Protein AF-A0A8B9RI01-F1 (afdb_monomer_lite)

Sequence (633 aa):
MCTVYSMKSFLCCCTQEKRVPEFNSMFSNLPHHPRFTLRLDAADPGPAFIDRRWRGQSEQRREALKTLSGPLIPFFQQVPPDVVLALPNADPLSVRNGDAAWPGSPFQRTVGVQTDYRDSEAQTEPYSPEYTLRPGTAPPELLTLASLKWGHGLPARLEEVEMIERARMKRAWEATLPPLNDLTQLEKRKKMMDEMERKEWAFREQEIEKLQEARLALLKQLLQQREAQQEQSTVKRLDLRFSQQKRQKESRLQKIHRDYVLSLRKLTAQRRNVEGKLERRDIINDHADYASQTYAPLSRRGVFPDRGTERNVVKSRFLNTYQGLLDLEASLPPSVLEPRIKAPKPKESKSFIKRSERREVELLRTYQALKDEKGRVKEKKPLRFLYKTEKPVPRPPTPEVDMPPEGSEERDLAVIYLQKLLRGRSIQKQMLEGREKRMELIQELRTTHSLQREEQELHRAEKLVILDLQRQREQHESRTSQIEGYVSGLLGAELVDMLDFLAKELVRLQDERRIHAFTLLAERDRRLQEAEESGRRQVEERRRREEDEIFRQVVKVHQATVDLYLEDIILGTIEQTADAQAREEIHQMAQELNDITYAMEEKYVSTRQFNQANDVGLMLQLVCRSRFSNSMC

Structure (mmCIF, N/CA/C/O backbone):
data_AF-A0A8B9RI01-F1
#
_entry.id   AF-A0A8B9RI01-F1
#
loop_
_atom_site.group_PDB
_atom_site.id
_atom_site.type_symbol
_atom_site.label_atom_id
_atom_site.label_alt_id
_atom_site.label_comp_id
_atom_site.label_asym_id
_atom_site.label_entity_id
_atom_site.label_seq_id
_atom_site.pdbx_PDB_ins_code
_atom_site.Cartn_x
_atom_site.Cartn_y
_atom_site.Cartn_z
_atom_site.occupancy
_atom_site.B_iso_or_equiv
_atom_site.auth_seq_id
_atom_site.auth_comp_id
_atom_site.auth_asym_id
_atom_site.auth_atom_id
_atom_site.pdbx_PDB_model_num
ATOM 1 N N . MET A 1 1 ? 22.279 -48.346 11.660 1.00 36.53 1 MET A N 1
ATOM 2 C CA . MET A 1 1 ? 22.505 -46.983 11.141 1.00 36.53 1 MET A CA 1
ATOM 3 C C . MET A 1 1 ? 22.034 -46.936 9.696 1.00 36.53 1 MET A C 1
ATOM 5 O O . MET A 1 1 ? 22.439 -47.788 8.922 1.00 36.53 1 MET A O 1
ATOM 9 N N . CYS A 1 2 ? 21.135 -45.988 9.425 1.00 31.22 2 CYS A N 1
ATOM 10 C CA . CYS A 1 2 ? 20.635 -45.484 8.139 1.00 31.22 2 CYS A CA 1
ATOM 11 C C . CYS A 1 2 ? 20.119 -46.491 7.096 1.00 31.22 2 CYS A C 1
ATOM 13 O O . CYS A 1 2 ? 20.832 -46.944 6.207 1.00 31.22 2 CYS A O 1
ATOM 15 N N . THR A 1 3 ? 18.813 -46.745 7.174 1.00 30.48 3 THR A N 1
ATOM 16 C CA . THR A 1 3 ? 17.990 -47.313 6.107 1.00 30.48 3 THR A CA 1
ATOM 17 C C . THR A 1 3 ? 17.914 -46.356 4.913 1.00 30.48 3 THR A C 1
ATOM 19 O O . THR A 1 3 ? 17.507 -45.201 5.030 1.00 30.48 3 THR A O 1
ATOM 22 N N . VAL A 1 4 ? 18.311 -46.865 3.750 1.00 33.25 4 VAL A N 1
ATOM 23 C CA . VAL A 1 4 ? 18.218 -46.209 2.444 1.00 33.25 4 VAL A CA 1
ATOM 24 C C . VAL A 1 4 ? 16.750 -46.187 2.013 1.00 33.25 4 VAL A C 1
ATOM 26 O O . VAL A 1 4 ? 16.178 -47.222 1.675 1.00 33.25 4 VAL A O 1
ATOM 29 N N . TYR A 1 5 ? 16.125 -45.010 2.035 1.00 33.12 5 TYR A N 1
ATOM 30 C CA . TYR A 1 5 ? 14.810 -44.800 1.430 1.00 33.12 5 TYR A CA 1
ATOM 31 C C . TYR A 1 5 ? 14.954 -44.708 -0.094 1.00 33.12 5 TYR A C 1
ATOM 33 O O . TYR A 1 5 ? 15.536 -43.771 -0.634 1.00 33.12 5 TYR A O 1
ATOM 41 N N . SER A 1 6 ? 14.406 -45.710 -0.779 1.00 30.05 6 SER A N 1
ATOM 42 C CA . SER A 1 6 ? 14.209 -45.738 -2.226 1.00 30.05 6 SER A CA 1
ATOM 43 C C . SER A 1 6 ? 13.116 -44.737 -2.620 1.00 30.05 6 SER A C 1
ATOM 45 O O . SER A 1 6 ? 11.945 -44.928 -2.296 1.00 30.05 6 SER A O 1
ATOM 47 N N . MET A 1 7 ? 13.488 -43.668 -3.329 1.00 30.98 7 MET A N 1
ATOM 48 C CA . MET A 1 7 ? 12.542 -42.804 -4.040 1.00 30.98 7 MET A CA 1
ATOM 49 C C . MET A 1 7 ? 12.074 -43.507 -5.321 1.00 30.98 7 MET A C 1
ATOM 51 O O . MET A 1 7 ? 12.716 -43.426 -6.365 1.00 30.98 7 MET A O 1
ATOM 55 N N . LYS A 1 8 ? 10.936 -44.199 -5.244 1.00 36.38 8 LYS A N 1
ATOM 56 C CA . LYS A 1 8 ? 10.138 -44.627 -6.400 1.00 36.38 8 LYS A CA 1
ATOM 57 C C . LYS A 1 8 ? 8.743 -44.019 -6.285 1.00 36.38 8 LYS A C 1
ATOM 59 O O . LYS A 1 8 ? 7.843 -44.655 -5.755 1.00 36.38 8 LYS A O 1
ATOM 64 N N . SER A 1 9 ? 8.573 -42.798 -6.785 1.00 33.75 9 SER A N 1
ATOM 65 C CA . SER A 1 9 ? 7.280 -42.243 -7.220 1.00 33.75 9 SER A CA 1
ATOM 66 C C . SER A 1 9 ? 7.476 -40.813 -7.724 1.00 33.75 9 SER A C 1
ATOM 68 O O . SER A 1 9 ? 8.273 -40.088 -7.142 1.00 33.75 9 SER A O 1
ATOM 70 N N . PHE A 1 10 ? 6.685 -40.420 -8.727 1.00 31.38 10 PHE A N 1
ATOM 71 C CA . PHE A 1 10 ? 6.579 -39.094 -9.366 1.00 31.38 10 PHE A CA 1
ATOM 72 C C . PHE A 1 10 ? 7.373 -38.870 -10.659 1.00 31.38 10 PHE A C 1
ATOM 74 O O . PHE A 1 10 ? 8.144 -37.930 -10.789 1.00 31.38 10 PHE A O 1
ATOM 81 N N . LEU A 1 11 ? 7.057 -39.671 -11.677 1.00 35.81 11 LEU A N 1
ATOM 82 C CA . LEU A 1 11 ? 7.034 -39.213 -13.070 1.00 35.81 11 LEU A CA 1
ATOM 83 C C . LEU A 1 11 ? 5.686 -39.630 -13.670 1.00 35.81 11 LEU A C 1
ATOM 85 O O . LEU A 1 11 ? 5.532 -40.712 -14.222 1.00 35.81 11 LEU A O 1
ATOM 89 N N . CYS A 1 12 ? 4.681 -38.776 -13.490 1.00 30.12 12 CYS A N 1
ATOM 90 C CA . CYS A 1 12 ? 3.434 -38.820 -14.245 1.00 30.12 12 CYS A CA 1
ATOM 91 C C . CYS A 1 12 ? 3.111 -37.375 -14.627 1.00 30.12 12 CYS A C 1
ATOM 93 O O . CYS A 1 12 ? 2.488 -36.632 -13.873 1.00 30.12 12 CYS A O 1
ATOM 95 N N . CYS A 1 13 ? 3.655 -36.941 -15.762 1.00 34.38 13 CYS A N 1
ATOM 96 C CA . CYS A 1 13 ? 3.307 -35.668 -16.372 1.00 34.38 13 CYS A CA 1
ATOM 97 C C . CYS A 1 13 ? 2.030 -35.909 -17.189 1.00 34.38 13 CYS A C 1
ATOM 99 O O . CYS A 1 13 ? 2.092 -36.278 -18.357 1.00 34.38 13 CYS A O 1
ATOM 101 N N . CYS A 1 14 ? 0.867 -35.807 -16.545 1.00 38.12 14 CYS A N 1
ATOM 102 C CA . CYS A 1 14 ? -0.413 -35.808 -17.248 1.00 38.12 14 CYS A CA 1
ATOM 103 C C . CYS A 1 14 ? -0.616 -34.433 -17.893 1.00 38.12 14 CYS A C 1
ATOM 105 O O . CYS A 1 14 ? -1.081 -33.502 -17.239 1.00 38.12 14 CYS A O 1
ATOM 107 N N . THR A 1 15 ? -0.273 -34.299 -19.170 1.00 44.81 15 THR A N 1
ATOM 108 C CA . THR A 1 15 ? -0.704 -33.174 -20.007 1.00 44.81 15 THR A CA 1
ATOM 109 C C . THR A 1 15 ? -2.215 -33.274 -20.220 1.00 44.81 15 THR A C 1
ATOM 111 O O . THR A 1 15 ? -2.688 -34.210 -20.863 1.00 44.81 15 THR A O 1
ATOM 114 N N . GLN A 1 16 ? -2.991 -32.350 -19.648 1.00 54.66 16 GLN A N 1
ATOM 115 C CA . GLN A 1 16 ? -4.438 -32.296 -19.867 1.00 54.66 16 GLN A CA 1
ATOM 116 C C . GLN A 1 16 ? -4.730 -31.586 -21.199 1.00 54.66 16 GLN A C 1
ATOM 118 O O . GLN A 1 16 ? -4.399 -30.417 -21.390 1.00 54.66 16 GLN A O 1
ATOM 123 N N . GLU A 1 17 ? -5.336 -32.300 -22.144 1.00 59.03 17 GLU A N 1
ATOM 124 C CA . GLU A 1 17 ? -5.849 -31.736 -23.395 1.00 59.03 17 GLU A CA 1
ATOM 125 C C . GLU A 1 17 ? -7.284 -31.236 -23.190 1.00 59.03 17 GLU A C 1
ATOM 127 O O . GLU A 1 17 ? -8.149 -31.977 -22.716 1.00 59.03 17 GLU A O 1
ATOM 132 N N . LYS A 1 18 ? -7.568 -29.986 -23.574 1.00 68.44 18 LYS A N 1
ATOM 133 C CA . LYS A 1 18 ? -8.900 -29.383 -23.469 1.00 68.44 18 LYS A CA 1
ATOM 134 C C . LYS A 1 18 ? -9.522 -29.192 -24.848 1.00 68.44 18 LYS A C 1
ATOM 136 O O . LYS A 1 18 ? -8.935 -28.585 -25.742 1.00 68.44 18 LYS A O 1
ATOM 141 N N . ARG A 1 19 ? -10.754 -29.681 -25.013 1.00 77.06 19 ARG A N 1
ATOM 142 C CA . ARG A 1 19 ? -11.580 -29.443 -26.208 1.00 77.06 19 ARG A CA 1
ATOM 143 C C . ARG A 1 19 ? -12.190 -28.047 -26.127 1.00 77.06 19 ARG A C 1
ATOM 145 O O . ARG A 1 19 ? -13.003 -27.788 -25.242 1.00 77.06 19 ARG A O 1
ATOM 152 N N . VAL A 1 20 ? -11.806 -27.159 -27.040 1.00 80.38 20 VAL A N 1
ATOM 153 C CA . VAL A 1 20 ? -12.365 -25.808 -27.159 1.00 80.38 20 VAL A CA 1
ATOM 154 C C . VAL A 1 20 ? -13.268 -25.771 -28.392 1.00 80.38 20 VAL A C 1
ATOM 156 O O . VAL A 1 20 ? -12.784 -26.050 -29.487 1.00 80.38 20 VAL A O 1
ATOM 159 N N . PRO A 1 21 ? -14.570 -25.474 -28.250 1.00 83.94 21 PRO A N 1
ATOM 160 C CA . PRO A 1 21 ? -15.476 -25.438 -29.390 1.00 83.94 21 PRO A CA 1
ATOM 161 C C . PRO A 1 21 ? -15.133 -24.273 -30.328 1.00 83.94 21 PRO A C 1
ATOM 163 O O . PRO A 1 21 ? -14.855 -23.160 -29.878 1.00 83.94 21 PRO A O 1
ATOM 166 N N . GLU A 1 22 ? -15.176 -24.525 -31.633 1.00 79.69 22 GLU A N 1
ATOM 167 C CA . GLU A 1 22 ? -15.053 -23.490 -32.656 1.00 79.69 22 GLU A CA 1
ATOM 168 C C . GLU A 1 22 ? -16.450 -22.956 -32.978 1.00 79.69 22 GLU A C 1
ATOM 170 O O . GLU A 1 22 ? -17.292 -23.652 -33.539 1.00 79.69 22 GLU A O 1
ATOM 175 N N . PHE A 1 23 ? -16.730 -21.714 -32.576 1.00 74.06 23 PHE A N 1
ATOM 176 C CA . PHE A 1 23 ? -18.088 -21.158 -32.629 1.00 74.06 23 PHE A CA 1
ATOM 177 C C . PHE A 1 23 ? -18.675 -21.098 -34.047 1.00 74.06 23 PHE A C 1
ATOM 179 O O . PHE A 1 23 ? -19.882 -21.262 -34.207 1.00 74.06 23 PHE A O 1
ATOM 186 N N . ASN A 1 24 ? -17.828 -20.944 -35.067 1.00 78.25 24 ASN A N 1
ATOM 187 C CA . ASN A 1 24 ? -18.249 -20.874 -36.469 1.00 78.25 24 ASN A CA 1
ATOM 188 C C . ASN A 1 24 ? -18.679 -22.242 -37.030 1.00 78.25 24 ASN A C 1
ATOM 190 O O . ASN A 1 24 ? -19.532 -22.307 -37.909 1.00 78.25 24 ASN A O 1
ATOM 194 N N . SER A 1 25 ? -18.124 -23.332 -36.497 1.00 82.94 25 SER A N 1
ATOM 195 C CA . SER A 1 25 ? -18.305 -24.706 -36.979 1.00 82.94 25 SER A CA 1
ATOM 196 C C . SER A 1 25 ? -19.045 -25.600 -35.977 1.00 82.94 25 SER A C 1
ATOM 198 O O . SER A 1 25 ? -19.184 -26.803 -36.216 1.00 82.94 25 SER A O 1
ATOM 200 N N . MET A 1 26 ? -19.533 -25.042 -34.862 1.00 77.50 26 MET A N 1
ATOM 201 C CA . MET A 1 26 ? -19.957 -25.787 -33.667 1.00 77.50 26 MET A CA 1
ATOM 202 C C . MET A 1 26 ? -21.001 -26.881 -33.950 1.00 77.50 26 MET A C 1
ATOM 204 O O . MET A 1 26 ? -21.000 -27.925 -33.297 1.00 77.50 26 MET A O 1
ATOM 208 N N . PHE A 1 27 ? -21.864 -26.673 -34.948 1.00 79.81 27 PHE A N 1
ATOM 209 C CA . PHE A 1 27 ? -22.921 -27.615 -35.333 1.00 79.81 27 PHE A CA 1
ATOM 210 C C . PHE A 1 27 ? -22.589 -28.459 -36.572 1.00 79.81 27 PHE A C 1
ATOM 212 O O . PHE A 1 27 ? -23.315 -29.404 -36.886 1.00 79.81 27 PHE A O 1
ATOM 219 N N . SER A 1 28 ? -21.480 -28.185 -37.259 1.00 79.62 28 SER A N 1
ATOM 220 C CA . SER A 1 28 ? -21.116 -28.873 -38.501 1.00 79.62 28 SER A CA 1
ATOM 221 C C . SER A 1 28 ? -20.692 -30.330 -38.251 1.00 79.62 28 SER A C 1
ATOM 223 O O . SER A 1 28 ? -20.040 -30.635 -37.259 1.00 79.62 28 SER A O 1
ATOM 225 N N . ASN A 1 29 ? -21.126 -31.260 -39.109 1.00 75.94 29 ASN A N 1
ATOM 226 C CA . ASN A 1 29 ? -20.758 -32.690 -39.063 1.00 75.94 29 ASN A CA 1
ATOM 227 C C . ASN A 1 29 ? -19.676 -33.048 -40.103 1.00 75.94 29 ASN A C 1
ATOM 229 O O . ASN A 1 29 ? -19.351 -34.220 -40.281 1.00 75.94 29 ASN A O 1
ATOM 233 N N . LEU A 1 30 ? -19.175 -32.056 -40.844 1.00 81.31 30 LEU A N 1
ATOM 234 C CA . LEU A 1 30 ? -18.280 -32.273 -41.975 1.00 81.31 30 LEU A CA 1
ATOM 235 C C . LEU A 1 30 ? -16.839 -32.503 -41.483 1.00 81.31 30 LEU A C 1
ATOM 237 O O . LEU A 1 30 ? -16.367 -31.731 -40.650 1.00 81.31 30 LEU A O 1
ATOM 241 N N . PRO A 1 31 ? -16.096 -33.488 -42.026 1.00 72.25 31 PRO A N 1
ATOM 242 C CA . PRO A 1 31 ? -14.719 -33.779 -41.605 1.00 72.25 31 PRO A CA 1
ATOM 243 C C . PRO A 1 31 ? -13.756 -32.596 -41.768 1.00 72.25 31 PRO A C 1
ATOM 245 O O . PRO A 1 31 ? -12.812 -32.451 -40.998 1.00 72.25 31 PRO A O 1
ATOM 248 N N . HIS A 1 32 ? -14.005 -31.736 -42.759 1.00 82.50 32 HIS A N 1
ATOM 249 C CA . HIS A 1 32 ? -13.179 -30.564 -43.059 1.00 82.50 32 HIS A CA 1
ATOM 250 C C . HIS A 1 32 ? -13.510 -29.336 -42.192 1.00 82.50 32 HIS A C 1
ATOM 252 O O . HIS A 1 32 ? -12.828 -28.320 -42.298 1.00 82.50 32 HIS A O 1
ATOM 258 N N . HIS A 1 33 ? -14.538 -29.411 -41.338 1.00 81.88 33 HIS A N 1
ATOM 259 C CA . HIS A 1 33 ? -14.935 -28.325 -40.444 1.00 81.88 33 HIS A CA 1
ATOM 260 C C . HIS A 1 33 ? -15.155 -28.877 -39.021 1.00 81.88 33 HIS A C 1
ATOM 262 O O . HIS A 1 33 ? -16.260 -29.282 -38.664 1.00 81.88 33 HIS A O 1
ATOM 268 N N . PRO A 1 34 ? -14.094 -28.994 -38.204 1.00 81.06 34 PRO A N 1
ATOM 269 C CA . PRO A 1 34 ? -14.190 -29.625 -36.892 1.00 81.06 34 PRO A CA 1
ATOM 270 C C . PRO A 1 34 ? -14.958 -28.739 -35.903 1.00 81.06 34 PRO A C 1
ATOM 272 O O . PRO A 1 34 ? -14.697 -27.548 -35.795 1.00 81.06 34 PRO A O 1
ATOM 275 N N . ARG A 1 35 ? -15.871 -29.330 -35.120 1.00 84.50 35 ARG A N 1
ATOM 276 C CA . ARG A 1 35 ? -16.680 -28.620 -34.100 1.00 84.50 35 ARG A CA 1
ATOM 277 C C . ARG A 1 35 ? -15.862 -28.026 -32.953 1.00 84.50 35 ARG A C 1
ATOM 279 O O . ARG A 1 35 ? -16.343 -27.166 -32.217 1.00 84.50 35 ARG A O 1
ATOM 286 N N . PHE A 1 36 ? -14.669 -28.560 -32.729 1.00 83.81 36 PHE A N 1
ATOM 287 C CA . PHE A 1 36 ? -13.777 -28.167 -31.653 1.00 83.81 36 PHE A CA 1
ATOM 288 C C . PHE A 1 36 ? -12.329 -28.357 -32.085 1.00 83.81 36 PHE A C 1
ATOM 290 O O . PHE A 1 36 ? -12.015 -29.271 -32.847 1.00 83.81 36 PHE A O 1
ATOM 297 N N . THR A 1 37 ? -11.441 -27.545 -31.526 1.00 85.38 37 THR A N 1
ATOM 298 C CA . THR A 1 37 ? -9.998 -27.763 -31.585 1.00 85.38 37 THR A CA 1
ATOM 299 C C . THR A 1 37 ? -9.479 -28.197 -30.225 1.00 85.38 37 THR A C 1
ATOM 301 O O . THR A 1 37 ? -9.946 -27.755 -29.171 1.00 85.38 37 THR A O 1
ATOM 304 N N . LEU A 1 38 ? -8.529 -29.129 -30.237 1.00 78.25 38 LEU A N 1
ATOM 305 C CA . LEU A 1 38 ? -7.817 -29.546 -29.037 1.00 78.25 38 LEU A CA 1
ATOM 306 C C . LEU A 1 38 ? -6.722 -28.520 -28.761 1.00 78.25 38 LEU A C 1
ATOM 308 O O . LEU A 1 38 ? -5.852 -28.290 -29.600 1.00 78.25 38 LEU A O 1
ATOM 312 N N . ARG A 1 39 ? -6.781 -27.881 -27.593 1.00 71.56 39 ARG A N 1
ATOM 313 C CA . ARG A 1 39 ? -5.704 -27.032 -27.085 1.00 71.56 39 ARG A CA 1
ATOM 314 C C . ARG A 1 39 ? -5.098 -27.703 -25.864 1.00 71.56 39 ARG A C 1
ATOM 316 O O . ARG A 1 39 ? -5.818 -28.226 -25.016 1.00 71.56 39 ARG A O 1
ATOM 323 N N . LEU A 1 40 ? -3.773 -27.685 -25.783 1.00 63.56 40 LEU A N 1
ATOM 324 C CA . LEU A 1 40 ? -3.062 -28.106 -24.582 1.00 63.56 40 LEU A CA 1
ATOM 325 C C . LEU A 1 40 ? -3.376 -27.099 -23.472 1.00 63.56 40 LEU A C 1
ATOM 327 O O . LEU A 1 40 ? -3.136 -25.901 -23.645 1.00 63.56 40 LEU A O 1
ATOM 331 N N . ASP A 1 41 ? -3.943 -27.568 -22.358 1.00 56.16 41 ASP A N 1
ATOM 332 C CA . ASP A 1 41 ? -4.125 -26.724 -21.181 1.00 56.16 41 ASP A CA 1
ATOM 333 C C . ASP A 1 41 ? -2.740 -26.551 -20.540 1.00 56.16 41 ASP A C 1
ATOM 335 O O . ASP A 1 41 ? -2.202 -27.460 -19.912 1.00 56.16 41 ASP A O 1
ATOM 339 N N . ALA A 1 42 ? -2.146 -25.366 -20.697 1.00 52.41 42 ALA A N 1
ATOM 340 C CA . ALA A 1 42 ? -0.900 -24.970 -20.031 1.00 52.41 42 ALA A CA 1
ATOM 341 C C . ALA A 1 42 ? -1.119 -24.654 -18.533 1.00 52.41 42 ALA A C 1
ATOM 343 O O . ALA A 1 42 ? -0.486 -23.765 -17.963 1.00 52.41 42 ALA A O 1
ATOM 344 N N . ALA A 1 43 ? -2.089 -25.318 -17.903 1.00 49.44 43 ALA A N 1
ATOM 345 C CA . ALA A 1 43 ? -2.395 -25.148 -16.497 1.00 49.44 43 ALA A CA 1
ATOM 346 C C . ALA A 1 43 ? -1.447 -26.031 -15.678 1.00 49.44 43 ALA A C 1
ATOM 348 O O . ALA A 1 43 ? -1.731 -27.193 -15.397 1.00 49.44 43 ALA A O 1
ATOM 349 N N . ASP A 1 44 ? -0.303 -25.461 -15.301 1.00 46.41 44 ASP A N 1
ATOM 350 C CA . ASP A 1 44 ? 0.617 -26.073 -14.345 1.00 46.41 44 ASP A CA 1
ATOM 351 C C . ASP A 1 44 ? -0.106 -26.358 -13.011 1.00 46.41 44 ASP A C 1
ATOM 353 O O . ASP A 1 44 ? -0.734 -25.448 -12.460 1.00 46.41 44 ASP A O 1
ATOM 357 N N . PRO A 1 45 ? 0.039 -27.552 -12.404 1.00 53.47 45 PRO A N 1
ATOM 358 C CA . PRO A 1 45 ? -0.567 -27.893 -11.109 1.00 53.47 45 PRO A CA 1
ATOM 359 C C . PRO A 1 45 ? 0.116 -27.205 -9.902 1.00 53.47 45 PRO A C 1
ATOM 361 O O . PRO A 1 45 ? 0.095 -27.714 -8.782 1.00 53.47 45 PRO A O 1
ATOM 364 N N . GLY A 1 46 ? 0.759 -26.052 -10.110 1.00 51.84 46 GLY A N 1
ATOM 365 C CA . GLY A 1 46 ? 1.569 -25.348 -9.117 1.00 51.84 46 GLY A CA 1
ATOM 366 C C . GLY A 1 46 ? 0.821 -24.202 -8.409 1.00 51.84 46 GLY A C 1
ATOM 367 O O . GLY A 1 46 ? 0.281 -23.330 -9.094 1.00 51.84 46 GLY A O 1
ATOM 368 N N . PRO A 1 47 ? 0.837 -24.124 -7.062 1.00 58.09 47 PRO A N 1
ATOM 369 C CA . PRO A 1 47 ? 0.221 -23.039 -6.290 1.00 58.09 47 PRO A CA 1
ATOM 370 C C . PRO A 1 47 ? 0.755 -21.637 -6.635 1.00 58.09 47 PRO A C 1
ATOM 372 O O . PRO A 1 47 ? 1.927 -21.451 -6.958 1.00 58.09 47 PRO A O 1
ATOM 375 N N . ALA A 1 48 ? -0.103 -20.623 -6.497 1.00 55.81 48 ALA A N 1
ATOM 376 C CA . ALA A 1 48 ? 0.132 -19.247 -6.950 1.00 55.81 48 ALA A CA 1
ATOM 377 C C . ALA A 1 48 ? 1.219 -18.443 -6.194 1.00 55.81 48 ALA A C 1
ATOM 379 O O . ALA A 1 48 ? 1.498 -17.316 -6.589 1.00 55.81 48 ALA A O 1
ATOM 380 N N . PHE A 1 49 ? 1.820 -18.976 -5.121 1.00 56.09 49 PHE A N 1
ATOM 381 C CA . PHE A 1 49 ? 2.763 -18.230 -4.266 1.00 56.09 49 PHE A CA 1
ATOM 382 C C . PHE A 1 49 ? 4.244 -18.368 -4.667 1.00 56.09 49 PHE A C 1
ATOM 384 O O . PHE A 1 49 ? 5.096 -17.721 -4.066 1.00 56.09 49 PHE A O 1
ATOM 391 N N . ILE A 1 50 ? 4.569 -19.209 -5.653 1.00 48.47 50 ILE A N 1
ATOM 392 C CA . ILE A 1 50 ? 5.946 -19.374 -6.142 1.00 48.47 50 ILE A CA 1
ATOM 393 C C . ILE A 1 50 ? 6.262 -18.234 -7.118 1.00 48.47 50 ILE A C 1
ATOM 395 O O . ILE A 1 50 ? 5.570 -18.082 -8.125 1.00 48.47 50 ILE A O 1
ATOM 399 N N . ASP A 1 51 ? 7.309 -17.451 -6.842 1.00 46.19 51 ASP A N 1
ATOM 400 C CA . ASP A 1 51 ? 7.761 -16.357 -7.708 1.00 46.19 51 ASP A CA 1
ATOM 401 C C . ASP A 1 51 ? 8.274 -16.881 -9.063 1.00 46.19 51 ASP A C 1
ATOM 403 O O . ASP A 1 51 ? 9.301 -17.551 -9.159 1.00 46.19 51 ASP A O 1
ATOM 407 N N . ARG A 1 52 ? 7.558 -16.539 -10.143 1.00 59.38 52 ARG A N 1
ATOM 408 C CA . ARG A 1 52 ? 7.810 -16.997 -11.526 1.00 59.38 52 ARG A CA 1
ATOM 409 C C . ARG A 1 52 ? 8.557 -15.962 -12.373 1.00 59.38 52 ARG A C 1
ATOM 411 O O . ARG A 1 52 ? 8.147 -15.653 -13.490 1.00 59.38 52 ARG A O 1
ATOM 418 N N . ARG A 1 53 ? 9.628 -15.364 -11.849 1.00 53.62 53 ARG A N 1
ATOM 419 C CA . ARG A 1 53 ? 10.384 -14.328 -12.588 1.00 53.62 53 ARG A CA 1
ATOM 420 C C . ARG A 1 53 ? 11.433 -14.877 -13.555 1.00 53.62 53 ARG A C 1
ATOM 422 O O . ARG A 1 53 ? 12.000 -14.107 -14.323 1.00 53.62 53 ARG A O 1
ATOM 429 N N . TRP A 1 54 ? 11.674 -16.186 -13.566 1.00 45.53 54 TRP A N 1
ATOM 430 C CA . TRP A 1 54 ? 12.619 -16.790 -14.499 1.00 45.53 54 TRP A CA 1
ATOM 431 C C . TRP A 1 54 ? 11.890 -17.328 -15.737 1.00 45.53 54 TRP A C 1
ATOM 433 O O . TRP A 1 54 ? 11.277 -18.391 -15.696 1.00 45.53 54 TRP A O 1
ATOM 443 N N . ARG A 1 55 ? 11.936 -16.569 -16.837 1.00 56.03 55 ARG A N 1
ATOM 444 C CA . ARG A 1 55 ? 11.577 -17.040 -18.186 1.00 56.03 55 ARG A CA 1
ATOM 445 C C . ARG A 1 55 ? 12.858 -17.472 -18.891 1.00 56.03 55 ARG A C 1
ATOM 447 O O . ARG A 1 55 ? 13.849 -16.750 -18.810 1.00 56.03 55 ARG A O 1
ATOM 454 N N . GLY A 1 56 ? 12.857 -18.643 -19.526 1.00 55.66 56 GLY A N 1
ATOM 455 C CA . GLY A 1 56 ? 14.056 -19.245 -20.116 1.00 55.66 56 GLY A CA 1
ATOM 456 C C . GLY A 1 56 ? 14.805 -18.326 -21.096 1.00 55.66 56 GLY A C 1
ATOM 457 O O . GLY A 1 56 ? 14.226 -17.425 -21.705 1.00 55.66 56 GLY A O 1
ATOM 458 N N . GLN A 1 57 ? 16.106 -18.586 -21.278 1.00 49.53 57 GLN A N 1
ATOM 459 C CA . GLN A 1 57 ? 17.027 -17.786 -22.110 1.00 49.53 57 GLN A CA 1
ATOM 460 C C . GLN A 1 57 ? 16.531 -17.514 -23.543 1.00 49.53 57 GLN A C 1
ATOM 462 O O . GLN A 1 57 ? 16.883 -16.494 -24.135 1.00 49.53 57 GLN A O 1
ATOM 467 N N . SER A 1 58 ? 15.721 -18.407 -24.115 1.00 44.75 58 SER A N 1
ATOM 468 C CA . SER A 1 58 ? 15.178 -18.278 -25.472 1.00 44.75 58 SER A CA 1
ATOM 469 C C . SER A 1 58 ? 14.124 -17.171 -25.598 1.00 44.75 58 SER A C 1
ATOM 471 O O . SER A 1 58 ? 14.103 -16.460 -26.604 1.00 44.75 58 SER A O 1
ATOM 473 N N . GLU A 1 59 ? 13.278 -16.986 -24.583 1.00 59.16 59 GLU A N 1
ATOM 474 C CA . GLU A 1 59 ? 12.247 -15.941 -24.564 1.00 59.16 59 GLU A CA 1
ATOM 475 C C . GLU A 1 59 ? 12.859 -14.570 -24.282 1.00 59.16 59 GLU A C 1
ATOM 477 O O . GLU A 1 59 ? 12.540 -13.607 -24.977 1.00 59.16 59 GLU A O 1
ATOM 482 N N . GLN A 1 60 ? 13.836 -14.507 -23.371 1.00 61.56 60 GLN A N 1
ATOM 483 C CA . GLN A 1 60 ? 14.609 -13.289 -23.108 1.00 61.56 60 GLN A CA 1
ATOM 484 C C . GLN A 1 60 ? 15.397 -12.835 -24.344 1.00 61.56 60 GLN A C 1
ATOM 486 O O . GLN A 1 60 ? 15.419 -11.646 -24.649 1.00 61.56 60 GLN A O 1
ATOM 491 N N . ARG A 1 61 ? 15.978 -13.766 -25.120 1.00 54.62 61 ARG A N 1
ATOM 492 C CA . ARG A 1 61 ? 16.602 -13.445 -26.418 1.00 54.62 61 ARG A CA 1
ATOM 493 C C . ARG A 1 61 ? 15.594 -12.911 -27.431 1.00 54.62 61 ARG A C 1
ATOM 495 O O . ARG A 1 61 ? 15.917 -11.983 -28.161 1.00 54.62 61 ARG A O 1
ATOM 502 N N . ARG A 1 62 ? 14.381 -13.467 -27.491 1.00 56.50 62 ARG A N 1
ATOM 503 C CA . ARG A 1 62 ? 13.325 -12.991 -28.402 1.00 56.50 62 ARG A CA 1
ATOM 504 C C . ARG A 1 62 ? 12.817 -11.602 -28.032 1.00 56.50 62 ARG A C 1
ATOM 506 O O . ARG A 1 62 ? 12.580 -10.803 -28.931 1.00 56.50 62 ARG A O 1
ATOM 513 N N . GLU A 1 63 ? 12.648 -11.313 -26.748 1.00 62.94 63 GLU A N 1
ATOM 514 C CA . GLU A 1 63 ? 12.256 -9.981 -26.280 1.00 62.94 63 GLU A CA 1
ATOM 515 C C . GLU A 1 63 ? 13.392 -8.972 -26.458 1.00 62.94 63 GLU A C 1
ATOM 517 O O . GLU A 1 63 ? 13.135 -7.894 -26.983 1.00 62.94 63 GLU A O 1
ATOM 522 N N . ALA A 1 64 ? 14.643 -9.356 -26.180 1.00 59.28 64 ALA A N 1
ATOM 523 C CA . ALA A 1 64 ? 15.820 -8.535 -26.465 1.00 59.28 64 ALA A CA 1
ATOM 524 C C . ALA A 1 64 ? 15.954 -8.213 -27.967 1.00 59.28 64 ALA A C 1
ATOM 526 O O . ALA A 1 64 ? 16.212 -7.071 -28.337 1.00 59.28 64 ALA A O 1
ATOM 527 N N . LEU A 1 65 ? 15.704 -9.185 -28.851 1.00 57.28 65 LEU A N 1
ATOM 528 C CA . LEU A 1 65 ? 15.694 -8.970 -30.304 1.00 57.28 65 LEU A CA 1
ATOM 529 C C . LEU A 1 65 ? 14.533 -8.070 -30.758 1.00 57.28 65 LEU A C 1
ATOM 531 O O . LEU A 1 65 ? 14.719 -7.261 -31.662 1.00 57.28 65 LEU A O 1
ATOM 535 N N . LYS A 1 66 ? 13.363 -8.153 -30.112 1.00 55.56 66 LYS A N 1
ATOM 536 C CA . LYS A 1 66 ? 12.218 -7.261 -30.377 1.00 55.56 66 LYS A CA 1
ATOM 537 C C . LYS A 1 66 ? 12.446 -5.837 -29.871 1.00 55.56 66 LYS A C 1
ATOM 539 O O . LYS A 1 66 ? 11.966 -4.898 -30.492 1.00 55.56 66 LYS A O 1
ATOM 544 N N . THR A 1 67 ? 13.180 -5.662 -28.772 1.00 56.44 67 THR A N 1
ATOM 545 C CA . THR A 1 67 ? 13.585 -4.333 -28.289 1.00 56.44 67 THR A CA 1
ATOM 546 C C . THR A 1 67 ? 14.704 -3.716 -29.128 1.00 56.44 67 THR A C 1
ATOM 548 O O . THR A 1 67 ? 14.836 -2.498 -29.145 1.00 56.44 67 THR A O 1
ATOM 551 N N . LEU A 1 68 ? 15.483 -4.535 -29.845 1.00 49.06 68 LEU A N 1
ATOM 552 C CA . LEU A 1 68 ? 16.529 -4.083 -30.771 1.00 49.06 68 LEU A CA 1
ATOM 553 C C . LEU A 1 68 ? 16.004 -3.806 -32.192 1.00 49.06 68 LEU A C 1
ATOM 555 O O . LEU A 1 68 ? 16.667 -3.106 -32.954 1.00 49.06 68 LEU A O 1
ATOM 559 N N . SER A 1 69 ? 14.816 -4.299 -32.559 1.00 42.59 69 SER A N 1
ATOM 560 C CA . SER A 1 69 ? 14.173 -3.982 -33.839 1.00 42.59 69 SER A CA 1
ATOM 561 C C . SER A 1 69 ? 13.352 -2.689 -33.746 1.00 42.59 69 SER A C 1
ATOM 563 O O . SER A 1 69 ? 12.128 -2.718 -33.611 1.00 42.59 69 SER A O 1
ATOM 565 N N . GLY A 1 70 ? 14.027 -1.540 -33.808 1.00 49.56 70 GLY A N 1
ATOM 566 C CA . GLY A 1 70 ? 13.393 -0.283 -34.220 1.00 49.56 70 GLY A CA 1
ATOM 567 C C . GLY A 1 70 ? 13.048 -0.299 -35.721 1.00 49.56 70 GLY A C 1
ATOM 568 O O . GLY A 1 70 ? 13.488 -1.204 -36.435 1.00 49.56 70 GLY A O 1
ATOM 569 N N . PRO A 1 71 ? 12.261 0.670 -36.233 1.00 43.03 71 PRO A N 1
ATOM 570 C CA . PRO A 1 71 ? 12.036 0.800 -37.671 1.00 43.03 71 PRO A CA 1
ATOM 571 C C . PRO A 1 71 ? 13.381 0.930 -38.398 1.00 43.03 71 PRO A C 1
ATOM 573 O O . PRO A 1 71 ? 14.213 1.757 -38.025 1.00 43.03 71 PRO A O 1
ATOM 576 N N . LEU A 1 72 ? 13.592 0.094 -39.420 1.00 40.44 72 LEU A N 1
ATOM 577 C CA . LEU A 1 72 ? 14.727 0.174 -40.339 1.00 40.44 72 LEU A CA 1
ATOM 578 C C . LEU A 1 72 ? 14.701 1.546 -41.020 1.00 40.44 72 LEU A C 1
ATOM 580 O O . LEU A 1 72 ? 13.954 1.764 -41.971 1.00 40.44 72 LEU A O 1
ATOM 584 N N . ILE A 1 73 ? 15.501 2.478 -40.508 1.00 39.41 73 ILE A N 1
ATOM 585 C CA . ILE A 1 73 ? 15.812 3.720 -41.208 1.00 39.41 73 ILE A CA 1
ATOM 586 C C . ILE A 1 73 ? 16.707 3.312 -42.386 1.00 39.41 73 ILE A C 1
ATOM 588 O O . ILE A 1 73 ? 17.771 2.732 -42.145 1.00 39.41 73 ILE A O 1
ATOM 592 N N . PRO A 1 74 ? 16.306 3.548 -43.648 1.00 37.72 74 PRO A N 1
ATOM 593 C CA . PRO A 1 74 ? 17.191 3.301 -44.773 1.00 37.72 74 PRO A CA 1
ATOM 594 C C . PRO A 1 74 ? 18.424 4.191 -44.607 1.00 37.72 74 PRO A C 1
ATOM 596 O O . PRO A 1 74 ? 18.311 5.410 -44.472 1.00 37.72 74 PRO A O 1
ATOM 599 N N . PHE A 1 75 ? 19.601 3.567 -44.571 1.00 32.22 75 PHE A N 1
ATOM 600 C CA . PHE A 1 75 ? 20.886 4.256 -44.587 1.00 32.22 75 PHE A CA 1
ATOM 601 C C . PHE A 1 75 ? 20.943 5.117 -45.856 1.00 32.22 75 PHE A C 1
ATOM 603 O O . PHE A 1 75 ? 21.160 4.608 -46.954 1.00 32.22 75 PHE A O 1
ATOM 610 N N . PHE A 1 76 ? 20.719 6.424 -45.720 1.00 40.88 76 PHE A N 1
ATOM 611 C CA . PHE A 1 76 ? 21.106 7.371 -46.754 1.00 40.88 76 PHE A CA 1
ATOM 612 C C . PHE A 1 76 ? 22.631 7.363 -46.831 1.00 40.88 76 PHE A C 1
ATOM 614 O O . PHE A 1 76 ? 23.319 7.480 -45.817 1.00 40.88 76 PHE A O 1
ATOM 621 N N . GLN A 1 77 ? 23.148 7.188 -48.042 1.00 41.25 77 GLN A N 1
ATOM 622 C CA . GLN A 1 77 ? 24.565 7.243 -48.361 1.00 41.25 77 GLN A CA 1
ATOM 623 C C . GLN A 1 77 ? 25.089 8.640 -47.985 1.00 41.25 77 GLN A C 1
ATOM 625 O O . GLN A 1 77 ? 24.877 9.611 -48.707 1.00 41.25 77 GLN A O 1
ATOM 630 N N . GLN A 1 78 ? 25.702 8.761 -46.805 1.00 41.12 78 GLN A N 1
ATOM 631 C CA . GLN A 1 78 ? 26.331 9.999 -46.361 1.00 41.12 78 GLN A CA 1
ATOM 632 C C . GLN A 1 78 ? 27.581 10.220 -47.213 1.00 41.12 78 GLN A C 1
ATOM 634 O O . GLN A 1 78 ? 28.576 9.511 -47.069 1.00 41.12 78 GLN A O 1
ATOM 639 N N . VAL A 1 79 ? 27.525 11.196 -48.118 1.00 41.81 79 VAL A N 1
ATOM 640 C CA . VAL A 1 79 ? 28.741 11.792 -48.674 1.00 41.81 79 VAL A CA 1
ATOM 641 C C . VAL A 1 79 ? 29.394 12.582 -47.531 1.00 41.81 79 VAL A C 1
ATOM 643 O O . VAL A 1 79 ? 28.706 13.393 -46.906 1.00 41.81 79 VAL A O 1
ATOM 646 N N . PRO A 1 80 ? 30.671 12.334 -47.196 1.00 40.38 80 PRO A N 1
ATOM 647 C CA . PRO A 1 80 ? 31.324 12.995 -46.073 1.00 40.38 80 PRO A CA 1
ATOM 648 C C . PRO A 1 80 ? 31.397 14.520 -46.288 1.00 40.38 80 PRO A C 1
ATOM 650 O O . PRO A 1 80 ? 31.804 14.963 -47.368 1.00 40.38 80 PRO A O 1
ATOM 653 N N . PRO A 1 81 ? 31.037 15.332 -45.277 1.00 46.78 81 PRO A N 1
ATOM 654 C CA . PRO A 1 81 ? 31.081 16.784 -45.356 1.00 46.78 81 PRO A CA 1
ATOM 655 C C . PRO A 1 81 ? 32.509 17.261 -45.078 1.00 46.78 81 PRO A C 1
ATOM 657 O O . PRO A 1 81 ? 32.787 17.701 -43.976 1.00 46.78 81 PRO A O 1
ATOM 660 N N . ASP A 1 82 ? 33.427 17.090 -46.034 1.00 40.88 82 ASP A N 1
ATOM 661 C CA . ASP A 1 82 ? 34.693 17.857 -46.062 1.00 40.88 82 ASP A CA 1
ATOM 662 C C . ASP A 1 82 ? 35.522 17.721 -47.354 1.00 40.88 82 ASP A C 1
ATOM 664 O O . ASP A 1 82 ? 36.636 18.237 -47.449 1.00 40.88 82 ASP A O 1
ATOM 668 N N . VAL A 1 83 ? 34.996 17.091 -48.410 1.00 37.16 83 VAL A N 1
ATOM 669 C CA . VAL A 1 83 ? 35.680 17.110 -49.710 1.00 37.16 83 VAL A CA 1
ATOM 670 C C . VAL A 1 83 ? 35.209 18.328 -50.500 1.00 37.16 83 VAL A C 1
ATOM 672 O O . VAL A 1 83 ? 34.193 18.288 -51.193 1.00 37.16 83 VAL A O 1
ATOM 675 N N . VAL A 1 84 ? 35.965 19.425 -50.415 1.00 45.03 84 VAL A N 1
ATOM 676 C CA . VAL A 1 84 ? 35.898 20.510 -51.403 1.00 45.03 84 VAL A CA 1
ATOM 677 C C . VAL A 1 84 ? 36.410 19.942 -52.727 1.00 45.03 84 VAL A C 1
ATOM 679 O O . VAL A 1 84 ? 37.601 19.986 -53.028 1.00 45.03 84 VAL A O 1
ATOM 682 N N . LEU A 1 85 ? 35.511 19.353 -53.515 1.00 43.91 85 LEU A N 1
ATOM 683 C CA . LEU A 1 85 ? 35.788 19.040 -54.910 1.00 43.91 85 LEU A CA 1
ATOM 684 C C . LEU A 1 85 ? 35.869 20.370 -55.661 1.00 43.91 85 LEU A C 1
ATOM 686 O O . LEU A 1 85 ? 34.850 20.965 -56.009 1.00 43.91 85 LEU A O 1
ATOM 690 N N . ALA A 1 86 ? 37.089 20.852 -55.892 1.00 37.16 86 ALA A N 1
ATOM 691 C CA . ALA A 1 86 ? 37.329 21.859 -56.912 1.00 37.16 86 ALA A CA 1
ATOM 692 C C . ALA A 1 86 ? 36.947 21.238 -58.263 1.00 37.16 86 ALA A C 1
ATOM 694 O O . ALA A 1 86 ? 37.631 20.346 -58.767 1.00 37.16 86 ALA A O 1
ATOM 695 N N . LEU A 1 87 ? 35.814 21.666 -58.819 1.00 43.06 87 LEU A N 1
ATOM 696 C CA . LEU A 1 87 ? 35.461 21.351 -60.197 1.00 43.06 87 LEU A CA 1
ATOM 697 C C . LEU A 1 87 ? 36.543 21.952 -61.112 1.00 43.06 87 LEU A C 1
ATOM 699 O O . LEU A 1 87 ? 36.951 23.094 -60.884 1.00 43.06 87 LEU A O 1
ATOM 703 N N . PRO A 1 88 ? 37.039 21.219 -62.124 1.00 35.44 88 PRO A N 1
ATOM 704 C CA . PRO A 1 88 ? 37.987 21.779 -63.074 1.00 35.44 88 PRO A CA 1
ATOM 705 C C . PRO A 1 88 ? 37.359 22.973 -63.805 1.00 35.44 88 PRO A C 1
ATOM 707 O O . PRO A 1 88 ? 36.183 22.937 -64.168 1.00 35.44 88 PRO A O 1
ATOM 710 N N . ASN A 1 89 ? 38.172 24.013 -64.012 1.00 41.56 89 ASN A N 1
ATOM 711 C CA . ASN A 1 89 ? 37.863 25.268 -64.706 1.00 41.56 89 ASN A CA 1
ATOM 712 C C . ASN A 1 89 ? 37.478 25.042 -66.181 1.00 41.56 89 ASN A C 1
ATOM 714 O O . ASN A 1 89 ? 38.240 25.368 -67.091 1.00 41.56 89 ASN A O 1
ATOM 718 N N . ALA A 1 90 ? 36.307 24.475 -66.428 1.00 37.78 90 ALA A N 1
ATOM 719 C CA . ALA A 1 90 ? 35.694 24.437 -67.741 1.00 37.78 90 ALA A CA 1
ATOM 720 C C . ALA A 1 90 ? 34.259 24.938 -67.606 1.00 37.78 90 ALA A C 1
ATOM 722 O O . ALA A 1 90 ? 33.390 24.234 -67.100 1.00 37.78 90 ALA A O 1
ATOM 723 N N . ASP A 1 91 ? 34.040 26.172 -68.057 1.00 39.75 91 ASP A N 1
ATOM 724 C CA . ASP A 1 91 ? 32.727 26.775 -68.234 1.00 39.75 91 ASP A CA 1
ATOM 725 C C . ASP A 1 91 ? 31.858 25.902 -69.158 1.00 39.75 91 ASP A C 1
ATOM 727 O O . ASP A 1 91 ? 32.149 25.812 -70.353 1.00 39.75 91 ASP A O 1
ATOM 731 N N . PRO A 1 92 ? 30.737 25.322 -68.694 1.00 46.56 92 PRO A N 1
ATOM 732 C CA . PRO A 1 92 ? 29.757 24.721 -69.595 1.00 46.56 92 PRO A CA 1
ATOM 733 C C . PRO A 1 92 ? 28.855 25.777 -70.269 1.00 46.56 92 PRO A C 1
ATOM 735 O O . PRO A 1 92 ? 27.913 25.417 -70.969 1.00 46.56 92 PRO A O 1
ATOM 738 N N . LEU A 1 93 ? 29.115 27.078 -70.062 1.00 42.19 93 LEU A N 1
ATOM 739 C CA . LEU A 1 93 ? 28.278 28.187 -70.546 1.00 42.19 93 LEU A CA 1
ATOM 740 C C . LEU A 1 93 ? 28.903 29.025 -71.677 1.00 42.19 93 LEU A C 1
ATOM 742 O O . LEU A 1 93 ? 28.315 30.022 -72.093 1.00 42.19 93 LEU A O 1
ATOM 746 N N . SER A 1 94 ? 30.036 28.608 -72.246 1.00 39.81 94 SER A N 1
ATOM 747 C CA . SER A 1 94 ? 30.524 29.177 -73.509 1.00 39.81 94 SER A CA 1
ATOM 748 C C . SER A 1 94 ? 29.815 28.507 -74.691 1.00 39.81 94 SER A C 1
ATOM 750 O O . SER A 1 94 ? 30.273 27.510 -75.252 1.00 39.81 94 SER A O 1
ATOM 752 N N . VAL A 1 95 ? 28.648 29.038 -75.057 1.00 36.62 95 VAL A N 1
ATOM 753 C CA . VAL A 1 95 ? 27.946 28.654 -76.287 1.00 36.62 95 VAL A CA 1
ATOM 754 C C . VAL A 1 95 ? 28.684 29.267 -77.476 1.00 36.62 95 VAL A C 1
ATOM 756 O O . VAL A 1 95 ? 28.596 30.463 -77.746 1.00 36.62 95 VAL A O 1
ATOM 759 N N . ARG A 1 96 ? 29.396 28.426 -78.228 1.00 38.31 96 ARG A N 1
ATOM 760 C CA . ARG A 1 96 ? 29.750 28.704 -79.621 1.00 38.31 96 ARG A CA 1
ATOM 761 C C . ARG A 1 96 ? 28.459 28.560 -80.429 1.00 38.31 96 ARG A C 1
ATOM 763 O O . ARG A 1 96 ? 27.902 27.468 -80.476 1.00 38.31 96 ARG A O 1
ATOM 770 N N . ASN A 1 97 ? 27.973 29.653 -81.021 1.00 47.28 97 ASN A N 1
ATOM 771 C CA . ASN A 1 97 ? 26.855 29.626 -81.967 1.00 47.28 97 ASN A CA 1
ATOM 772 C C . ASN A 1 97 ? 27.173 28.622 -83.082 1.00 47.28 97 ASN A C 1
ATOM 774 O O . ASN A 1 97 ? 28.027 28.868 -83.933 1.00 47.28 97 ASN A O 1
ATOM 778 N N . GLY A 1 98 ? 26.512 27.475 -83.025 1.00 37.25 98 GLY A N 1
ATOM 779 C CA . GLY A 1 98 ? 26.579 26.411 -84.006 1.00 37.25 98 GLY A CA 1
ATOM 780 C C . GLY A 1 98 ? 25.300 25.605 -83.877 1.00 37.25 98 GLY A C 1
ATOM 781 O O . GLY A 1 98 ? 25.012 25.071 -82.808 1.00 37.25 98 GLY A O 1
ATOM 782 N N . ASP A 1 99 ? 24.520 25.595 -84.951 1.00 44.91 99 ASP A N 1
ATOM 783 C CA . ASP A 1 99 ? 23.226 24.938 -85.073 1.00 44.91 99 ASP A CA 1
ATOM 784 C C . ASP A 1 99 ? 23.321 23.444 -84.724 1.00 44.91 99 ASP A C 1
ATOM 786 O O . ASP A 1 99 ? 23.632 22.598 -85.562 1.00 44.91 99 ASP A O 1
ATOM 790 N N . ALA A 1 100 ? 23.050 23.102 -83.466 1.00 40.03 100 ALA A N 1
ATOM 791 C CA . ALA A 1 100 ? 22.864 21.722 -83.049 1.00 40.03 100 ALA A CA 1
ATOM 792 C C . ALA A 1 100 ? 21.414 21.325 -83.347 1.00 40.03 100 ALA A C 1
ATOM 794 O O . ALA A 1 100 ? 20.485 21.635 -82.597 1.00 40.03 100 ALA A O 1
ATOM 795 N N . ALA A 1 101 ? 21.232 20.670 -84.492 1.00 43.59 101 ALA A N 1
ATOM 796 C CA . ALA A 1 101 ? 19.992 20.019 -84.877 1.00 43.59 101 ALA A CA 1
ATOM 797 C C . ALA A 1 101 ? 19.512 19.052 -83.779 1.00 43.59 101 ALA A C 1
ATOM 799 O O . ALA A 1 101 ? 20.291 18.314 -83.176 1.00 43.59 101 ALA A O 1
ATOM 800 N N . TRP A 1 102 ? 18.204 19.073 -83.540 1.00 43.34 102 TRP A N 1
ATOM 801 C CA . TRP A 1 102 ? 17.495 18.186 -82.625 1.00 43.34 102 TRP A CA 1
ATOM 802 C C . TRP A 1 102 ? 17.808 16.707 -82.908 1.00 43.34 102 TRP A C 1
ATOM 804 O O . TRP A 1 102 ? 17.813 16.311 -84.075 1.00 43.34 102 TRP A O 1
ATOM 814 N N . PRO A 1 103 ? 17.912 15.837 -81.890 1.00 40.62 103 PRO A N 1
ATOM 815 C CA . PRO A 1 103 ? 17.493 14.461 -82.088 1.00 40.62 103 PRO A CA 1
ATOM 816 C C . PRO A 1 103 ? 15.978 14.486 -82.327 1.00 40.62 103 PRO A C 1
ATOM 818 O O . PRO A 1 103 ? 15.219 15.014 -81.510 1.00 40.62 103 PRO A O 1
ATOM 821 N N . GLY A 1 104 ? 15.536 13.972 -83.477 1.00 48.03 104 GLY A N 1
ATOM 822 C CA . GLY A 1 104 ? 14.115 13.792 -83.763 1.00 48.03 104 GLY A CA 1
ATOM 823 C C . GLY A 1 104 ? 13.439 13.002 -82.642 1.00 48.03 104 GLY A C 1
ATOM 824 O O . GLY A 1 104 ? 14.047 12.106 -82.055 1.00 48.03 104 GLY A O 1
ATOM 825 N N . SER A 1 105 ? 12.186 13.346 -82.336 1.00 49.78 105 SER A N 1
ATOM 826 C CA . SER A 1 105 ? 11.335 12.564 -81.433 1.00 49.78 105 SER A CA 1
ATOM 827 C C . SER A 1 105 ? 11.465 11.066 -81.742 1.00 49.78 105 SER A C 1
ATOM 829 O O . SER A 1 105 ? 11.483 10.722 -82.930 1.00 49.78 105 SER A O 1
ATOM 831 N N . PRO A 1 106 ? 11.525 10.171 -80.739 1.00 46.09 106 PRO A N 1
ATOM 832 C CA . PRO A 1 106 ? 11.568 8.739 -81.004 1.00 46.09 106 PRO A CA 1
ATOM 833 C C . PRO A 1 106 ? 10.407 8.347 -81.929 1.00 46.09 106 PRO A C 1
ATOM 835 O O . PRO A 1 106 ? 9.272 8.782 -81.749 1.00 46.09 106 PRO A O 1
ATOM 838 N N . PHE A 1 107 ? 10.706 7.544 -82.952 1.00 48.81 107 PHE A N 1
ATOM 839 C CA . PHE A 1 107 ? 9.756 7.132 -83.995 1.00 48.81 107 PHE A CA 1
ATOM 840 C C . PHE A 1 107 ? 8.580 6.299 -83.443 1.00 48.81 107 PHE A C 1
ATOM 842 O O . PHE A 1 107 ? 7.554 6.1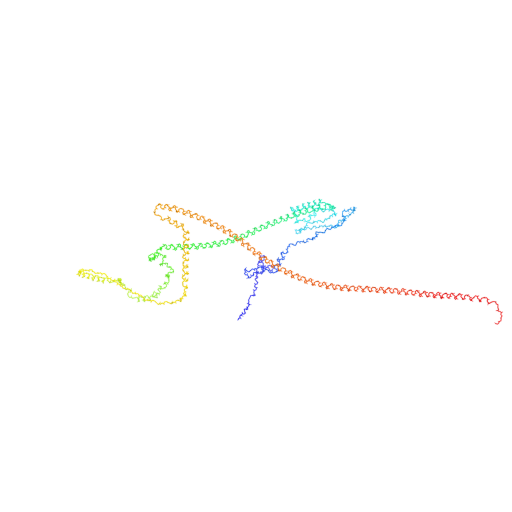44 -84.102 1.00 48.81 107 PHE A O 1
ATOM 849 N N . GLN A 1 108 ? 8.708 5.767 -82.224 1.00 58.69 108 GLN A N 1
ATOM 850 C CA . GLN A 1 108 ? 7.662 5.003 -81.554 1.00 58.69 108 GLN A CA 1
ATOM 851 C C . GLN A 1 108 ? 6.813 5.899 -80.651 1.00 58.69 108 GLN A C 1
ATOM 853 O O . GLN A 1 108 ? 7.277 6.436 -79.650 1.00 58.69 108 GLN A O 1
ATOM 858 N N . ARG A 1 109 ? 5.533 6.012 -81.014 1.00 55.41 109 ARG A N 1
ATOM 859 C CA . ARG A 1 109 ? 4.475 6.651 -80.230 1.00 55.41 109 ARG A CA 1
ATOM 860 C C . ARG A 1 109 ? 3.657 5.537 -79.578 1.00 55.41 109 ARG A C 1
ATOM 862 O O . ARG A 1 109 ? 3.057 4.732 -80.287 1.00 55.41 109 ARG A O 1
ATOM 869 N N . THR A 1 110 ? 3.649 5.448 -78.253 1.00 55.94 110 THR A N 1
ATOM 870 C CA . THR A 1 110 ? 2.787 4.507 -77.527 1.00 55.94 110 THR A CA 1
ATOM 871 C C . THR A 1 110 ? 1.323 4.913 -77.721 1.00 55.94 110 THR A C 1
ATOM 873 O O . THR A 1 110 ? 0.916 6.014 -77.357 1.00 55.94 110 THR A O 1
ATOM 876 N N . VAL A 1 111 ? 0.528 4.040 -78.347 1.00 57.00 111 VAL A N 1
ATOM 877 C CA . VAL A 1 111 ? -0.921 4.221 -78.539 1.00 57.00 111 VAL A CA 1
ATOM 878 C C . VAL A 1 111 ? -1.637 3.293 -77.564 1.00 57.00 111 VAL A C 1
ATOM 880 O O . VAL A 1 111 ? -1.492 2.076 -77.651 1.00 57.00 111 VAL A O 1
ATOM 883 N N . GLY A 1 112 ? -2.380 3.861 -76.614 1.00 59.06 112 GLY A N 1
ATOM 884 C CA . GLY A 1 112 ? -3.216 3.083 -75.700 1.00 59.06 112 GLY A CA 1
ATOM 885 C C . GLY A 1 112 ? -4.484 2.594 -76.400 1.00 59.06 112 GLY A C 1
ATOM 886 O O . GLY A 1 112 ? -5.157 3.378 -77.067 1.00 59.06 112 GLY A O 1
ATOM 887 N N . VAL A 1 113 ? -4.820 1.313 -76.239 1.00 59.38 113 VAL A N 1
ATOM 888 C CA . VAL A 1 113 ? -6.116 0.749 -76.643 1.00 59.38 113 VAL A CA 1
ATOM 889 C C . VAL A 1 113 ? -6.984 0.647 -75.394 1.00 59.38 113 VAL A C 1
ATOM 891 O O . VAL A 1 113 ? -6.596 0.004 -74.421 1.00 59.38 113 VAL A O 1
ATOM 894 N N . GLN A 1 114 ? -8.141 1.307 -75.410 1.00 52.34 114 GLN A N 1
ATOM 895 C CA . GLN A 1 114 ? -9.144 1.198 -74.356 1.00 52.34 114 GLN A CA 1
ATOM 896 C C . GLN A 1 114 ? -9.930 -0.099 -74.569 1.00 52.34 114 GLN A C 1
ATOM 898 O O . GLN A 1 114 ? -10.491 -0.310 -75.641 1.00 52.34 114 GLN A O 1
ATOM 903 N N . THR A 1 115 ? -9.944 -0.987 -73.578 1.00 60.75 115 THR A N 1
ATOM 904 C CA . THR A 1 115 ? -10.827 -2.156 -73.581 1.00 60.75 115 THR A CA 1
ATOM 905 C C . THR A 1 115 ? -12.258 -1.716 -73.250 1.00 60.75 115 THR A C 1
ATOM 907 O O . THR A 1 115 ? -12.469 -0.899 -72.356 1.00 60.75 115 THR A O 1
ATOM 910 N N . ASP A 1 116 ? -13.252 -2.272 -73.949 1.00 57.22 116 ASP A N 1
ATOM 911 C CA . ASP A 1 116 ? -14.682 -1.936 -73.783 1.00 57.22 116 ASP A CA 1
ATOM 912 C C . ASP A 1 116 ? -15.284 -2.390 -72.431 1.00 57.22 116 ASP A C 1
ATOM 914 O O . ASP A 1 116 ? -16.438 -2.087 -72.119 1.00 57.22 116 ASP A O 1
ATOM 918 N N . TYR A 1 117 ? -14.513 -3.108 -71.606 1.00 54.12 117 TYR A N 1
ATOM 919 C CA . TYR A 1 117 ? -14.935 -3.624 -70.304 1.00 54.12 117 TYR A CA 1
ATOM 920 C C . TYR A 1 117 ? -14.423 -2.748 -69.159 1.00 54.12 117 TYR A C 1
ATOM 922 O O . TYR A 1 117 ? -13.243 -2.409 -69.076 1.00 54.12 117 TYR A O 1
ATOM 930 N N . ARG A 1 118 ? -15.337 -2.381 -68.257 1.00 54.62 118 ARG A N 1
ATOM 931 C CA . ARG A 1 118 ? -15.073 -1.512 -67.109 1.00 54.62 118 ARG A CA 1
ATOM 932 C C . ARG A 1 118 ? -14.624 -2.356 -65.913 1.00 54.62 118 ARG A C 1
ATOM 934 O O . ARG A 1 118 ? -15.458 -2.764 -65.111 1.00 54.62 118 ARG A O 1
ATOM 941 N N . ASP A 1 119 ? -13.324 -2.594 -65.785 1.00 53.66 119 ASP A N 1
ATOM 942 C CA . ASP A 1 119 ? -12.752 -3.216 -64.586 1.00 53.66 119 ASP A CA 1
ATOM 943 C C . ASP A 1 119 ? -12.798 -2.217 -63.419 1.00 53.66 119 ASP A C 1
ATOM 945 O O . ASP A 1 119 ? -12.006 -1.281 -63.338 1.00 53.66 119 ASP A O 1
ATOM 949 N N . SER A 1 120 ? -13.754 -2.385 -62.501 1.00 58.53 120 SER A N 1
ATOM 950 C CA . SER A 1 120 ? -13.919 -1.524 -61.318 1.00 58.53 120 SER A CA 1
ATOM 951 C C . SER A 1 120 ? -12.829 -1.701 -60.252 1.00 58.53 120 SER A C 1
ATOM 953 O O . SER A 1 120 ? -12.781 -0.926 -59.302 1.00 58.53 120 SER A O 1
ATOM 955 N N . GLU A 1 121 ? -11.969 -2.711 -60.397 1.00 56.97 121 GLU A N 1
ATOM 956 C CA . GLU A 1 121 ? -10.982 -3.125 -59.390 1.00 56.97 121 GLU A CA 1
ATOM 957 C C . GLU A 1 121 ? -9.529 -2.798 -59.786 1.00 56.97 121 GLU A C 1
ATOM 959 O O . GLU A 1 121 ? -8.635 -2.835 -58.941 1.00 56.97 121 GLU A O 1
ATOM 964 N N . ALA A 1 122 ? -9.280 -2.402 -61.039 1.00 55.44 122 ALA A N 1
ATOM 965 C CA . ALA A 1 122 ? -7.963 -1.971 -61.506 1.00 55.44 122 ALA A CA 1
ATOM 966 C C . ALA A 1 122 ? -7.806 -0.449 -61.341 1.00 55.44 122 ALA A C 1
ATOM 968 O O . ALA A 1 122 ? -7.841 0.317 -62.302 1.00 55.44 122 ALA A O 1
ATOM 969 N N . GLN A 1 123 ? -7.658 0.017 -60.100 1.00 52.91 123 GLN A N 1
ATOM 970 C CA . GLN A 1 123 ? -7.399 1.429 -59.807 1.00 52.91 123 GLN A CA 1
ATOM 971 C C . GLN A 1 123 ? -5.908 1.745 -60.033 1.00 52.91 123 GLN A C 1
ATOM 973 O O . GLN A 1 123 ? -5.127 1.858 -59.093 1.00 52.91 123 GLN A O 1
ATOM 978 N N . THR A 1 124 ? -5.486 1.826 -61.295 1.00 57.44 124 THR A N 1
ATOM 979 C CA . THR A 1 124 ? -4.130 2.258 -61.666 1.00 57.44 124 THR A CA 1
ATOM 980 C C . THR A 1 124 ? -3.971 3.766 -61.473 1.00 57.44 124 THR A C 1
ATOM 982 O O . THR A 1 124 ? -4.909 4.524 -61.730 1.00 57.44 124 THR A O 1
ATOM 985 N N . GLU A 1 125 ? -2.785 4.219 -61.050 1.00 59.16 125 GLU A N 1
ATOM 986 C CA . GLU A 1 125 ? -2.451 5.650 -61.041 1.00 59.16 125 GLU A CA 1
ATOM 987 C C . GLU A 1 125 ? -2.717 6.258 -62.436 1.00 59.16 125 GLU A C 1
ATOM 989 O O . GLU A 1 125 ? -2.418 5.610 -63.446 1.00 59.16 125 GLU A O 1
ATOM 994 N N . PRO A 1 126 ? -3.295 7.472 -62.533 1.00 66.06 126 PRO A N 1
ATOM 995 C CA . PRO A 1 126 ? -3.515 8.116 -63.823 1.00 66.06 126 PRO A CA 1
ATOM 996 C C . PRO A 1 126 ? -2.182 8.268 -64.568 1.00 66.06 126 PRO A C 1
ATOM 998 O O . PRO A 1 126 ? -1.202 8.755 -64.009 1.00 66.06 126 PRO A O 1
ATOM 1001 N N . TYR A 1 127 ? -2.157 7.832 -65.829 1.00 68.25 127 TYR A N 1
ATOM 1002 C CA . TYR A 1 127 ? -0.957 7.818 -66.666 1.00 68.25 127 TYR A CA 1
ATOM 1003 C C . TYR A 1 127 ? -0.347 9.223 -66.809 1.00 68.25 127 TYR A C 1
ATOM 1005 O O . TYR A 1 127 ? -1.008 10.140 -67.301 1.00 68.25 127 TYR A O 1
ATOM 1013 N N . SER A 1 128 ? 0.920 9.383 -66.411 1.00 69.12 128 SER A N 1
ATOM 1014 C CA . SER A 1 128 ? 1.710 10.595 -66.643 1.00 69.12 128 SER A CA 1
ATOM 1015 C C . SER A 1 128 ? 2.635 10.406 -67.857 1.00 69.12 128 SER A C 1
ATOM 1017 O O . SER A 1 128 ? 3.423 9.460 -67.885 1.00 69.12 128 SER A O 1
ATOM 1019 N N . PRO A 1 129 ? 2.558 11.273 -68.884 1.00 73.94 129 PRO A N 1
ATOM 1020 C CA . PRO A 1 129 ? 3.408 11.155 -70.065 1.00 73.94 129 PRO A CA 1
ATOM 1021 C C . PRO A 1 129 ? 4.870 11.510 -69.759 1.00 73.94 129 PRO A C 1
ATOM 1023 O O . PRO A 1 129 ? 5.160 12.357 -68.910 1.00 73.94 129 PRO A O 1
ATOM 1026 N N . GLU A 1 130 ? 5.791 10.895 -70.500 1.00 72.00 130 GLU A N 1
ATOM 1027 C CA . GLU A 1 130 ? 7.217 11.228 -70.460 1.00 72.00 130 GLU A CA 1
ATOM 1028 C C . GLU A 1 130 ? 7.462 12.648 -71.005 1.00 72.00 130 GLU A C 1
ATOM 1030 O O . GLU A 1 130 ? 6.848 13.069 -71.989 1.00 72.00 130 GLU A O 1
ATOM 1035 N N . TYR A 1 131 ? 8.364 13.399 -70.367 1.00 74.06 131 TYR A N 1
ATOM 1036 C CA . TYR A 1 131 ? 8.708 14.773 -70.742 1.00 74.06 131 TYR A CA 1
ATOM 1037 C C . TYR A 1 131 ? 10.215 14.914 -70.993 1.00 74.06 131 TYR A C 1
ATOM 1039 O O . TYR A 1 131 ? 11.037 14.318 -70.301 1.00 74.06 131 TYR A O 1
ATOM 1047 N N . THR A 1 132 ? 10.596 15.752 -71.959 1.00 75.25 132 THR A N 1
ATOM 1048 C CA . THR A 1 132 ? 12.001 16.070 -72.270 1.00 75.25 132 THR A CA 1
ATOM 1049 C C . THR A 1 132 ? 12.291 17.537 -71.965 1.00 75.25 132 THR A C 1
ATOM 1051 O O . THR A 1 132 ? 11.643 18.422 -72.526 1.00 75.25 132 THR A O 1
ATOM 1054 N N . LEU A 1 133 ? 13.270 17.811 -71.098 1.00 75.81 133 LEU A N 1
ATOM 1055 C CA . LEU A 1 133 ? 13.725 19.172 -70.788 1.00 75.81 133 LEU A CA 1
ATOM 1056 C C . LEU A 1 133 ? 14.911 19.566 -71.678 1.00 75.81 133 LEU A C 1
ATOM 1058 O O . LEU A 1 133 ? 15.792 18.749 -71.940 1.00 75.81 133 LEU A O 1
ATOM 1062 N N . ARG A 1 134 ? 14.959 20.831 -72.122 1.00 75.50 134 ARG A N 1
ATOM 1063 C CA . ARG A 1 134 ? 16.132 21.364 -72.833 1.00 75.50 134 ARG A CA 1
ATOM 1064 C C . ARG A 1 134 ? 17.315 21.499 -71.862 1.00 75.50 134 ARG A C 1
ATOM 1066 O O . ARG A 1 134 ? 17.130 22.087 -70.791 1.00 75.50 134 ARG A O 1
ATOM 1073 N N . PRO A 1 135 ? 18.524 21.029 -72.224 1.00 62.31 135 PRO A N 1
ATOM 1074 C CA . PRO A 1 135 ? 19.703 21.208 -71.385 1.00 62.31 135 PRO A CA 1
ATOM 1075 C C . PRO A 1 135 ? 19.982 22.708 -71.205 1.00 62.31 135 PRO A C 1
ATOM 1077 O O . PRO A 1 135 ? 20.077 23.448 -72.181 1.00 62.31 135 PRO A O 1
ATOM 1080 N N . GLY A 1 136 ? 20.040 23.163 -69.950 1.00 67.81 136 GLY A N 1
ATOM 1081 C CA . GLY A 1 136 ? 20.265 24.568 -69.578 1.00 67.81 136 GLY A CA 1
ATOM 1082 C C . GLY A 1 136 ? 19.008 25.388 -69.255 1.00 67.81 136 GLY A C 1
ATOM 1083 O O . GLY A 1 136 ? 19.137 26.532 -68.831 1.00 67.81 136 GLY A O 1
ATOM 1084 N N . THR A 1 137 ? 17.795 24.836 -69.406 1.00 73.50 137 THR A N 1
ATOM 1085 C CA . THR A 1 137 ? 16.555 25.515 -68.971 1.00 73.50 137 THR A CA 1
ATOM 1086 C C . THR A 1 137 ? 16.149 25.054 -67.568 1.00 73.50 137 THR A C 1
ATOM 1088 O O . THR A 1 137 ? 16.185 23.858 -67.282 1.00 73.50 137 THR A O 1
ATOM 1091 N N . ALA A 1 138 ? 15.744 25.983 -66.694 1.00 71.81 138 ALA A N 1
ATOM 1092 C CA . ALA A 1 138 ? 15.245 25.643 -65.360 1.00 71.81 138 ALA A CA 1
ATOM 1093 C C . ALA A 1 138 ? 13.978 24.762 -65.453 1.00 71.81 138 ALA A C 1
ATOM 1095 O O . ALA A 1 138 ? 13.100 25.048 -66.275 1.00 71.81 138 ALA A O 1
ATOM 1096 N N . PRO A 1 139 ? 13.857 23.694 -64.641 1.00 76.06 139 PRO A N 1
ATOM 1097 C CA . PRO A 1 139 ? 12.699 22.810 -64.689 1.00 76.06 139 PRO A CA 1
ATOM 1098 C C . PRO A 1 139 ? 11.420 23.548 -64.245 1.00 76.06 139 PRO A C 1
ATOM 1100 O O . PRO A 1 139 ? 11.458 24.296 -63.265 1.00 76.06 139 PRO A O 1
ATOM 1103 N N . PRO A 1 140 ? 10.272 23.342 -64.922 1.00 79.75 140 PRO A N 1
ATOM 1104 C CA . PRO A 1 140 ? 9.001 23.945 -64.523 1.00 79.75 140 PRO A CA 1
ATOM 1105 C C . PRO A 1 140 ? 8.536 23.465 -63.139 1.00 79.75 140 PRO A C 1
ATOM 1107 O O . PRO A 1 140 ? 8.750 22.312 -62.761 1.00 79.75 140 PRO A O 1
ATOM 1110 N N . GLU A 1 141 ? 7.826 24.332 -62.403 1.00 74.62 141 GLU A N 1
ATOM 1111 C CA . GLU A 1 141 ? 7.373 24.064 -61.025 1.00 74.62 141 GLU A CA 1
ATOM 1112 C C . GLU A 1 141 ? 6.550 22.776 -60.901 1.00 74.62 141 GLU A C 1
ATOM 1114 O O . GLU A 1 141 ? 6.651 22.064 -59.906 1.00 74.62 141 GLU A O 1
ATOM 1119 N N . LEU A 1 142 ? 5.777 22.436 -61.930 1.00 78.88 142 LEU A N 1
ATOM 1120 C CA . LEU A 1 142 ? 4.938 21.238 -61.946 1.00 78.88 142 LEU A CA 1
ATOM 1121 C C . LEU A 1 142 ? 5.746 19.945 -61.762 1.00 78.88 142 LEU A C 1
ATOM 1123 O O . LEU A 1 142 ? 5.275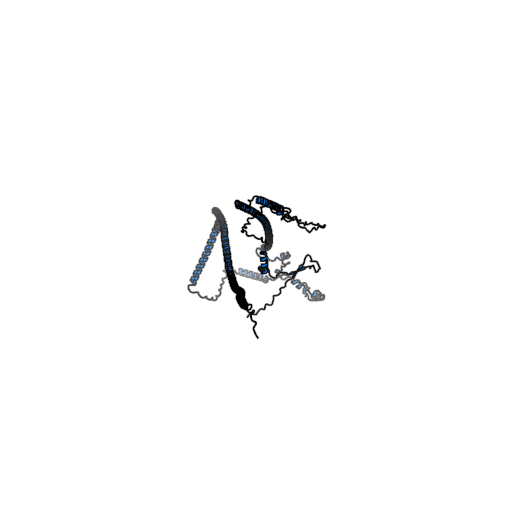 19.026 -61.103 1.00 78.88 142 LEU A O 1
ATOM 1127 N N . LEU A 1 143 ? 6.985 19.886 -62.262 1.00 76.88 143 LEU A N 1
ATOM 1128 C CA . LEU A 1 143 ? 7.835 18.699 -62.118 1.00 76.88 143 LEU A CA 1
ATOM 1129 C C . LEU A 1 143 ? 8.366 18.518 -60.699 1.00 76.88 143 LEU A C 1
ATOM 1131 O O . LEU A 1 143 ? 8.610 17.398 -60.265 1.00 76.88 143 LEU A O 1
ATOM 1135 N N . THR A 1 144 ? 8.498 19.608 -59.945 1.00 75.69 144 THR A N 1
ATOM 1136 C CA . THR A 1 144 ? 8.882 19.533 -58.528 1.00 75.69 144 THR A CA 1
ATOM 1137 C C . THR A 1 144 ? 7.755 19.026 -57.633 1.00 75.69 144 THR A C 1
ATOM 1139 O O . THR A 1 144 ? 8.018 18.575 -56.524 1.00 75.69 144 THR A O 1
ATOM 1142 N N . LEU A 1 145 ? 6.513 19.064 -58.126 1.00 79.12 145 LEU A N 1
ATOM 1143 C CA . LEU A 1 145 ? 5.320 18.566 -57.442 1.00 79.12 145 LEU A CA 1
ATOM 1144 C C . LEU A 1 145 ? 4.945 17.142 -57.871 1.00 79.12 145 LEU A C 1
ATOM 1146 O O . LEU A 1 145 ? 3.899 16.646 -57.469 1.00 79.12 145 LEU A O 1
ATOM 1150 N N . ALA A 1 146 ? 5.793 16.462 -58.650 1.00 76.31 146 ALA A N 1
ATOM 1151 C CA . ALA A 1 146 ? 5.538 15.104 -59.134 1.00 76.31 146 ALA A CA 1
ATOM 1152 C C . ALA A 1 146 ? 5.391 14.054 -58.010 1.00 76.31 146 ALA A C 1
ATOM 1154 O O . ALA A 1 146 ? 4.890 12.957 -58.251 1.00 76.31 146 ALA A O 1
ATOM 1155 N N . SER A 1 147 ? 5.815 14.378 -56.782 1.00 78.75 147 SER A N 1
ATOM 1156 C CA . SER A 1 147 ? 5.603 13.553 -55.588 1.00 78.75 147 SER A CA 1
ATOM 1157 C C . SER A 1 147 ? 4.162 13.587 -55.065 1.00 78.75 147 SER A C 1
ATOM 1159 O O . SER A 1 147 ? 3.768 12.659 -54.360 1.00 78.75 147 SER A O 1
ATOM 1161 N N . LEU A 1 148 ? 3.375 14.614 -55.410 1.00 82.12 148 LEU A N 1
ATOM 1162 C CA . LEU A 1 148 ? 1.970 14.730 -55.026 1.00 82.12 148 LEU A CA 1
ATOM 1163 C C . LEU A 1 148 ? 1.107 13.939 -56.013 1.00 82.12 148 LEU A C 1
ATOM 1165 O O . LEU A 1 148 ? 1.004 14.278 -57.192 1.00 82.12 148 LEU A O 1
ATOM 1169 N N . LYS A 1 149 ? 0.472 12.875 -55.524 1.00 79.69 149 LYS A N 1
ATOM 1170 C CA . LYS A 1 149 ? -0.403 11.991 -56.307 1.00 79.69 149 LYS A CA 1
ATOM 1171 C C . LYS A 1 149 ? -1.766 11.853 -55.633 1.00 79.69 149 LYS A C 1
ATOM 1173 O O . LYS A 1 149 ? -1.945 12.206 -54.470 1.00 79.69 149 LYS A O 1
ATOM 1178 N N . TRP A 1 150 ? -2.750 11.311 -56.347 1.00 75.38 150 TRP A N 1
ATOM 1179 C CA . TRP A 1 150 ? -4.060 11.016 -55.761 1.00 75.38 150 TRP A CA 1
ATOM 1180 C C . TRP A 1 150 ? -3.923 10.044 -54.577 1.00 75.38 150 TRP A C 1
ATOM 1182 O O . TRP A 1 150 ? -3.323 8.983 -54.721 1.00 75.38 150 TRP A O 1
ATOM 1192 N N . GLY A 1 151 ? -4.428 10.422 -53.398 1.00 74.12 151 GLY A N 1
ATOM 1193 C CA . GLY A 1 151 ? -4.230 9.663 -52.150 1.00 74.12 151 GLY A CA 1
ATOM 1194 C C . GLY A 1 151 ? -2.883 9.909 -51.449 1.00 74.12 151 GLY A C 1
ATOM 1195 O O . GLY A 1 151 ? -2.749 9.605 -50.266 1.00 74.12 151 GLY A O 1
ATOM 1196 N N . HIS A 1 152 ? -1.929 10.543 -52.134 1.00 72.25 152 HIS A N 1
ATOM 1197 C CA . HIS A 1 152 ? -0.639 11.000 -51.613 1.00 72.25 152 HIS A CA 1
ATOM 1198 C C . HIS A 1 152 ? -0.507 12.516 -51.808 1.00 72.25 152 HIS A C 1
ATOM 1200 O O . HIS A 1 152 ? 0.278 12.997 -52.621 1.00 72.25 152 HIS A O 1
ATOM 1206 N N . GLY A 1 153 ? -1.328 13.261 -51.071 1.00 73.38 153 GLY A N 1
ATOM 1207 C CA . GLY A 1 153 ? -1.307 14.722 -51.038 1.00 73.38 153 GLY A CA 1
ATOM 1208 C C . GLY A 1 153 ? -2.157 15.448 -52.082 1.00 73.38 153 GLY A C 1
ATOM 1209 O O . GLY A 1 153 ? -1.982 16.636 -52.328 1.00 73.38 153 GLY A O 1
ATOM 1210 N N . LEU A 1 154 ? -3.088 14.736 -52.720 1.00 80.06 154 LEU A N 1
ATOM 1211 C CA . LEU A 1 154 ? -4.210 15.325 -53.450 1.00 80.06 154 LEU A CA 1
ATOM 1212 C C . LEU A 1 154 ? -5.510 14.607 -53.040 1.00 80.06 154 LEU A C 1
ATOM 1214 O O . LEU A 1 154 ? -5.501 13.371 -52.961 1.00 80.06 154 LEU A O 1
ATOM 1218 N N . PRO A 1 155 ? -6.630 15.324 -52.802 1.00 81.00 155 PRO A N 1
ATOM 1219 C CA . PRO A 1 155 ? -6.832 16.770 -52.968 1.00 81.00 155 PRO A CA 1
ATOM 1220 C C . PRO A 1 155 ? -6.062 17.612 -51.944 1.00 81.00 155 PRO A C 1
ATOM 1222 O O . PRO A 1 155 ? -5.994 17.244 -50.773 1.00 81.00 155 PRO A O 1
ATOM 1225 N N . ALA A 1 156 ? -5.515 18.737 -52.416 1.00 81.44 156 ALA A N 1
ATOM 1226 C CA . ALA A 1 156 ? -4.580 19.555 -51.656 1.00 81.44 156 ALA A CA 1
ATOM 1227 C C . ALA A 1 156 ? -5.187 20.043 -50.328 1.00 81.44 156 ALA A C 1
ATOM 1229 O O . ALA A 1 156 ? -6.199 20.752 -50.321 1.00 81.44 156 ALA A O 1
ATOM 1230 N N . ARG A 1 157 ? -4.568 19.672 -49.206 1.00 84.56 157 ARG A N 1
ATOM 1231 C CA . ARG A 1 157 ? -4.858 20.198 -47.864 1.00 84.56 157 ARG A CA 1
ATOM 1232 C C . ARG A 1 157 ? -4.006 21.437 -47.582 1.00 84.56 157 ARG A C 1
ATOM 1234 O O . ARG A 1 157 ? -3.045 21.712 -48.293 1.00 84.56 157 ARG A O 1
ATOM 1241 N N . LEU A 1 158 ? -4.343 22.177 -46.523 1.00 86.81 158 LEU A N 1
ATOM 1242 C CA . LEU A 1 158 ? -3.618 23.397 -46.130 1.00 86.81 158 LEU A CA 1
ATOM 1243 C C . LEU A 1 158 ? -2.105 23.159 -45.994 1.00 86.81 158 LEU A C 1
ATOM 1245 O O . LEU A 1 158 ? -1.322 23.968 -46.471 1.00 86.81 158 LEU A O 1
ATOM 1249 N N . GLU A 1 159 ? -1.701 22.012 -45.445 1.00 83.69 159 GLU A N 1
ATOM 1250 C CA . GLU A 1 159 ? -0.291 21.627 -45.290 1.00 83.69 159 GLU A CA 1
ATOM 1251 C C . GLU A 1 159 ? 0.438 21.514 -46.640 1.00 83.69 159 GLU A C 1
ATOM 1253 O O . GLU A 1 159 ? 1.541 22.027 -46.802 1.00 83.69 159 GLU A O 1
ATOM 1258 N N . GLU A 1 160 ? -0.186 20.901 -47.647 1.00 85.50 160 GLU A N 1
ATOM 1259 C CA . GLU A 1 160 ? 0.404 20.755 -48.985 1.00 85.50 160 GLU A CA 1
ATOM 1260 C C . GLU A 1 160 ? 0.480 22.097 -49.717 1.00 85.50 160 GLU A C 1
ATOM 1262 O O . GLU A 1 160 ? 1.464 22.373 -50.403 1.00 85.50 160 GLU A O 1
ATOM 1267 N N . VAL A 1 161 ? -0.523 22.961 -49.535 1.00 88.38 161 VAL A N 1
ATOM 1268 C CA . VAL A 1 161 ? -0.509 24.328 -50.073 1.00 88.38 161 VAL A CA 1
ATOM 1269 C C . VAL A 1 161 ? 0.624 25.141 -49.442 1.00 88.38 161 VAL A C 1
ATOM 1271 O O . VAL A 1 161 ? 1.416 25.742 -50.167 1.00 88.38 161 VAL A O 1
ATOM 1274 N N . GLU A 1 162 ? 0.776 25.090 -48.117 1.00 86.81 162 GLU A N 1
ATOM 1275 C CA . GLU A 1 162 ? 1.872 25.754 -47.403 1.00 86.81 162 GLU A CA 1
ATOM 1276 C C . GLU A 1 162 ? 3.249 25.239 -47.850 1.00 86.81 162 GLU A C 1
ATOM 1278 O O . GLU A 1 162 ? 4.185 26.021 -48.026 1.00 86.81 162 GLU A O 1
ATOM 1283 N N . MET A 1 163 ? 3.386 23.933 -48.089 1.00 84.75 163 MET A N 1
ATOM 1284 C CA . MET A 1 163 ? 4.618 23.334 -48.613 1.00 84.75 163 MET A CA 1
ATOM 1285 C C . MET A 1 163 ? 4.971 23.870 -50.009 1.00 84.75 163 MET A C 1
ATOM 1287 O O . MET A 1 163 ? 6.133 24.193 -50.273 1.00 84.75 163 MET A O 1
ATOM 1291 N N . ILE A 1 164 ? 3.980 24.013 -50.896 1.00 86.50 164 ILE A N 1
ATOM 1292 C CA . ILE A 1 164 ? 4.160 24.579 -52.243 1.00 86.50 164 ILE A CA 1
ATOM 1293 C C . ILE A 1 164 ? 4.564 26.056 -52.163 1.00 86.50 164 ILE A C 1
ATOM 1295 O O . ILE A 1 164 ? 5.490 26.489 -52.854 1.00 86.50 164 ILE A O 1
ATOM 1299 N N . GLU A 1 165 ? 3.902 26.834 -51.310 1.00 88.31 165 GLU A N 1
ATOM 1300 C CA . GLU A 1 165 ? 4.223 28.247 -51.096 1.00 88.31 165 GLU A CA 1
ATOM 1301 C C . GLU A 1 165 ? 5.636 28.429 -50.532 1.00 88.31 165 GLU A C 1
ATOM 1303 O O . GLU A 1 165 ? 6.383 29.287 -51.006 1.00 88.31 165 GLU A O 1
ATOM 1308 N N . ARG A 1 166 ? 6.067 27.568 -49.602 1.00 87.19 166 ARG A N 1
ATOM 1309 C CA . ARG A 1 166 ? 7.450 27.549 -49.097 1.00 87.19 166 ARG A CA 1
ATOM 1310 C C . ARG A 1 166 ? 8.463 27.204 -50.179 1.00 87.19 166 ARG A C 1
ATOM 1312 O O . ARG A 1 166 ? 9.485 27.878 -50.275 1.00 87.19 166 ARG A O 1
ATOM 1319 N N . ALA A 1 167 ? 8.181 26.218 -51.029 1.00 85.81 167 ALA A N 1
ATOM 1320 C CA . ALA A 1 167 ? 9.057 25.884 -52.150 1.00 85.81 167 ALA A CA 1
ATOM 1321 C C . ALA A 1 167 ? 9.215 27.068 -53.124 1.00 85.81 167 ALA A C 1
ATOM 1323 O O . ALA A 1 167 ? 10.316 27.323 -53.616 1.00 85.81 167 ALA A O 1
ATOM 1324 N N . ARG A 1 168 ? 8.143 27.837 -53.360 1.00 87.94 168 ARG A N 1
ATOM 1325 C CA . ARG A 1 168 ? 8.192 29.076 -54.156 1.00 87.94 168 ARG A CA 1
ATOM 1326 C C . ARG A 1 168 ? 8.995 30.176 -53.474 1.00 87.94 168 ARG A C 1
ATOM 1328 O O . ARG A 1 168 ? 9.844 30.782 -54.121 1.00 87.94 168 ARG A O 1
ATOM 1335 N N . MET A 1 169 ? 8.772 30.404 -52.179 1.00 87.12 169 MET A N 1
ATOM 1336 C CA . MET A 1 169 ? 9.545 31.369 -51.391 1.00 87.12 169 MET A CA 1
ATOM 1337 C C . MET A 1 169 ? 11.040 31.029 -51.396 1.00 87.12 169 MET A C 1
ATOM 1339 O O . MET A 1 169 ? 11.866 31.920 -51.582 1.00 87.12 169 MET A O 1
ATOM 1343 N N . LYS A 1 170 ? 11.388 29.742 -51.284 1.00 88.12 170 LYS A N 1
ATOM 1344 C CA . LYS A 1 170 ? 12.770 29.260 -51.368 1.00 88.12 170 LYS A CA 1
ATOM 1345 C C . LYS A 1 170 ? 13.398 29.549 -52.730 1.00 88.12 170 LYS A C 1
ATOM 1347 O O . LYS A 1 170 ? 14.480 30.118 -52.772 1.00 88.12 170 LYS A O 1
ATOM 1352 N N . ARG A 1 171 ? 12.707 29.257 -53.838 1.00 86.19 171 ARG A N 1
ATOM 1353 C CA . ARG A 1 171 ? 13.197 29.583 -55.195 1.00 86.19 171 ARG A CA 1
ATOM 1354 C C . ARG A 1 171 ? 13.360 31.081 -55.420 1.00 86.19 171 ARG A C 1
ATOM 1356 O O . ARG A 1 171 ? 14.359 31.511 -55.990 1.00 86.19 171 ARG A O 1
ATOM 1363 N N . ALA A 1 172 ? 12.384 31.876 -54.979 1.00 89.31 172 ALA A N 1
ATOM 1364 C CA . ALA A 1 172 ? 12.455 33.331 -55.071 1.00 89.31 172 ALA A CA 1
ATOM 1365 C C . ALA A 1 172 ? 13.665 33.867 -54.294 1.00 89.31 172 ALA A C 1
ATOM 1367 O O . ALA A 1 172 ? 14.364 34.749 -54.781 1.00 89.31 172 ALA A O 1
ATOM 1368 N N . TRP A 1 173 ? 13.960 33.291 -53.127 1.00 90.38 173 TRP A N 1
ATOM 1369 C CA . TRP A 1 173 ? 15.153 33.616 -52.356 1.00 90.38 173 TRP A CA 1
ATOM 1370 C C . TRP A 1 173 ? 16.453 33.110 -53.006 1.00 90.38 173 TRP A C 1
ATOM 1372 O O . TRP A 1 173 ? 17.419 33.868 -53.069 1.00 90.38 173 TRP A O 1
ATOM 1382 N N . GLU A 1 174 ? 16.495 31.898 -53.564 1.00 87.38 174 GLU A N 1
ATOM 1383 C CA . GLU A 1 174 ? 17.664 31.376 -54.293 1.00 87.38 174 GLU A CA 1
ATOM 1384 C C . GLU A 1 174 ? 18.046 32.280 -55.475 1.00 87.38 174 GLU A C 1
ATOM 1386 O O . GLU A 1 174 ? 19.231 32.498 -55.729 1.00 87.38 174 GLU A O 1
ATOM 1391 N N . ALA A 1 175 ? 17.054 32.879 -56.143 1.00 86.81 175 ALA A N 1
ATOM 1392 C CA . ALA A 1 175 ? 17.265 33.867 -57.199 1.00 86.81 175 ALA A CA 1
ATOM 1393 C C . ALA A 1 175 ? 17.882 35.189 -56.696 1.00 86.81 175 ALA A C 1
ATOM 1395 O O . ALA A 1 175 ? 18.504 35.905 -57.477 1.00 86.81 175 ALA A O 1
ATOM 1396 N N . THR A 1 176 ? 17.745 35.516 -55.404 1.00 89.12 176 THR A N 1
ATOM 1397 C CA . THR A 1 176 ? 18.374 36.701 -54.786 1.00 89.12 176 THR A CA 1
ATOM 1398 C C . THR A 1 176 ? 19.825 36.475 -54.352 1.00 89.12 176 THR A C 1
ATOM 1400 O O . THR A 1 176 ? 20.491 37.423 -53.931 1.00 89.12 176 THR A O 1
ATOM 1403 N N . LEU A 1 177 ? 20.339 35.242 -54.434 1.00 88.25 177 LEU A N 1
ATOM 1404 C CA . LEU A 1 177 ? 21.699 34.922 -54.003 1.00 88.25 177 LEU A CA 1
ATOM 1405 C C . LEU A 1 177 ? 22.761 35.461 -54.982 1.00 88.25 177 LEU A C 1
ATOM 1407 O O . LEU A 1 177 ? 22.594 35.335 -56.195 1.00 88.25 177 LEU A O 1
ATOM 1411 N N . PRO A 1 178 ? 23.908 35.962 -54.478 1.00 87.19 178 PRO A N 1
ATOM 1412 C CA . PRO A 1 178 ? 25.054 36.331 -55.311 1.00 87.19 178 PRO A CA 1
ATOM 1413 C C . PRO A 1 178 ? 25.522 35.189 -56.225 1.00 87.19 178 PRO A C 1
ATOM 1415 O O . PRO A 1 178 ? 25.553 34.044 -55.761 1.00 87.19 178 PRO A O 1
ATOM 1418 N N . PRO A 1 179 ? 25.927 35.452 -57.482 1.00 81.25 179 PRO A N 1
ATOM 1419 C CA . PRO A 1 179 ? 26.432 34.418 -58.384 1.00 81.25 179 PRO A CA 1
ATOM 1420 C C . PRO A 1 179 ? 27.723 33.777 -57.846 1.00 81.25 179 PRO A C 1
ATOM 1422 O O . PRO A 1 179 ? 28.487 34.398 -57.111 1.00 81.25 179 PRO A O 1
ATOM 1425 N N . LEU A 1 180 ? 27.981 32.519 -58.219 1.00 75.62 180 LEU A N 1
ATOM 1426 C CA . LEU A 1 180 ? 29.127 31.743 -57.716 1.00 75.62 180 LEU A CA 1
ATOM 1427 C C . LEU A 1 180 ? 30.494 32.261 -58.199 1.00 75.62 180 LEU A C 1
ATOM 1429 O O . LEU A 1 180 ? 31.512 31.919 -57.604 1.00 75.62 180 LEU A O 1
ATOM 1433 N N . ASN A 1 181 ? 30.514 33.090 -59.243 1.00 76.44 181 ASN A N 1
ATOM 1434 C CA . ASN A 1 181 ? 31.739 33.527 -59.912 1.00 76.44 181 ASN A CA 1
ATOM 1435 C C . ASN A 1 181 ? 32.492 34.633 -59.138 1.00 76.44 181 ASN A C 1
ATOM 1437 O O . ASN A 1 181 ? 33.682 34.836 -59.370 1.00 76.44 181 ASN A O 1
ATOM 1441 N N . ASP A 1 182 ? 31.837 35.308 -58.183 1.00 80.50 182 ASP A N 1
ATOM 1442 C CA . ASP A 1 182 ? 32.402 36.448 -57.450 1.00 80.50 182 ASP A CA 1
ATOM 1443 C C . ASP A 1 182 ? 32.960 36.035 -56.074 1.00 80.50 182 ASP A C 1
ATOM 1445 O O . ASP A 1 182 ? 32.239 35.946 -55.074 1.00 80.50 182 ASP A O 1
ATOM 1449 N N . LEU A 1 183 ? 34.283 35.843 -55.987 1.00 79.31 183 LEU A N 1
ATOM 1450 C CA . LEU A 1 183 ? 34.980 35.409 -54.760 1.00 79.31 183 LEU A CA 1
ATOM 1451 C C . LEU A 1 183 ? 34.800 36.367 -53.564 1.00 79.31 183 LEU A C 1
ATOM 1453 O O . LEU A 1 183 ? 34.861 35.941 -52.413 1.00 79.31 183 LEU A O 1
ATOM 1457 N N . THR A 1 184 ? 34.530 37.651 -53.814 1.00 82.31 184 THR A N 1
ATOM 1458 C CA . THR A 1 184 ? 34.337 38.680 -52.775 1.00 82.31 184 THR A CA 1
ATOM 1459 C C . THR A 1 184 ? 32.977 38.596 -52.075 1.00 82.31 184 THR A C 1
ATOM 1461 O O . THR A 1 184 ? 32.820 39.108 -50.966 1.00 82.31 184 THR A O 1
ATOM 1464 N N . GLN A 1 185 ? 31.980 37.954 -52.693 1.00 83.25 185 GLN A N 1
ATOM 1465 C CA . GLN A 1 185 ? 30.615 37.840 -52.159 1.00 83.25 185 GLN A CA 1
ATOM 1466 C C . GLN A 1 185 ? 30.302 36.443 -51.602 1.00 83.25 185 GLN A C 1
ATOM 1468 O O . GLN A 1 185 ? 29.217 36.216 -51.060 1.00 83.25 185 GLN A O 1
ATOM 1473 N N . LEU A 1 186 ? 31.266 35.524 -51.668 1.00 85.06 186 LEU A N 1
ATOM 1474 C CA . LEU A 1 186 ? 31.131 34.134 -51.239 1.00 85.06 186 LEU A CA 1
ATOM 1475 C C . LEU A 1 186 ? 30.744 34.018 -49.756 1.00 85.06 186 LEU A C 1
ATOM 1477 O O . LEU A 1 186 ? 29.836 33.263 -49.411 1.00 85.06 186 LEU A O 1
ATOM 1481 N N . GLU A 1 187 ? 31.358 34.808 -48.872 1.00 86.31 187 GLU A N 1
ATOM 1482 C CA . GLU A 1 187 ? 31.012 34.818 -47.442 1.00 86.31 187 GLU A CA 1
ATOM 1483 C C . GLU A 1 187 ? 29.587 35.313 -47.181 1.00 86.31 187 GLU A C 1
ATOM 1485 O O . GLU A 1 187 ? 28.896 34.786 -46.309 1.00 86.31 187 GLU A O 1
ATOM 1490 N N . LYS A 1 188 ? 29.122 36.307 -47.950 1.00 87.88 188 LYS A N 1
ATOM 1491 C CA . LYS A 1 188 ? 27.744 36.808 -47.855 1.00 87.88 188 LYS A CA 1
ATOM 1492 C C . LYS A 1 188 ? 26.759 35.734 -48.305 1.00 87.88 188 LYS A C 1
ATOM 1494 O O . LYS A 1 188 ? 25.767 35.508 -47.622 1.00 87.88 188 LYS A O 1
ATOM 1499 N N . ARG A 1 189 ? 27.063 35.021 -49.396 1.00 87.31 189 ARG A N 1
ATOM 1500 C CA . ARG A 1 189 ? 26.262 33.883 -49.867 1.00 87.31 189 ARG A CA 1
ATOM 1501 C C . ARG A 1 189 ? 26.203 32.767 -48.821 1.00 87.31 189 ARG A C 1
ATOM 1503 O O . ARG A 1 189 ? 25.109 32.304 -48.526 1.00 87.31 189 ARG A O 1
ATOM 1510 N N . LYS A 1 190 ? 27.336 32.381 -48.221 1.00 89.38 190 LYS A N 1
ATOM 1511 C CA . LYS A 1 190 ? 27.380 31.379 -47.137 1.00 89.38 190 LYS A CA 1
ATOM 1512 C C . LYS A 1 190 ? 26.501 31.779 -45.953 1.00 89.38 190 LYS A C 1
ATOM 1514 O O . LYS A 1 190 ? 25.651 31.002 -45.549 1.00 89.38 190 LYS A O 1
ATOM 1519 N N . LYS A 1 191 ? 26.623 33.018 -45.468 1.00 92.00 191 LYS A N 1
ATOM 1520 C CA . LYS A 1 191 ? 25.792 33.519 -44.358 1.00 92.00 191 LYS A CA 1
ATOM 1521 C C . LYS A 1 191 ? 24.298 33.474 -44.682 1.00 92.00 191 LYS A C 1
ATOM 1523 O O . LYS A 1 191 ? 23.521 33.003 -43.860 1.00 92.00 191 LYS A O 1
ATOM 1528 N N . MET A 1 192 ? 23.911 33.899 -45.886 1.00 89.25 192 MET A N 1
ATOM 1529 C CA . MET A 1 192 ? 22.518 33.833 -46.339 1.00 89.25 192 MET A CA 1
ATOM 1530 C C . MET A 1 192 ? 22.013 32.382 -46.381 1.00 89.25 192 MET A C 1
ATOM 1532 O O . MET A 1 192 ? 20.901 32.124 -45.924 1.00 89.25 192 MET A O 1
ATOM 1536 N N . MET A 1 193 ? 22.822 31.440 -46.884 1.00 88.75 193 MET A N 1
ATOM 1537 C CA . MET A 1 193 ? 22.491 30.008 -46.898 1.00 88.75 193 MET A CA 1
ATOM 1538 C C . MET A 1 193 ? 22.303 29.460 -45.482 1.00 88.75 193 MET A C 1
ATOM 1540 O O . MET A 1 193 ? 21.247 28.906 -45.192 1.00 88.75 193 MET A O 1
ATOM 1544 N N . ASP A 1 194 ? 23.254 29.705 -44.579 1.00 92.94 194 ASP A N 1
ATOM 1545 C CA . ASP A 1 194 ? 23.175 29.235 -43.193 1.00 92.94 194 ASP A CA 1
ATOM 1546 C C . ASP A 1 194 ? 21.951 29.816 -42.462 1.00 92.94 194 ASP A C 1
ATOM 154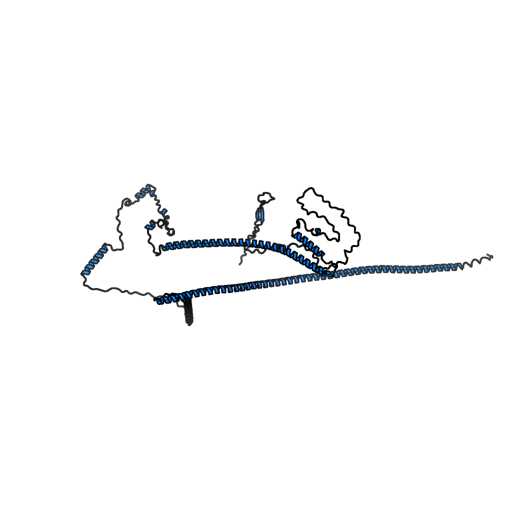8 O O . ASP A 1 194 ? 21.311 29.153 -41.649 1.00 92.94 194 ASP A O 1
ATOM 1552 N N . GLU A 1 195 ? 21.619 31.088 -42.699 1.00 92.81 195 GLU A N 1
ATOM 1553 C CA . GLU A 1 195 ? 20.432 31.730 -42.125 1.00 92.81 195 GLU A CA 1
ATOM 1554 C C . GLU A 1 195 ? 19.131 31.126 -42.650 1.00 92.81 195 GLU A C 1
ATOM 1556 O O . GLU A 1 195 ? 18.184 30.955 -41.878 1.00 92.81 195 GLU A O 1
ATOM 1561 N N . MET A 1 196 ? 19.071 30.799 -43.941 1.00 87.75 196 MET A N 1
ATOM 1562 C CA . MET A 1 196 ? 17.905 30.141 -44.521 1.00 87.75 196 MET A CA 1
ATOM 1563 C C . MET A 1 196 ? 17.761 28.712 -44.000 1.00 87.75 196 MET A C 1
ATOM 1565 O O . MET A 1 196 ? 16.672 28.327 -43.583 1.00 87.75 196 MET A O 1
ATOM 1569 N N . GLU A 1 197 ? 18.857 27.958 -43.921 1.00 90.38 197 GLU A N 1
ATOM 1570 C CA . GLU A 1 197 ? 18.862 26.621 -43.328 1.00 90.38 197 GLU A CA 1
ATOM 1571 C C . GLU A 1 197 ? 18.371 26.665 -41.881 1.00 90.38 197 GLU A C 1
ATOM 1573 O O . GLU A 1 197 ? 17.474 25.907 -41.524 1.00 90.38 197 GLU A O 1
ATOM 1578 N N . ARG A 1 198 ? 18.863 27.597 -41.052 1.00 93.31 198 ARG A N 1
ATOM 1579 C CA . ARG A 1 198 ? 18.376 27.764 -39.669 1.00 93.31 198 ARG A CA 1
ATOM 1580 C C . ARG A 1 198 ? 16.870 28.023 -39.603 1.00 93.31 198 ARG A C 1
ATOM 1582 O O . ARG A 1 198 ? 16.212 27.489 -38.715 1.00 93.31 198 ARG A O 1
ATOM 1589 N N . LYS A 1 199 ? 16.314 28.813 -40.527 1.00 90.19 199 LYS A N 1
ATOM 1590 C CA . LYS A 1 199 ? 14.863 29.065 -40.600 1.00 90.19 199 LYS A CA 1
ATOM 1591 C C . LYS A 1 199 ? 14.088 27.811 -41.007 1.00 90.19 199 LYS A C 1
ATOM 1593 O O . LYS A 1 199 ? 13.047 27.537 -40.418 1.00 90.19 199 LYS A O 1
ATOM 1598 N N . GLU A 1 200 ? 14.597 27.032 -41.961 1.00 89.19 200 GLU A N 1
ATOM 1599 C CA . GLU A 1 200 ? 13.999 25.749 -42.358 1.00 89.19 200 GLU A CA 1
ATOM 1600 C C . GLU A 1 200 ? 14.058 24.713 -41.224 1.00 89.19 200 GLU A C 1
ATOM 1602 O O . GLU A 1 200 ? 13.081 24.001 -40.989 1.00 89.19 200 GLU A O 1
ATOM 1607 N N . TRP A 1 201 ? 15.169 24.656 -40.485 1.00 92.56 201 TRP A N 1
ATOM 1608 C CA . TRP A 1 201 ? 15.322 23.804 -39.305 1.00 92.56 201 TRP A CA 1
ATOM 1609 C C . TRP A 1 201 ? 14.355 24.200 -38.189 1.00 92.56 201 TRP A C 1
ATOM 1611 O O . TRP A 1 201 ? 13.638 23.335 -37.695 1.00 92.56 201 TRP A O 1
ATOM 1621 N N . ALA A 1 202 ? 14.265 25.490 -37.857 1.00 95.12 202 ALA A N 1
ATOM 1622 C CA . ALA A 1 202 ? 13.326 25.988 -36.851 1.00 95.12 202 ALA A CA 1
ATOM 1623 C C . ALA A 1 202 ? 11.868 25.694 -37.234 1.00 95.12 202 ALA A C 1
ATOM 1625 O O . ALA A 1 202 ? 11.049 25.342 -36.389 1.00 95.12 202 ALA A O 1
ATOM 1626 N N . PHE A 1 203 ? 11.539 25.798 -38.521 1.00 89.38 203 PHE A N 1
ATOM 1627 C CA . PHE A 1 203 ? 10.208 25.474 -39.012 1.00 89.38 203 PHE A CA 1
ATOM 1628 C C . PHE A 1 203 ? 9.884 23.971 -38.872 1.00 89.38 203 PHE A C 1
ATOM 1630 O O . PHE A 1 203 ? 8.822 23.612 -38.364 1.00 89.38 203 PHE A O 1
ATOM 1637 N N . ARG A 1 204 ? 10.818 23.081 -39.239 1.00 91.00 204 ARG A N 1
ATOM 1638 C CA . ARG A 1 204 ? 10.668 21.627 -39.019 1.00 91.00 204 ARG A CA 1
ATOM 1639 C C . ARG A 1 204 ? 10.555 21.275 -37.539 1.00 91.00 204 ARG A C 1
ATOM 1641 O O . ARG A 1 204 ? 9.795 20.382 -37.176 1.00 91.00 204 ARG A O 1
ATOM 1648 N N . GLU A 1 205 ? 11.301 21.967 -36.686 1.00 94.38 205 GLU A N 1
ATOM 1649 C CA . GLU A 1 205 ? 11.244 21.778 -35.238 1.00 94.38 205 GLU A CA 1
ATOM 1650 C C . GLU A 1 205 ? 9.853 22.118 -34.684 1.00 94.38 205 GLU A C 1
ATOM 1652 O O . GLU A 1 205 ? 9.298 21.326 -33.927 1.00 94.38 205 GLU A O 1
ATOM 1657 N N . GLN A 1 206 ? 9.224 23.199 -35.161 1.00 93.81 206 GLN A N 1
ATOM 1658 C CA . GLN A 1 206 ? 7.842 23.554 -34.804 1.00 93.81 206 GLN A CA 1
ATOM 1659 C C . GLN A 1 206 ? 6.810 22.511 -35.263 1.00 93.81 206 GLN A C 1
ATOM 1661 O O . GLN A 1 206 ? 5.836 22.247 -34.559 1.00 93.81 206 GLN A O 1
ATOM 1666 N N . GLU A 1 207 ? 6.979 21.908 -36.443 1.00 90.75 207 GLU A N 1
ATOM 1667 C CA . GLU A 1 207 ? 6.097 20.820 -36.897 1.00 90.75 207 GLU A CA 1
ATOM 1668 C C . GLU A 1 207 ? 6.235 19.578 -36.012 1.00 90.75 207 GLU A C 1
ATOM 1670 O O . GLU A 1 207 ? 5.235 18.973 -35.612 1.00 90.75 207 GLU A O 1
ATOM 1675 N N . ILE A 1 208 ? 7.473 19.222 -35.663 1.00 94.75 208 ILE A N 1
ATOM 1676 C CA . ILE A 1 208 ? 7.758 18.120 -34.744 1.00 94.75 208 ILE A CA 1
ATOM 1677 C C . ILE A 1 208 ? 7.146 18.409 -33.370 1.00 94.75 208 ILE A C 1
ATOM 1679 O O . ILE A 1 208 ? 6.522 17.517 -32.794 1.00 94.75 208 ILE A O 1
ATOM 1683 N N . GLU A 1 209 ? 7.269 19.636 -32.869 1.00 96.31 209 GLU A N 1
ATOM 1684 C CA . GLU A 1 209 ? 6.681 20.064 -31.600 1.00 96.31 209 GLU A CA 1
ATOM 1685 C C . GLU A 1 209 ? 5.155 19.909 -31.616 1.00 96.31 209 GLU A C 1
ATOM 1687 O O . GLU A 1 209 ? 4.615 19.215 -30.758 1.00 96.31 209 GLU A O 1
ATOM 1692 N N . LYS A 1 210 ? 4.455 20.403 -32.647 1.00 94.69 210 LYS A N 1
ATOM 1693 C CA . LYS A 1 210 ? 2.994 20.228 -32.792 1.00 94.69 210 LYS A CA 1
ATOM 1694 C C . LYS A 1 210 ? 2.569 18.756 -32.786 1.00 94.69 210 LYS A C 1
ATOM 1696 O O . LYS A 1 210 ? 1.578 18.388 -32.149 1.00 94.69 210 LYS A O 1
ATOM 1701 N N . LEU A 1 211 ? 3.312 17.887 -33.476 1.00 94.44 211 LEU A N 1
ATOM 1702 C CA . LEU A 1 211 ? 3.042 16.444 -33.482 1.00 94.44 211 LEU A CA 1
ATOM 1703 C C . LEU A 1 211 ? 3.284 15.812 -32.106 1.00 94.44 211 LEU A C 1
ATOM 1705 O O . LEU A 1 211 ? 2.511 14.955 -31.662 1.00 94.44 211 LEU A O 1
ATOM 1709 N N . GLN A 1 212 ? 4.346 16.228 -31.417 1.00 94.88 212 GLN A N 1
ATOM 1710 C CA . GLN A 1 212 ? 4.648 15.777 -30.062 1.00 94.88 212 GLN A CA 1
ATOM 1711 C C . GLN A 1 212 ? 3.589 16.255 -29.066 1.00 94.88 212 GLN A C 1
ATOM 1713 O O . GLN A 1 212 ? 3.136 15.453 -28.252 1.00 94.88 212 GLN A O 1
ATOM 1718 N N . GLU A 1 213 ? 3.126 17.498 -29.163 1.00 96.94 213 GLU A N 1
ATOM 1719 C CA . GLU A 1 213 ? 2.036 18.046 -28.354 1.00 96.94 213 GLU A CA 1
ATOM 1720 C C . GLU A 1 213 ? 0.733 17.272 -28.561 1.00 96.94 213 GLU A C 1
ATOM 1722 O O . GLU A 1 213 ? 0.103 16.858 -27.584 1.00 96.94 213 GLU A O 1
ATOM 1727 N N . ALA A 1 214 ? 0.358 16.993 -29.814 1.00 96.12 214 ALA A N 1
ATOM 1728 C CA . ALA A 1 214 ? -0.817 16.183 -30.128 1.00 96.12 214 ALA A CA 1
ATOM 1729 C C . ALA A 1 214 ? -0.705 14.770 -29.526 1.00 96.12 214 ALA A C 1
ATOM 1731 O O . ALA A 1 214 ? -1.644 14.265 -28.901 1.00 96.12 214 ALA A O 1
ATOM 1732 N N . ARG A 1 215 ? 0.473 14.142 -29.635 1.00 97.31 215 ARG A N 1
ATOM 1733 C CA . ARG A 1 215 ? 0.745 12.834 -29.024 1.00 97.31 215 ARG A CA 1
ATOM 1734 C C . ARG A 1 215 ? 0.687 12.892 -27.497 1.00 97.31 215 ARG A C 1
ATOM 1736 O O . ARG A 1 215 ? 0.119 11.995 -26.875 1.00 97.31 215 ARG A O 1
ATOM 1743 N N . LEU A 1 216 ? 1.249 13.932 -26.886 1.00 97.25 216 LEU A N 1
ATOM 1744 C CA . LEU A 1 216 ? 1.220 14.149 -25.441 1.00 97.25 216 LEU A CA 1
ATOM 1745 C C . LEU A 1 216 ? -0.207 14.374 -24.937 1.00 97.25 216 LEU A C 1
ATOM 1747 O O . LEU A 1 216 ? -0.562 13.842 -23.886 1.00 97.25 216 LEU A O 1
ATOM 1751 N N . ALA A 1 217 ? -1.041 15.104 -25.677 1.00 97.50 217 ALA A N 1
ATOM 1752 C CA . ALA A 1 217 ? -2.446 15.305 -25.337 1.00 97.50 217 ALA A CA 1
ATOM 1753 C C . ALA A 1 217 ? -3.211 13.973 -25.297 1.00 97.50 217 ALA A C 1
ATOM 1755 O O . ALA A 1 217 ? -3.902 13.690 -24.316 1.00 97.50 217 ALA A O 1
ATOM 1756 N N . LEU A 1 218 ? -3.017 13.112 -26.302 1.00 97.50 218 LEU A N 1
ATOM 1757 C CA . LEU A 1 218 ? -3.601 11.767 -26.316 1.00 97.50 218 LEU A CA 1
ATOM 1758 C C . LEU A 1 218 ? -3.088 10.905 -25.155 1.00 97.50 218 LEU A C 1
ATOM 1760 O O . LEU A 1 218 ? -3.874 10.239 -24.483 1.00 97.50 218 LEU A O 1
ATOM 1764 N N . LEU A 1 219 ? -1.785 10.945 -24.866 1.00 97.06 219 LEU A N 1
ATOM 1765 C CA . LEU A 1 219 ? -1.211 10.210 -23.735 1.00 97.06 219 LEU A CA 1
ATOM 1766 C C . LEU A 1 219 ? -1.786 10.675 -22.392 1.00 97.06 219 LEU A C 1
ATOM 1768 O O . LEU A 1 219 ? -2.119 9.836 -21.558 1.00 97.06 219 LEU A O 1
ATOM 1772 N N . LYS A 1 220 ? -1.961 11.986 -22.193 1.00 96.75 220 LYS A N 1
ATOM 1773 C CA . LYS A 1 220 ? -2.605 12.539 -20.992 1.00 96.75 220 LYS A CA 1
ATOM 1774 C C . LYS A 1 220 ? -4.035 12.024 -20.837 1.00 96.75 220 LYS A C 1
ATOM 1776 O O . LYS A 1 220 ? -4.402 11.597 -19.747 1.00 96.75 220 LYS A O 1
ATOM 1781 N N . GLN A 1 221 ? -4.817 11.998 -21.917 1.00 96.94 221 GLN A N 1
ATOM 1782 C CA . GLN A 1 221 ? -6.179 11.452 -21.890 1.00 96.94 221 GLN A CA 1
ATOM 1783 C C . GLN A 1 221 ? -6.192 9.962 -21.518 1.00 96.94 221 GLN A C 1
ATOM 1785 O O . GLN A 1 221 ? -6.990 9.539 -20.683 1.00 96.94 221 GLN A O 1
ATOM 1790 N N . LEU A 1 222 ? -5.284 9.162 -22.084 1.00 97.31 222 LEU A N 1
ATOM 1791 C CA . LEU A 1 222 ? -5.172 7.737 -21.755 1.00 97.31 222 LEU A CA 1
ATOM 1792 C C . LEU A 1 222 ? -4.745 7.502 -20.298 1.00 97.31 222 LEU A C 1
ATOM 1794 O O . LEU A 1 222 ? -5.243 6.576 -19.655 1.00 97.31 222 LEU A O 1
ATOM 1798 N N . LEU A 1 223 ? -3.853 8.338 -19.759 1.00 97.25 223 LEU A N 1
ATOM 1799 C CA . LEU A 1 223 ? -3.463 8.283 -18.348 1.00 97.25 223 LEU A CA 1
ATOM 1800 C C . LEU A 1 223 ? -4.645 8.599 -17.431 1.00 97.25 223 LEU A C 1
ATOM 1802 O O . LEU A 1 223 ? -4.922 7.810 -16.532 1.00 97.25 223 LEU A O 1
ATOM 1806 N N . GLN A 1 224 ? -5.403 9.659 -17.719 1.00 97.25 224 GLN A N 1
ATOM 1807 C CA . GLN A 1 224 ? -6.612 10.000 -16.963 1.00 97.25 224 GLN A CA 1
ATOM 1808 C C . GLN A 1 224 ? -7.642 8.865 -16.987 1.00 97.25 224 GLN A C 1
ATOM 1810 O O . GLN A 1 224 ? -8.220 8.518 -15.959 1.00 97.25 224 GLN A O 1
ATOM 1815 N N . GLN A 1 225 ? -7.854 8.233 -18.146 1.00 96.69 225 GLN A N 1
ATOM 1816 C CA . GLN A 1 225 ? -8.752 7.081 -18.253 1.00 96.69 225 GLN A CA 1
ATOM 1817 C C . GLN A 1 225 ? -8.270 5.900 -17.404 1.00 96.69 225 GLN A C 1
ATOM 1819 O O . GLN A 1 225 ? -9.072 5.255 -16.725 1.00 96.69 225 GLN A O 1
ATOM 1824 N N . ARG A 1 226 ? -6.964 5.615 -17.418 1.00 97.25 226 ARG A N 1
ATOM 1825 C CA . ARG A 1 226 ? -6.368 4.552 -16.604 1.00 97.25 226 ARG A CA 1
ATOM 1826 C C . ARG A 1 226 ? -6.506 4.842 -15.108 1.00 97.25 226 ARG A C 1
ATOM 1828 O O . ARG A 1 226 ? -6.856 3.930 -14.361 1.00 97.25 226 ARG A O 1
ATOM 1835 N N . GLU A 1 227 ? -6.245 6.071 -14.678 1.00 95.94 227 GLU A N 1
ATOM 1836 C CA . GLU A 1 227 ? -6.393 6.503 -13.283 1.00 95.94 227 GLU A CA 1
ATOM 1837 C C . GLU A 1 227 ? -7.847 6.381 -12.826 1.00 95.94 227 GLU A C 1
ATOM 1839 O O . GLU A 1 227 ? -8.114 5.703 -11.836 1.00 95.94 227 GLU A O 1
ATOM 1844 N N . ALA A 1 228 ? -8.804 6.880 -13.613 1.00 97.12 228 ALA A N 1
ATOM 1845 C CA . ALA A 1 228 ? -10.229 6.755 -13.310 1.00 97.12 228 ALA A CA 1
ATOM 1846 C C . ALA A 1 228 ? -10.675 5.285 -13.179 1.00 97.12 228 ALA A C 1
ATOM 1848 O O . ALA A 1 228 ? -11.448 4.930 -12.287 1.00 97.12 228 ALA A O 1
ATOM 1849 N N . GLN A 1 229 ? -10.173 4.388 -14.036 1.00 96.88 229 GLN A N 1
ATOM 1850 C CA . GLN A 1 229 ? -10.446 2.951 -13.915 1.00 96.88 229 GLN A CA 1
ATOM 1851 C C . GLN A 1 229 ? -9.844 2.353 -12.635 1.00 96.88 229 GLN A C 1
ATOM 1853 O O . GLN A 1 229 ? -10.482 1.524 -11.973 1.00 96.88 229 GLN A O 1
ATOM 1858 N N . GLN A 1 230 ? -8.630 2.767 -12.265 1.00 95.81 230 GLN A N 1
ATOM 1859 C CA . GLN A 1 230 ? -7.998 2.345 -11.018 1.00 95.81 230 GLN A CA 1
ATOM 1860 C C . GLN A 1 230 ? -8.791 2.837 -9.807 1.00 95.81 230 GLN A C 1
ATOM 1862 O O . GLN A 1 230 ? -9.106 2.019 -8.943 1.00 95.81 230 GLN A O 1
ATOM 1867 N N . GLU A 1 231 ? -9.200 4.102 -9.781 1.00 95.56 231 GLU A N 1
ATOM 1868 C CA . GLU A 1 231 ? -10.039 4.688 -8.732 1.00 95.56 231 GLU A CA 1
ATOM 1869 C C . GLU A 1 231 ? -11.375 3.958 -8.588 1.00 95.56 231 GLU A C 1
ATOM 1871 O O . GLU A 1 231 ? -11.773 3.574 -7.490 1.00 95.56 231 GLU A O 1
ATOM 1876 N N . GLN A 1 232 ? -12.052 3.646 -9.693 1.00 96.62 232 GLN A N 1
ATOM 1877 C CA . GLN A 1 232 ? -13.280 2.850 -9.636 1.00 96.62 232 GLN A CA 1
ATOM 1878 C C . GLN A 1 232 ? -13.038 1.468 -9.013 1.00 96.62 232 GLN A C 1
ATOM 1880 O O . GLN A 1 232 ? -13.879 0.953 -8.272 1.00 96.62 232 GLN A O 1
ATOM 1885 N N . SER A 1 233 ? -11.895 0.843 -9.305 1.00 95.31 233 SER A N 1
ATOM 1886 C CA . SER A 1 233 ? -11.542 -0.454 -8.726 1.00 95.31 233 SER A CA 1
ATOM 1887 C C . SER A 1 233 ? -11.216 -0.359 -7.231 1.00 95.31 233 SER A C 1
ATOM 1889 O O . SER A 1 233 ? -11.595 -1.253 -6.467 1.00 95.31 233 SER A O 1
ATOM 1891 N N . THR A 1 234 ? -10.555 0.717 -6.791 1.00 95.81 234 THR A N 1
ATOM 1892 C CA . THR A 1 234 ? -10.220 0.938 -5.380 1.00 95.81 234 THR A CA 1
ATOM 1893 C C . THR A 1 234 ? -11.469 1.270 -4.576 1.00 95.81 234 THR A C 1
ATOM 1895 O O . THR A 1 234 ? -11.685 0.636 -3.544 1.00 95.81 234 THR A O 1
ATOM 1898 N N . VAL A 1 235 ? -12.346 2.143 -5.081 1.00 97.62 235 VAL A N 1
ATOM 1899 C CA . VAL A 1 235 ? -13.642 2.470 -4.463 1.00 97.62 235 VAL A CA 1
ATOM 1900 C C . VAL A 1 235 ? -14.484 1.210 -4.274 1.00 97.62 235 VAL A C 1
ATOM 1902 O O . VAL A 1 235 ? -14.896 0.921 -3.155 1.00 97.62 235 VAL A O 1
ATOM 1905 N N . LYS A 1 236 ? -14.622 0.359 -5.301 1.00 97.06 236 LYS A N 1
ATOM 1906 C CA . LYS A 1 236 ? -15.344 -0.924 -5.174 1.00 97.06 236 LYS A CA 1
ATOM 1907 C C . LYS A 1 236 ? -14.765 -1.825 -4.077 1.00 97.06 236 LYS A C 1
ATOM 1909 O O . LYS A 1 236 ? -15.513 -2.460 -3.333 1.00 97.06 236 LYS A O 1
ATOM 1914 N N . ARG A 1 237 ? -13.433 -1.901 -3.949 1.00 97.19 237 ARG A N 1
ATOM 1915 C CA . ARG A 1 237 ? -12.778 -2.679 -2.877 1.00 97.19 237 ARG A CA 1
ATOM 1916 C C . ARG A 1 237 ? -13.053 -2.078 -1.497 1.00 97.19 237 ARG A C 1
ATOM 1918 O O . ARG A 1 237 ? -13.294 -2.831 -0.550 1.00 97.19 237 ARG A O 1
ATOM 1925 N N . LEU A 1 238 ? -13.027 -0.751 -1.385 1.00 97.12 238 LEU A N 1
ATOM 1926 C CA . LEU A 1 238 ? -13.347 -0.036 -0.152 1.00 97.12 238 LEU A CA 1
ATOM 1927 C C . LEU A 1 238 ? -14.808 -0.250 0.249 1.00 97.12 238 LEU A C 1
ATOM 1929 O O . LEU A 1 238 ? -15.054 -0.603 1.399 1.00 97.12 238 LEU A O 1
ATOM 1933 N N . ASP A 1 239 ? -15.750 -0.165 -0.689 1.00 97.44 239 ASP A N 1
ATOM 1934 C CA . ASP A 1 239 ? -17.178 -0.397 -0.446 1.00 97.44 239 ASP A CA 1
ATOM 1935 C C . ASP A 1 239 ? -17.453 -1.819 0.041 1.00 97.44 239 ASP A C 1
ATOM 1937 O O . ASP A 1 239 ? -18.186 -2.031 1.012 1.00 97.44 239 ASP A O 1
ATOM 1941 N N . LEU A 1 240 ? -16.817 -2.818 -0.581 1.00 97.75 240 LEU A N 1
ATOM 1942 C CA . LEU A 1 240 ? -16.916 -4.204 -0.130 1.00 97.75 240 LEU A CA 1
ATOM 1943 C C . LEU A 1 240 ? -16.412 -4.346 1.308 1.00 97.75 240 LEU A C 1
ATOM 1945 O O . LEU A 1 240 ? -17.116 -4.911 2.150 1.00 97.75 240 LEU A O 1
ATOM 1949 N N . ARG A 1 241 ? -15.238 -3.788 1.624 1.00 96.88 241 ARG A N 1
ATOM 1950 C CA . ARG A 1 241 ? -14.674 -3.830 2.980 1.00 96.88 241 ARG A CA 1
ATOM 1951 C C . ARG A 1 241 ? -15.557 -3.089 3.986 1.00 96.88 241 ARG A C 1
ATOM 1953 O O . ARG A 1 241 ? -15.808 -3.609 5.075 1.00 96.88 241 ARG A O 1
ATOM 1960 N N . PHE A 1 242 ? -16.074 -1.923 3.613 1.00 97.56 242 PHE A N 1
ATOM 1961 C CA . PHE A 1 242 ? -16.981 -1.125 4.429 1.00 97.56 242 PHE A CA 1
ATOM 1962 C C . PHE A 1 242 ? -18.280 -1.884 4.717 1.00 97.56 242 PHE A C 1
ATOM 1964 O O . PHE A 1 242 ? -18.700 -1.974 5.871 1.00 97.56 242 PHE A O 1
ATOM 1971 N N . SER A 1 243 ? -18.876 -2.523 3.706 1.00 97.44 243 SER A N 1
ATOM 1972 C CA . SER A 1 243 ? -20.092 -3.328 3.869 1.00 97.44 243 SER A CA 1
ATOM 1973 C C . SER A 1 243 ? -19.883 -4.511 4.823 1.00 97.44 243 SER A C 1
ATOM 1975 O O . SER A 1 243 ? -20.732 -4.781 5.676 1.00 97.44 243 SER A O 1
ATOM 1977 N N . GLN A 1 244 ? -18.729 -5.184 4.747 1.00 97.44 244 GLN A N 1
ATOM 1978 C CA . GLN A 1 244 ? -18.375 -6.277 5.653 1.00 97.44 244 GLN A CA 1
ATOM 1979 C C . GLN A 1 244 ? -18.216 -5.779 7.091 1.00 97.44 244 GLN A C 1
ATOM 1981 O O . GLN A 1 244 ? -18.790 -6.363 8.012 1.00 97.44 244 GLN A O 1
ATOM 1986 N N . GLN A 1 245 ? -17.485 -4.681 7.292 1.00 97.06 245 GLN A N 1
ATOM 1987 C CA . GLN A 1 245 ? -17.313 -4.080 8.614 1.00 97.06 245 GLN A CA 1
ATOM 1988 C C . GLN A 1 245 ? -18.644 -3.599 9.198 1.00 97.06 245 GLN A C 1
ATOM 1990 O O . GLN A 1 245 ? -18.908 -3.815 10.382 1.00 97.06 245 GLN A O 1
ATOM 1995 N N . LYS A 1 246 ? -19.521 -3.023 8.369 1.00 97.00 246 LYS A N 1
ATOM 1996 C CA . LYS A 1 246 ? -20.870 -2.616 8.768 1.00 97.00 246 LYS A CA 1
ATOM 1997 C C . LYS A 1 246 ? -21.697 -3.811 9.247 1.00 97.00 246 LYS A C 1
ATOM 1999 O O . LYS A 1 246 ? -22.228 -3.758 10.352 1.00 97.00 246 LYS A O 1
ATOM 2004 N N . ARG A 1 247 ? -21.709 -4.924 8.503 1.00 97.25 247 ARG A N 1
ATOM 2005 C CA . ARG A 1 247 ? -22.387 -6.172 8.919 1.00 97.25 247 ARG A CA 1
ATOM 2006 C C . ARG A 1 247 ? -21.829 -6.723 10.232 1.00 97.25 247 ARG A C 1
ATOM 2008 O O . ARG A 1 247 ? -22.587 -7.131 11.111 1.00 97.25 247 ARG A O 1
ATOM 2015 N N . GLN A 1 248 ? -20.506 -6.715 10.403 1.00 97.62 248 GLN A N 1
ATOM 2016 C CA . GLN A 1 248 ? -19.882 -7.144 11.658 1.00 97.62 248 GLN A CA 1
ATOM 2017 C C . GLN A 1 248 ? -20.296 -6.241 12.825 1.00 97.62 248 GLN A C 1
ATOM 2019 O O . GLN A 1 248 ? -20.671 -6.752 13.883 1.00 97.62 248 GLN A O 1
ATOM 2024 N N . LYS A 1 249 ? -20.291 -4.917 12.631 1.00 98.00 249 LYS A N 1
ATOM 2025 C CA . LYS A 1 249 ? -20.762 -3.944 13.624 1.00 98.00 249 LYS A CA 1
ATOM 2026 C C . LYS A 1 249 ? -22.227 -4.190 13.987 1.00 98.00 249 LYS A C 1
ATOM 2028 O O . LYS A 1 249 ? -22.534 -4.301 15.169 1.00 98.00 249 LYS A O 1
ATOM 2033 N N . GLU A 1 250 ? -23.106 -4.351 13.002 1.00 97.94 250 GLU A N 1
ATOM 2034 C CA . GLU A 1 250 ? -24.528 -4.651 13.213 1.00 97.94 250 GLU A CA 1
ATOM 2035 C C . GLU A 1 250 ? -24.725 -5.959 13.988 1.00 97.94 250 GLU A C 1
ATOM 2037 O O . GLU A 1 250 ? -25.482 -5.989 14.955 1.00 97.94 250 GLU A O 1
ATOM 2042 N N . SER A 1 251 ? -23.979 -7.020 13.660 1.00 97.69 251 SER A N 1
ATOM 2043 C CA . SER A 1 251 ? -24.046 -8.289 14.399 1.00 97.69 251 SER A CA 1
ATOM 2044 C C . SER A 1 251 ? -23.627 -8.144 15.870 1.00 97.69 251 SER A C 1
ATOM 2046 O O . SER A 1 251 ? -24.229 -8.757 16.754 1.00 97.69 251 SER A O 1
ATOM 2048 N N . ARG A 1 252 ? -22.622 -7.304 16.159 1.00 97.69 252 ARG A N 1
ATOM 2049 C CA . ARG A 1 252 ? -22.185 -6.998 17.529 1.00 97.69 252 ARG A CA 1
ATOM 2050 C C . ARG A 1 252 ? -23.236 -6.174 18.266 1.00 97.69 252 ARG A C 1
ATOM 2052 O O . ARG A 1 252 ? -23.562 -6.508 19.399 1.00 97.69 252 ARG A O 1
ATOM 2059 N N . LEU A 1 253 ? -23.815 -5.166 17.613 1.00 97.81 253 LEU A N 1
ATOM 2060 C CA . LEU A 1 253 ? -24.909 -4.371 18.176 1.00 97.81 253 LEU A CA 1
ATOM 2061 C C . LEU A 1 253 ? -26.131 -5.239 18.491 1.00 97.81 253 LEU A C 1
ATOM 2063 O O . LEU A 1 253 ? -26.715 -5.096 19.560 1.00 97.81 253 LEU A O 1
ATOM 2067 N N . GLN A 1 254 ? -26.475 -6.196 17.626 1.00 97.62 254 GLN A N 1
ATOM 2068 C CA . GLN A 1 254 ? -27.554 -7.149 17.894 1.00 97.62 254 GLN A CA 1
ATOM 2069 C C . GLN A 1 254 ? -27.265 -8.032 19.113 1.00 97.62 254 GLN A C 1
ATOM 2071 O O . GLN A 1 254 ? -28.175 -8.291 19.898 1.00 97.62 254 GLN A O 1
ATOM 2076 N N . LYS A 1 255 ? -26.017 -8.487 19.303 1.00 98.12 255 LYS A N 1
ATOM 2077 C CA . LYS A 1 255 ? -25.618 -9.236 20.510 1.00 98.12 255 LYS A CA 1
ATOM 2078 C C . LYS A 1 255 ? -25.767 -8.378 21.765 1.00 98.12 255 LYS A C 1
ATOM 2080 O O . LYS A 1 255 ? -26.474 -8.786 22.677 1.00 98.12 255 LYS A O 1
ATOM 2085 N N . ILE A 1 256 ? -25.219 -7.161 21.748 1.00 97.69 256 ILE A N 1
ATOM 2086 C CA . ILE A 1 256 ? -25.336 -6.202 22.858 1.00 97.69 256 ILE A CA 1
ATOM 2087 C C . ILE A 1 256 ? -26.807 -5.928 23.182 1.00 97.69 256 ILE A C 1
ATOM 2089 O O . ILE A 1 256 ? -27.191 -5.923 24.347 1.00 97.69 256 ILE A O 1
ATOM 2093 N N . HIS A 1 257 ? -27.653 -5.751 22.166 1.00 97.12 257 HIS A N 1
ATOM 2094 C CA . HIS A 1 257 ? -29.081 -5.534 22.368 1.00 97.12 257 HIS A CA 1
ATOM 2095 C C . HIS A 1 257 ? -29.769 -6.752 23.004 1.00 97.12 257 HIS A C 1
ATOM 2097 O O . HIS A 1 257 ? -30.555 -6.590 23.935 1.00 97.12 257 HIS A O 1
ATOM 2103 N N . ARG A 1 258 ? -29.454 -7.978 22.562 1.00 97.62 258 ARG A N 1
ATOM 2104 C CA . ARG A 1 258 ? -29.970 -9.206 23.196 1.00 97.62 258 ARG A CA 1
ATOM 2105 C C . ARG A 1 258 ? -29.521 -9.309 24.652 1.00 97.62 258 ARG A C 1
ATOM 2107 O O . ARG A 1 258 ? -30.352 -9.601 25.508 1.00 97.62 258 ARG A O 1
ATOM 2114 N N . ASP A 1 259 ? -28.256 -9.020 24.937 1.00 97.56 259 ASP A N 1
ATOM 2115 C CA . ASP A 1 259 ? -27.706 -9.049 26.294 1.00 97.56 259 ASP A CA 1
ATOM 2116 C C . ASP A 1 259 ? -28.346 -7.981 27.187 1.00 97.56 259 ASP A C 1
ATOM 2118 O O . ASP A 1 259 ? -28.680 -8.261 28.337 1.00 97.56 259 ASP A O 1
ATOM 2122 N N . TYR A 1 260 ? -28.602 -6.790 26.641 1.00 97.00 260 TYR A N 1
ATOM 2123 C CA . TYR A 1 260 ? -29.348 -5.720 27.300 1.00 97.00 260 TYR A CA 1
ATOM 2124 C C . TYR A 1 260 ? -30.790 -6.135 27.620 1.00 97.00 260 TYR A C 1
ATOM 2126 O O . TYR A 1 260 ? -31.255 -5.973 28.745 1.00 97.00 260 TYR A O 1
ATOM 2134 N N . VAL A 1 261 ? -31.504 -6.742 26.668 1.00 97.38 261 VAL A N 1
ATOM 2135 C CA . VAL A 1 261 ? -32.864 -7.250 26.910 1.00 97.38 261 VAL A CA 1
ATOM 2136 C C . VAL A 1 261 ? -32.852 -8.374 27.953 1.00 97.38 261 VAL A C 1
ATOM 2138 O O . VAL A 1 261 ? -33.722 -8.423 28.824 1.00 97.38 261 VAL A O 1
ATOM 2141 N N . LEU A 1 262 ? -31.862 -9.270 27.912 1.00 97.50 262 LEU A N 1
ATOM 2142 C CA . LEU A 1 262 ? -31.697 -10.333 28.905 1.00 97.50 262 LEU A CA 1
ATOM 2143 C C . LEU A 1 262 ? -31.380 -9.776 30.296 1.00 97.50 262 LEU A C 1
ATOM 2145 O O . LEU A 1 262 ? -31.948 -10.255 31.278 1.00 97.50 262 LEU A O 1
ATOM 2149 N N . SER A 1 263 ? -30.500 -8.780 30.402 1.00 96.19 263 SER A N 1
ATOM 2150 C CA . SER A 1 263 ? -30.153 -8.154 31.679 1.00 96.19 263 SER A CA 1
ATOM 2151 C C . SER A 1 263 ? -31.346 -7.397 32.260 1.00 96.19 263 SER A C 1
ATOM 2153 O O . SER A 1 263 ? -31.655 -7.596 33.432 1.00 96.19 263 SER A O 1
ATOM 2155 N N . LEU A 1 264 ? -32.107 -6.661 31.443 1.00 96.38 264 LEU A N 1
ATOM 2156 C CA . LEU A 1 264 ? -33.373 -6.050 31.855 1.00 96.38 264 LEU A CA 1
ATOM 2157 C C . LEU A 1 264 ? -34.377 -7.089 32.371 1.00 96.38 264 LEU A C 1
ATOM 2159 O O . LEU A 1 264 ? -34.994 -6.888 33.418 1.00 96.38 264 LEU A O 1
ATOM 2163 N N . ARG A 1 265 ? -34.527 -8.231 31.688 1.00 95.44 265 ARG A N 1
ATOM 2164 C CA . ARG A 1 265 ? -35.400 -9.328 32.148 1.00 95.44 265 ARG A CA 1
ATOM 2165 C C . ARG A 1 265 ? -34.934 -9.925 33.480 1.00 95.44 265 ARG A C 1
ATOM 2167 O O . ARG A 1 265 ? -35.752 -10.200 34.351 1.00 95.44 265 ARG A O 1
ATOM 2174 N N . LYS A 1 266 ? -33.624 -10.097 33.674 1.00 94.56 266 LYS A N 1
ATOM 2175 C CA . LYS A 1 266 ? -33.063 -10.572 34.950 1.00 94.56 266 LYS A CA 1
ATOM 2176 C C . LYS A 1 266 ? -33.275 -9.557 36.073 1.00 94.56 266 LYS A C 1
ATOM 2178 O O . LYS A 1 266 ? -33.701 -9.945 37.154 1.00 94.56 266 LYS A O 1
ATOM 2183 N N . LEU A 1 267 ? -33.038 -8.273 35.807 1.00 92.56 267 LEU A N 1
ATOM 2184 C CA . LEU A 1 267 ? -33.235 -7.194 36.776 1.00 92.56 267 LEU A CA 1
ATOM 2185 C C . LEU A 1 267 ? -34.705 -7.046 37.171 1.00 92.56 267 LEU A C 1
ATOM 2187 O O . LEU A 1 267 ? -35.011 -6.907 38.350 1.00 92.56 267 LEU A O 1
ATOM 2191 N N . THR A 1 268 ? -35.627 -7.116 36.210 1.00 93.88 268 THR A N 1
ATOM 2192 C CA . THR A 1 268 ? -37.070 -7.090 36.500 1.00 93.88 268 THR A CA 1
ATOM 2193 C C . THR A 1 268 ? -37.509 -8.299 37.325 1.00 93.88 268 THR A C 1
ATOM 2195 O O . THR A 1 268 ? -38.314 -8.129 38.235 1.00 93.88 268 THR A O 1
ATOM 2198 N N . ALA A 1 269 ? -36.946 -9.490 37.089 1.00 89.25 269 ALA A N 1
ATOM 2199 C CA . ALA A 1 269 ? -37.186 -10.662 37.933 1.00 89.25 269 ALA A CA 1
ATOM 2200 C C . ALA A 1 269 ? -36.597 -10.505 39.349 1.00 89.25 269 ALA A C 1
ATOM 2202 O O . ALA A 1 269 ? -37.279 -10.803 40.323 1.00 89.25 269 ALA A O 1
ATOM 2203 N N . GLN A 1 270 ? -35.373 -9.983 39.486 1.00 87.44 270 GLN A N 1
ATOM 2204 C CA . GLN A 1 270 ? -34.752 -9.704 40.789 1.00 87.44 270 GLN A CA 1
ATOM 2205 C C . GLN A 1 270 ? -35.519 -8.639 41.583 1.00 87.44 270 GLN A C 1
ATOM 2207 O O . GLN A 1 270 ? -35.675 -8.779 42.791 1.00 87.44 270 GLN A O 1
ATOM 2212 N N . ARG A 1 271 ? -36.065 -7.615 40.911 1.00 86.75 271 ARG A N 1
ATOM 2213 C CA . ARG A 1 271 ? -36.934 -6.603 41.537 1.00 86.75 271 ARG A CA 1
ATOM 2214 C C . ARG A 1 271 ? -38.222 -7.179 42.124 1.00 86.75 271 ARG A C 1
ATOM 2216 O O . ARG A 1 271 ? -38.784 -6.547 43.006 1.00 86.75 271 ARG A O 1
ATOM 2223 N N . ARG A 1 272 ? -38.703 -8.336 41.655 1.00 85.00 272 ARG A N 1
ATOM 2224 C CA . ARG A 1 272 ? -39.874 -8.990 42.264 1.00 85.00 272 ARG A CA 1
ATOM 2225 C C . ARG A 1 272 ? -39.545 -9.530 43.660 1.00 85.00 272 ARG A C 1
ATOM 2227 O O . ARG A 1 272 ? -40.374 -9.401 44.549 1.00 85.00 272 ARG A O 1
ATOM 2234 N N . ASN A 1 273 ? -38.315 -10.009 43.880 1.00 82.00 273 ASN A N 1
ATOM 2235 C CA . ASN A 1 273 ? -37.874 -10.599 45.151 1.00 82.00 273 ASN A CA 1
ATOM 2236 C C . ASN A 1 273 ? -36.611 -9.892 45.684 1.00 82.00 273 ASN A C 1
ATOM 2238 O O . ASN A 1 273 ? -35.568 -10.522 45.866 1.00 82.00 273 ASN A O 1
ATOM 2242 N N . VAL A 1 274 ? -36.699 -8.579 45.945 1.00 77.31 274 VAL A N 1
ATOM 2243 C CA . VAL A 1 274 ? -35.564 -7.747 46.414 1.00 77.31 274 VAL A CA 1
ATOM 2244 C C . VAL A 1 274 ? -34.978 -8.253 47.735 1.00 77.31 274 VAL A C 1
ATOM 2246 O O . VAL A 1 274 ? -33.767 -8.222 47.928 1.00 77.31 274 VAL A O 1
ATOM 2249 N N . GLU A 1 275 ? -35.826 -8.755 48.634 1.00 77.88 275 GLU A N 1
ATOM 2250 C CA . GLU A 1 275 ? -35.414 -9.225 49.961 1.00 77.88 275 GLU A CA 1
ATOM 2251 C C . GLU A 1 275 ? -34.757 -10.617 49.944 1.00 77.88 275 GLU A C 1
ATOM 2253 O O . GLU A 1 275 ? -34.273 -11.077 50.976 1.00 77.88 275 GLU A O 1
ATOM 2258 N N . GLY A 1 276 ? -34.768 -11.322 48.803 1.00 73.56 276 GLY A N 1
ATOM 2259 C CA . GLY A 1 276 ? -34.178 -12.660 48.667 1.00 73.56 276 GLY A CA 1
ATOM 2260 C C . GLY A 1 276 ? -34.837 -13.750 49.524 1.00 73.56 276 GLY A C 1
ATOM 2261 O O . GLY A 1 276 ? -34.298 -14.851 49.642 1.00 73.56 276 GLY A O 1
ATOM 2262 N N . LYS A 1 277 ? -35.994 -13.467 50.132 1.00 80.12 277 LYS A N 1
ATOM 2263 C CA . LYS A 1 277 ? -36.730 -14.426 50.958 1.00 80.12 277 LYS A CA 1
ATOM 2264 C C . LYS A 1 277 ? -37.310 -15.534 50.078 1.00 80.12 277 LYS A C 1
ATOM 2266 O O . LYS A 1 277 ? -37.875 -15.275 49.017 1.00 80.12 277 LYS A O 1
ATOM 2271 N N . LEU A 1 278 ? -37.168 -16.779 50.531 1.00 70.25 278 LEU A N 1
ATOM 2272 C CA . LEU A 1 278 ? -37.830 -17.925 49.913 1.00 70.25 278 LEU A CA 1
ATOM 2273 C C . LEU A 1 278 ? -39.325 -17.848 50.232 1.00 70.25 278 LEU A C 1
ATOM 2275 O O . LEU A 1 278 ? -39.730 -18.041 51.378 1.00 70.25 278 LEU A O 1
ATOM 2279 N N . GLU A 1 279 ? -40.136 -17.549 49.221 1.00 73.44 279 GLU A N 1
ATOM 2280 C CA . GLU A 1 279 ? -41.590 -17.561 49.350 1.00 73.44 279 GLU A CA 1
ATOM 2281 C C . GLU A 1 279 ? -42.088 -18.996 49.537 1.00 73.44 279 GLU A C 1
ATOM 2283 O O . GLU A 1 279 ? -41.653 -19.937 48.861 1.00 73.44 279 GLU A O 1
ATOM 2288 N N . ARG A 1 280 ? -43.005 -19.175 50.491 1.00 80.62 280 ARG A N 1
ATOM 2289 C CA . ARG A 1 280 ? -43.692 -20.450 50.680 1.00 80.62 280 ARG A CA 1
ATOM 2290 C C . ARG A 1 280 ? -44.600 -20.686 49.473 1.00 80.62 280 ARG A C 1
ATOM 2292 O O . ARG A 1 280 ? -45.271 -19.776 49.013 1.00 80.62 280 ARG A O 1
ATOM 2299 N N . ARG A 1 281 ? -44.620 -21.921 48.973 1.00 82.12 281 ARG A N 1
ATOM 2300 C CA . ARG A 1 281 ? -45.418 -22.308 47.806 1.00 82.12 281 ARG A CA 1
ATOM 2301 C C . ARG A 1 281 ? -46.919 -22.120 48.063 1.00 82.12 281 ARG A C 1
ATOM 2303 O O . ARG A 1 281 ? -47.470 -22.806 48.927 1.00 82.12 281 ARG A O 1
ATOM 2310 N N . ASP A 1 282 ? -47.563 -21.278 47.262 1.00 84.69 282 ASP A N 1
ATOM 2311 C CA . ASP A 1 282 ? -49.013 -21.075 47.281 1.00 84.69 282 ASP A CA 1
ATOM 2312 C C . ASP A 1 282 ? -49.723 -22.055 46.346 1.00 84.69 282 ASP A C 1
ATOM 2314 O O . ASP A 1 282 ? -49.827 -21.851 45.140 1.00 84.69 282 ASP A O 1
ATOM 2318 N N . ILE A 1 283 ? -50.255 -23.129 46.932 1.00 88.19 283 ILE A N 1
ATOM 2319 C CA . ILE A 1 283 ? -50.932 -24.216 46.205 1.00 88.19 283 ILE A CA 1
ATOM 2320 C C . ILE A 1 283 ? -52.155 -23.698 45.432 1.00 88.19 283 ILE A C 1
ATOM 2322 O O . ILE A 1 283 ? -52.412 -24.139 44.317 1.00 88.19 283 ILE A O 1
ATOM 2326 N N . ILE A 1 284 ? -52.903 -22.754 46.010 1.00 90.38 284 ILE A N 1
ATOM 2327 C CA . ILE A 1 284 ? -54.112 -22.200 45.384 1.00 90.38 284 ILE A CA 1
ATOM 2328 C C . ILE A 1 284 ? -53.746 -21.436 44.108 1.00 90.38 284 ILE A C 1
ATOM 2330 O O . ILE A 1 284 ? -54.380 -21.628 43.075 1.00 90.38 284 ILE A O 1
ATOM 2334 N N . ASN A 1 285 ? -52.696 -20.615 44.163 1.00 88.19 285 ASN A N 1
ATOM 2335 C CA . ASN A 1 285 ? -52.266 -19.806 43.027 1.00 88.19 285 ASN A CA 1
ATOM 2336 C C . ASN A 1 285 ? -51.621 -20.672 41.930 1.00 88.19 285 ASN A C 1
ATOM 2338 O O . ASN A 1 285 ? -51.888 -20.490 40.746 1.00 88.19 285 ASN A O 1
ATOM 2342 N N . ASP A 1 286 ? -50.860 -21.692 42.332 1.00 87.88 286 ASP A N 1
ATOM 2343 C CA . ASP A 1 286 ? -50.319 -22.716 41.435 1.00 87.88 286 ASP A CA 1
ATOM 2344 C C . ASP A 1 286 ? -51.416 -23.466 40.659 1.00 87.88 286 ASP A C 1
ATOM 2346 O O . ASP A 1 286 ? -51.215 -23.835 39.506 1.00 87.88 286 ASP A O 1
ATOM 2350 N N . HIS A 1 287 ? -52.580 -23.713 41.260 1.00 89.12 287 HIS A N 1
ATOM 2351 C CA . HIS A 1 287 ? -53.698 -24.339 40.549 1.00 89.12 287 HIS A CA 1
ATOM 2352 C C . HIS A 1 287 ? -54.563 -23.344 39.761 1.00 89.12 287 HIS A C 1
ATOM 2354 O O . HIS A 1 287 ? -55.275 -23.762 38.851 1.00 89.12 287 HIS A O 1
ATOM 2360 N N . ALA A 1 288 ? -54.496 -22.048 40.076 1.00 93.56 288 ALA A N 1
ATOM 2361 C CA . ALA A 1 288 ? -55.186 -21.001 39.327 1.00 93.56 288 ALA A CA 1
ATOM 2362 C C . ALA A 1 288 ? -54.462 -20.642 38.015 1.00 93.56 288 ALA A C 1
ATOM 2364 O O . ALA A 1 288 ? -55.119 -20.355 37.015 1.00 93.56 288 ALA A O 1
ATOM 2365 N N . ASP A 1 289 ? -53.125 -20.678 38.002 1.00 89.44 289 ASP A N 1
ATOM 2366 C CA . ASP A 1 289 ? -52.317 -20.413 36.808 1.00 89.44 289 ASP A CA 1
ATOM 2367 C C . ASP A 1 289 ? -51.935 -21.715 36.082 1.00 89.44 289 ASP A C 1
ATOM 2369 O O . ASP A 1 289 ? -51.185 -22.544 36.597 1.00 89.44 289 ASP A O 1
ATOM 2373 N N . TYR A 1 290 ? -52.402 -21.887 34.844 1.00 88.50 290 TYR A N 1
ATOM 2374 C CA . TYR A 1 290 ? -52.050 -23.041 34.007 1.00 88.50 290 TYR A CA 1
ATOM 2375 C C . TYR A 1 290 ? -50.587 -23.028 33.538 1.00 88.50 290 TYR A C 1
ATOM 2377 O O . TYR A 1 290 ? -50.062 -24.074 33.154 1.00 88.50 290 TYR A O 1
ATOM 2385 N N . ALA A 1 291 ? -49.905 -21.877 33.583 1.00 86.69 291 ALA A N 1
ATOM 2386 C CA . ALA A 1 291 ? -48.471 -21.786 33.303 1.00 86.69 291 ALA A CA 1
ATOM 2387 C C . ALA A 1 291 ? -47.599 -22.220 34.498 1.00 86.69 291 ALA A C 1
ATOM 2389 O O . ALA A 1 291 ? -46.368 -22.265 34.393 1.00 86.69 291 ALA A O 1
ATOM 2390 N N . SER A 1 292 ? -48.217 -22.533 35.639 1.00 87.88 292 SER A N 1
ATOM 2391 C CA . SER A 1 292 ? -47.520 -22.979 36.836 1.00 87.88 292 SER A CA 1
ATOM 2392 C C . SER A 1 292 ? -46.863 -24.352 36.656 1.00 87.88 292 SER A C 1
ATOM 2394 O O . SER A 1 292 ? -47.127 -25.121 35.730 1.00 87.88 292 SER A O 1
ATOM 2396 N N . GLN A 1 293 ? -46.014 -24.706 37.619 1.00 82.94 293 GLN A N 1
ATOM 2397 C CA . GLN A 1 293 ? -45.278 -25.975 37.618 1.00 82.94 293 GLN A CA 1
ATOM 2398 C C . GLN A 1 293 ? -46.169 -27.207 37.783 1.00 82.94 293 GLN A C 1
ATOM 2400 O O . GLN A 1 293 ? -45.712 -28.312 37.502 1.00 82.94 293 GLN A O 1
ATOM 2405 N N . THR A 1 294 ? -47.386 -27.033 38.292 1.00 84.44 294 THR A N 1
ATOM 2406 C CA . THR A 1 294 ? -48.356 -28.107 38.533 1.00 84.44 294 THR A CA 1
ATOM 2407 C C . THR A 1 294 ? -48.901 -28.665 37.226 1.00 84.44 294 THR A C 1
ATOM 2409 O O . THR A 1 294 ? -49.045 -29.878 37.109 1.00 84.44 294 THR A O 1
ATOM 2412 N N . TYR A 1 295 ? -49.142 -27.794 36.244 1.00 86.06 295 TYR A N 1
ATOM 2413 C CA . TYR A 1 295 ? -49.659 -28.171 34.927 1.00 86.06 295 TYR A CA 1
ATOM 2414 C C . TYR A 1 295 ? -48.564 -28.214 33.855 1.00 86.06 295 TYR A C 1
ATOM 2416 O O . TYR A 1 295 ? -48.567 -29.113 33.018 1.00 86.06 295 TYR A O 1
ATOM 2424 N N . ALA A 1 296 ? -47.591 -27.298 33.911 1.00 86.25 296 ALA A N 1
ATOM 2425 C CA . ALA A 1 296 ? -46.484 -27.203 32.962 1.00 86.25 296 ALA A CA 1
ATOM 2426 C C . ALA A 1 296 ? -45.118 -27.299 33.678 1.00 86.25 296 ALA A C 1
ATOM 2428 O O . ALA A 1 296 ? -44.399 -26.301 33.831 1.00 86.25 296 ALA A O 1
ATOM 2429 N N . PRO A 1 297 ? -44.717 -28.495 34.154 1.00 86.75 297 PRO A N 1
ATOM 2430 C CA . PRO A 1 297 ? -43.443 -28.661 34.840 1.00 86.75 297 PRO A CA 1
ATOM 2431 C C . PRO A 1 297 ? -42.258 -28.423 33.894 1.00 86.75 297 PRO A C 1
ATOM 2433 O O . PRO A 1 297 ? -42.155 -28.983 32.806 1.00 86.75 297 PRO A O 1
ATOM 2436 N N . LEU A 1 298 ? -41.300 -27.610 34.346 1.00 85.00 298 LEU A N 1
ATOM 2437 C CA . LEU A 1 298 ? -40.046 -27.380 33.627 1.00 85.00 298 LEU A CA 1
ATOM 2438 C C . LEU A 1 298 ? -39.165 -28.636 33.666 1.00 85.00 298 LEU A C 1
ATOM 2440 O O . LEU A 1 298 ? -38.871 -29.153 34.746 1.00 85.00 298 LEU A O 1
ATOM 2444 N N . SER A 1 299 ? -38.633 -29.043 32.512 1.00 82.62 299 SER A N 1
ATOM 2445 C CA . SER A 1 299 ? -37.799 -30.248 32.354 1.00 82.62 299 SER A CA 1
ATOM 2446 C C . SER A 1 299 ? -36.599 -30.315 33.306 1.00 82.62 299 SER A C 1
ATOM 2448 O O . SER A 1 299 ? -36.269 -31.386 33.811 1.00 82.62 299 SER A O 1
ATOM 2450 N N . ARG A 1 300 ? -35.990 -29.169 33.649 1.00 83.62 300 ARG A N 1
ATOM 2451 C CA . ARG A 1 300 ? -34.874 -29.088 34.614 1.00 83.62 300 ARG A CA 1
ATOM 2452 C C . ARG A 1 300 ? -35.207 -29.605 36.021 1.00 83.62 300 ARG A C 1
ATOM 2454 O O . ARG A 1 300 ? -34.297 -29.832 36.805 1.00 83.62 300 ARG A O 1
ATOM 2461 N N . ARG A 1 301 ? -36.492 -29.746 36.366 1.00 80.12 301 ARG A N 1
ATOM 2462 C CA . ARG A 1 301 ? -36.953 -30.278 37.660 1.00 80.12 301 ARG A CA 1
ATOM 2463 C C . ARG A 1 301 ? -37.077 -31.801 37.673 1.00 80.12 301 ARG A C 1
ATOM 2465 O O . ARG A 1 301 ? -37.366 -32.361 38.722 1.00 80.12 301 ARG A O 1
ATOM 2472 N N . GLY A 1 302 ? -36.898 -32.455 36.524 1.00 77.19 302 GLY A N 1
ATOM 2473 C CA . GLY A 1 302 ? -36.957 -33.912 36.396 1.00 77.19 302 GLY A CA 1
ATOM 2474 C C . GLY A 1 302 ? -38.353 -34.521 36.557 1.00 77.19 302 GLY A C 1
ATOM 2475 O O . GLY A 1 302 ? -38.475 -35.743 36.572 1.00 77.19 302 GLY A O 1
ATOM 2476 N N . VAL A 1 303 ? -39.403 -33.699 36.668 1.00 75.38 303 VAL A N 1
ATOM 2477 C CA . VAL A 1 303 ? -40.795 -34.158 36.758 1.00 75.38 303 VAL A CA 1
ATOM 2478 C C . VAL A 1 303 ? -41.364 -34.250 35.349 1.00 75.38 303 VAL A C 1
ATOM 2480 O O . VAL A 1 303 ? -41.601 -33.232 34.703 1.00 75.38 303 VAL A O 1
ATOM 2483 N N . PHE A 1 304 ? -41.570 -35.480 34.889 1.00 73.75 304 PHE A N 1
ATOM 2484 C CA . PHE A 1 304 ? -42.193 -35.785 33.606 1.00 73.75 304 PHE A CA 1
ATOM 2485 C C . PHE A 1 304 ? -43.524 -36.493 33.886 1.00 73.75 304 PHE A C 1
ATOM 2487 O O . PHE A 1 304 ? -43.484 -37.654 34.304 1.00 73.75 304 PHE A O 1
ATOM 2494 N N . PRO A 1 305 ? -44.678 -35.826 33.704 1.00 68.44 305 PRO A N 1
ATOM 2495 C CA . PRO A 1 305 ? -45.983 -36.408 34.026 1.00 68.44 305 PRO A CA 1
ATOM 2496 C C . PRO A 1 305 ? -46.252 -37.728 33.281 1.00 68.44 305 PRO A C 1
ATOM 2498 O O . PRO A 1 305 ? -46.869 -38.632 33.839 1.00 68.44 305 PRO A O 1
ATOM 2501 N N . ASP A 1 306 ? -45.674 -37.900 32.091 1.00 68.88 306 ASP A N 1
ATOM 2502 C CA . ASP A 1 306 ? -45.950 -39.046 31.216 1.00 68.88 306 ASP A CA 1
ATOM 2503 C C . ASP A 1 306 ? -45.038 -40.267 31.429 1.00 68.88 306 ASP A C 1
ATOM 2505 O O . ASP A 1 306 ? -45.273 -41.319 30.845 1.00 68.88 306 ASP A O 1
ATOM 2509 N N . ARG A 1 307 ? -43.997 -40.196 32.276 1.00 66.56 307 ARG A N 1
ATOM 2510 C CA . ARG A 1 307 ? -43.036 -41.317 32.434 1.00 66.56 307 ARG A CA 1
ATOM 2511 C C . ARG A 1 307 ? -43.574 -42.525 33.221 1.00 66.56 307 ARG A C 1
ATOM 2513 O O . ARG A 1 307 ? -42.878 -43.533 33.322 1.00 66.56 307 ARG A O 1
ATOM 2520 N N . GLY A 1 308 ? -44.772 -42.436 33.801 1.00 63.62 308 GLY A N 1
ATOM 2521 C CA . GLY A 1 308 ? -45.366 -43.484 34.644 1.00 63.62 308 GLY A CA 1
ATOM 2522 C C . GLY A 1 308 ? -46.755 -43.959 34.216 1.00 63.62 308 GLY A C 1
ATOM 2523 O O . GLY A 1 308 ? -47.307 -44.838 34.876 1.00 63.62 308 GLY A O 1
ATOM 2524 N N . THR A 1 309 ? -47.321 -43.413 33.137 1.00 65.81 309 THR A N 1
ATOM 2525 C CA . THR A 1 309 ? -48.675 -43.756 32.669 1.00 65.81 309 THR A CA 1
ATOM 2526 C C . THR A 1 309 ? -48.792 -45.237 32.325 1.00 65.81 309 THR A C 1
ATOM 2528 O O . THR A 1 309 ? -49.743 -45.877 32.759 1.00 65.81 309 THR A O 1
ATOM 2531 N N . GLU A 1 310 ? -47.778 -45.824 31.683 1.00 66.25 310 GLU A N 1
ATOM 2532 C CA . GLU A 1 310 ? -47.753 -47.255 31.345 1.00 66.25 310 GLU A CA 1
ATOM 2533 C C . GLU A 1 310 ? -47.760 -48.184 32.570 1.00 66.25 310 GLU A C 1
ATOM 2535 O O . GLU A 1 310 ? -48.324 -49.275 32.507 1.00 66.25 310 GLU A O 1
ATOM 2540 N N . ARG A 1 311 ? -47.191 -47.755 33.708 1.00 66.94 311 ARG A N 1
ATOM 2541 C CA . ARG A 1 311 ? -47.163 -48.554 34.952 1.00 66.94 311 ARG A CA 1
ATOM 2542 C C . ARG A 1 311 ? -48.522 -48.615 35.644 1.00 66.94 311 ARG A C 1
ATOM 2544 O O . ARG A 1 311 ? -48.794 -49.568 36.365 1.00 66.94 311 ARG A O 1
ATOM 2551 N N . ASN A 1 312 ? -49.360 -47.607 35.415 1.00 67.06 312 ASN A N 1
ATOM 2552 C CA . ASN A 1 312 ? -50.692 -47.498 36.000 1.00 67.06 312 ASN A CA 1
ATOM 2553 C C . ASN A 1 312 ? -51.786 -48.072 35.082 1.00 67.06 312 ASN A C 1
ATOM 2555 O O . ASN A 1 312 ? -52.956 -48.074 35.463 1.00 67.06 312 ASN A O 1
ATOM 2559 N N . VAL A 1 313 ? -51.435 -48.583 33.892 1.00 75.50 313 VAL A N 1
ATOM 2560 C CA . VAL A 1 313 ? -52.373 -49.334 33.046 1.00 75.50 313 VAL A CA 1
ATOM 2561 C C . VAL A 1 313 ? -52.590 -50.709 33.675 1.00 75.50 313 VAL A C 1
ATOM 2563 O O . VAL A 1 313 ? -51.845 -51.659 33.432 1.00 75.50 313 VAL A O 1
ATOM 2566 N N . VAL A 1 314 ? -53.626 -50.821 34.507 1.00 74.06 314 VAL A N 1
ATOM 2567 C CA . VAL A 1 314 ? -54.025 -52.085 35.133 1.00 74.06 314 VAL A CA 1
ATOM 2568 C C . VAL A 1 314 ? -54.602 -53.017 34.063 1.00 74.06 314 VAL A C 1
ATOM 2570 O O . VAL A 1 314 ? -55.795 -53.004 33.772 1.00 74.06 314 VAL A O 1
ATOM 2573 N N . LYS A 1 315 ? -53.751 -53.856 33.463 1.00 72.44 315 LYS A N 1
ATOM 2574 C CA . LYS A 1 315 ? -54.176 -54.965 32.595 1.00 72.44 315 LYS A CA 1
ATOM 2575 C C . LYS A 1 315 ? -54.543 -56.170 33.459 1.00 72.44 315 LYS A C 1
ATOM 2577 O O . LYS A 1 315 ? -53.757 -57.102 33.615 1.00 72.44 315 LYS A O 1
ATOM 2582 N N . SER A 1 316 ? -55.725 -56.134 34.064 1.00 74.75 316 SER A N 1
ATOM 2583 C CA . SER A 1 316 ? -56.226 -57.258 34.854 1.00 74.75 316 SER A CA 1
ATOM 2584 C C . SER A 1 316 ? -56.856 -58.315 33.945 1.00 74.75 316 SER A C 1
ATOM 2586 O O . SER A 1 316 ? -57.809 -58.025 33.224 1.00 74.75 316 SER A O 1
ATOM 2588 N N . ARG A 1 317 ? -56.357 -59.559 34.005 1.00 72.81 317 ARG A N 1
ATOM 2589 C CA . ARG A 1 317 ? -56.991 -60.718 33.341 1.00 72.81 317 ARG A CA 1
ATOM 2590 C C . ARG A 1 317 ? -58.422 -60.932 33.833 1.00 72.81 317 ARG A C 1
ATOM 2592 O O . ARG A 1 317 ? -59.269 -61.393 33.079 1.00 72.81 317 ARG A O 1
ATOM 2599 N N . PHE A 1 318 ? -58.684 -60.532 35.073 1.00 77.19 318 PHE A N 1
ATOM 2600 C CA . PHE A 1 318 ? -59.950 -60.751 35.742 1.00 77.19 318 PHE A CA 1
ATOM 2601 C C . PHE A 1 318 ? -61.105 -59.894 35.201 1.00 77.19 318 PHE A C 1
ATOM 2603 O O . PHE A 1 318 ? -62.258 -60.266 35.361 1.00 77.19 318 PHE A O 1
ATOM 2610 N N . LEU A 1 319 ? -60.816 -58.769 34.536 1.00 80.06 319 LEU A N 1
ATOM 2611 C CA . LEU A 1 319 ? -61.849 -57.841 34.051 1.00 80.06 319 LEU A CA 1
ATOM 2612 C C . LEU A 1 319 ? -62.392 -58.194 32.657 1.00 80.06 319 LEU A C 1
ATOM 2614 O O . LEU A 1 319 ? -63.456 -57.715 32.281 1.00 80.06 319 LEU A O 1
ATOM 2618 N N . ASN A 1 320 ? -61.676 -59.023 31.890 1.00 82.19 320 ASN A N 1
ATOM 2619 C CA . ASN A 1 320 ? -62.017 -59.321 30.492 1.00 82.19 320 ASN A CA 1
ATOM 2620 C C . ASN A 1 320 ? -62.874 -60.586 30.327 1.00 82.19 320 ASN A C 1
ATOM 2622 O O . ASN A 1 320 ? -63.446 -60.813 29.265 1.00 82.19 320 ASN A O 1
ATOM 2626 N N . THR A 1 321 ? -62.947 -61.426 31.358 1.00 87.94 321 THR A N 1
ATOM 2627 C CA . THR A 1 321 ? -63.644 -62.718 31.339 1.00 87.94 321 THR A CA 1
ATOM 2628 C C . THR A 1 321 ? -64.599 -62.815 32.512 1.00 87.94 321 THR A C 1
ATOM 2630 O O . THR A 1 321 ? -64.221 -62.486 33.632 1.00 87.94 321 THR A O 1
ATOM 2633 N N . TYR A 1 322 ? -65.796 -63.354 32.279 1.00 83.38 322 TYR A N 1
ATOM 2634 C CA . TYR A 1 322 ? -66.796 -63.571 33.328 1.00 83.38 322 TYR A CA 1
ATOM 2635 C C . TYR A 1 322 ? -66.269 -64.434 34.488 1.00 83.38 322 TYR A C 1
ATOM 2637 O O . TYR A 1 322 ? -66.458 -64.086 35.647 1.00 83.38 322 TYR A O 1
ATOM 2645 N N . GLN A 1 323 ? -65.519 -65.500 34.183 1.00 86.12 323 GLN A N 1
ATOM 2646 C CA . GLN A 1 323 ? -64.852 -66.331 35.198 1.00 86.12 323 GLN A CA 1
ATOM 2647 C C . GLN A 1 323 ? -63.891 -65.512 36.072 1.00 86.12 323 GLN A C 1
ATOM 2649 O O . GLN A 1 323 ? -63.871 -65.662 37.285 1.00 86.12 323 GLN A O 1
ATOM 2654 N N . GLY A 1 324 ? -63.167 -64.572 35.464 1.00 86.62 324 GLY A N 1
ATOM 2655 C CA . GLY A 1 324 ? -62.271 -63.676 36.185 1.00 86.62 324 GLY A CA 1
ATOM 2656 C C . GLY A 1 324 ? -62.988 -62.715 37.140 1.00 86.62 324 GLY A C 1
ATOM 2657 O O . GLY A 1 324 ? -62.434 -62.373 38.182 1.00 86.62 324 GLY A O 1
ATOM 2658 N N . LEU A 1 325 ? -64.222 -62.308 36.827 1.00 85.06 325 LEU A N 1
ATOM 2659 C CA . LEU A 1 325 ? -65.037 -61.487 37.726 1.00 85.06 325 LEU A CA 1
ATOM 2660 C C . LEU A 1 325 ? -65.528 -62.290 38.935 1.00 85.06 325 LEU A C 1
ATOM 2662 O O . LEU A 1 325 ? -65.513 -61.761 40.043 1.00 85.06 325 LEU A O 1
ATOM 2666 N N . LEU A 1 326 ? -65.893 -63.560 38.738 1.00 86.69 326 LEU A N 1
ATOM 2667 C CA . LEU A 1 326 ? -66.259 -64.468 39.830 1.00 86.69 326 LEU A CA 1
ATOM 2668 C C . LEU A 1 326 ? -65.065 -64.758 40.754 1.00 86.69 326 LEU A C 1
ATOM 2670 O O . LEU A 1 326 ? -65.210 -64.725 41.973 1.00 86.69 326 LEU A O 1
ATOM 2674 N N . ASP A 1 327 ? -63.872 -64.963 40.189 1.00 85.81 327 ASP A N 1
ATOM 2675 C CA . ASP A 1 327 ? -62.636 -65.128 40.966 1.00 85.81 327 ASP A CA 1
ATOM 2676 C C . ASP A 1 327 ? -62.304 -63.865 41.782 1.00 85.81 327 ASP A C 1
ATOM 2678 O O . ASP A 1 327 ? -61.855 -63.952 42.928 1.00 85.81 327 ASP A O 1
ATOM 2682 N N . LEU A 1 328 ? -62.553 -62.676 41.216 1.00 85.50 328 LEU A N 1
ATOM 2683 C CA . LEU A 1 328 ? -62.399 -61.406 41.929 1.00 85.50 328 LEU A CA 1
ATOM 2684 C C . LEU A 1 328 ? -63.398 -61.269 43.072 1.00 85.50 328 LEU A C 1
ATOM 2686 O O . LEU A 1 328 ? -62.991 -60.915 44.177 1.00 85.50 328 LEU A O 1
ATOM 2690 N N . GLU A 1 329 ? -64.673 -61.556 42.822 1.00 83.19 329 GLU A N 1
ATOM 2691 C CA . GLU A 1 329 ? -65.729 -61.531 43.834 1.00 83.19 329 GLU A CA 1
ATOM 2692 C C . GLU A 1 329 ? -65.391 -62.465 45.003 1.00 83.19 329 GLU A C 1
ATOM 2694 O O . GLU A 1 329 ? -65.445 -62.047 46.159 1.00 83.19 329 GLU A O 1
ATOM 2699 N N . ALA A 1 330 ? -64.930 -63.682 44.704 1.00 83.44 330 ALA A N 1
ATOM 2700 C CA . ALA A 1 330 ? -64.516 -64.658 45.708 1.00 83.44 330 ALA A CA 1
ATOM 2701 C C . ALA A 1 330 ? -63.253 -64.238 46.488 1.00 83.44 330 ALA A C 1
ATOM 2703 O O . ALA A 1 330 ? -63.078 -64.629 47.643 1.00 83.44 330 ALA A O 1
ATOM 2704 N N . SER A 1 331 ? -62.363 -63.447 45.878 1.00 81.31 331 SER A N 1
ATOM 2705 C CA . SER A 1 331 ? -61.120 -62.976 46.508 1.00 81.31 331 SER A CA 1
ATOM 2706 C C . SER A 1 331 ? -61.307 -61.791 47.464 1.00 81.31 331 SER A C 1
ATOM 2708 O O . SER A 1 331 ? -60.419 -61.504 48.276 1.00 81.31 331 SER A O 1
ATOM 2710 N N . LEU A 1 332 ? -62.436 -61.079 47.377 1.00 83.44 332 LEU A N 1
ATOM 2711 C CA . LEU A 1 332 ? -62.703 -59.927 48.230 1.00 83.44 332 LEU A CA 1
ATOM 2712 C C . LEU A 1 332 ? -63.175 -60.393 49.615 1.00 83.44 332 LEU A C 1
ATOM 2714 O O . LEU A 1 332 ? -64.150 -61.134 49.726 1.00 83.44 332 LEU A O 1
ATOM 2718 N N . PRO A 1 333 ? -62.532 -59.947 50.710 1.00 81.69 333 PRO A N 1
ATOM 2719 C CA . PRO A 1 333 ? -62.982 -60.314 52.041 1.00 81.69 333 PRO A CA 1
ATOM 2720 C C . PRO A 1 333 ? -64.362 -59.698 52.325 1.00 81.69 333 PRO A C 1
ATOM 2722 O O . PRO A 1 333 ? -64.623 -58.563 51.908 1.00 81.69 333 PRO A O 1
ATOM 2725 N N . PRO A 1 334 ? -65.211 -60.359 53.135 1.00 71.62 334 PRO A N 1
ATOM 2726 C CA . PRO A 1 334 ? -66.562 -59.884 53.458 1.00 71.62 334 PRO A CA 1
ATOM 2727 C C . PRO A 1 334 ? -66.587 -58.472 54.073 1.00 71.62 334 PRO A C 1
ATOM 2729 O O . PRO A 1 334 ? -67.573 -57.753 53.963 1.00 71.62 334 PRO A O 1
ATOM 2732 N N . SER A 1 335 ? -65.461 -57.999 54.623 1.00 72.88 335 SER A N 1
ATOM 2733 C CA . SER A 1 335 ? -65.297 -56.622 55.106 1.00 72.88 335 SER A CA 1
ATOM 2734 C C . SER A 1 335 ? -65.393 -55.522 54.039 1.00 72.88 335 SER A C 1
ATOM 2736 O O . SER A 1 335 ? -65.426 -54.353 54.414 1.00 72.88 335 SER A O 1
ATOM 2738 N N . VAL A 1 336 ? -65.326 -55.869 52.749 1.00 77.12 336 VAL A N 1
ATOM 2739 C CA . VAL A 1 336 ? -65.511 -54.941 51.615 1.00 77.12 336 VAL A CA 1
ATOM 2740 C C . VAL A 1 336 ? -66.987 -54.855 51.214 1.00 77.12 336 VAL A C 1
ATOM 2742 O O . VAL A 1 336 ? -67.431 -53.798 50.775 1.00 77.12 336 VAL A O 1
ATOM 2745 N N . LEU A 1 337 ? -67.743 -55.943 51.403 1.00 74.62 337 LEU A N 1
ATOM 2746 C CA . LEU A 1 337 ? -69.178 -56.023 51.110 1.00 74.62 337 LEU A CA 1
ATOM 2747 C C . LEU A 1 337 ? -70.031 -55.398 52.229 1.00 74.62 337 LEU A C 1
ATOM 2749 O O . LEU A 1 337 ? -71.128 -54.911 51.971 1.00 74.62 337 LEU A O 1
ATOM 2753 N N . GLU A 1 338 ? -69.512 -55.349 53.460 1.00 73.25 338 GLU A N 1
ATOM 2754 C CA . GLU A 1 338 ? -70.179 -54.721 54.605 1.00 73.25 338 GLU A CA 1
ATOM 2755 C C . GLU A 1 338 ? -69.644 -53.299 54.897 1.00 73.25 338 GLU A C 1
ATOM 2757 O O . GLU A 1 338 ? -68.436 -53.116 55.094 1.00 73.25 338 GLU A O 1
ATOM 2762 N N . PRO A 1 339 ? -70.505 -52.264 55.012 1.00 70.19 339 PRO A N 1
ATOM 2763 C CA . PRO A 1 339 ? -70.059 -50.910 55.329 1.00 70.19 339 PRO A CA 1
ATOM 2764 C C . PRO A 1 339 ? -69.548 -50.806 56.775 1.00 70.19 339 PRO A C 1
ATOM 2766 O O . PRO A 1 339 ? -70.294 -50.915 57.748 1.00 70.19 339 PRO A O 1
ATOM 2769 N N . ARG A 1 340 ? -68.251 -50.519 56.936 1.00 65.38 340 ARG A N 1
ATOM 2770 C CA . ARG A 1 340 ? -67.628 -50.263 58.244 1.00 65.38 340 ARG A CA 1
ATOM 2771 C C . ARG A 1 340 ? -67.729 -48.790 58.637 1.00 65.38 340 ARG A C 1
ATOM 2773 O O . ARG A 1 340 ? -66.870 -47.989 58.274 1.00 65.38 340 ARG A O 1
ATOM 2780 N N . ILE A 1 341 ? -68.704 -48.437 59.471 1.00 68.69 341 ILE A N 1
ATOM 2781 C CA . ILE A 1 341 ? -68.741 -47.122 60.128 1.00 68.69 341 ILE A CA 1
ATOM 2782 C C . ILE A 1 341 ? -67.805 -47.162 61.344 1.00 68.69 341 ILE A C 1
ATOM 2784 O O . ILE A 1 341 ? -68.143 -47.710 62.391 1.00 68.69 341 ILE A O 1
ATOM 2788 N N . LYS A 1 342 ? -66.599 -46.597 61.217 1.00 64.31 342 LYS A N 1
ATOM 2789 C CA . LYS A 1 342 ? -65.698 -46.353 62.357 1.00 64.31 342 LYS A CA 1
ATOM 2790 C C . LYS A 1 342 ? -65.488 -44.853 62.529 1.00 64.31 342 LYS A C 1
ATOM 2792 O O . LYS A 1 342 ? -64.934 -44.204 61.647 1.00 64.31 342 LYS A O 1
ATOM 2797 N N . ALA A 1 343 ? -65.895 -44.318 63.680 1.00 66.00 343 ALA A N 1
ATOM 2798 C CA . ALA A 1 343 ? -65.614 -42.934 64.046 1.00 66.00 343 ALA A CA 1
ATOM 2799 C C . ALA A 1 343 ? -64.089 -42.702 64.162 1.00 66.00 343 ALA A C 1
ATOM 2801 O O . ALA A 1 343 ? -63.378 -43.574 64.680 1.00 66.00 343 ALA A O 1
ATOM 2802 N N . PRO A 1 344 ? -63.561 -41.559 63.682 1.00 70.12 344 PRO A N 1
ATOM 2803 C CA . PRO A 1 344 ? -62.130 -41.286 63.719 1.00 70.12 344 PRO A CA 1
ATOM 2804 C C . PRO A 1 344 ? -61.636 -41.194 65.165 1.00 70.12 344 PRO A C 1
ATOM 2806 O O . PRO A 1 344 ? -62.170 -40.442 65.979 1.00 70.12 344 PRO A O 1
ATOM 2809 N N . LYS A 1 345 ? -60.583 -41.955 65.486 1.00 61.34 345 LYS A N 1
ATOM 2810 C CA . LYS A 1 345 ? -59.913 -41.861 66.788 1.00 61.34 345 LYS A CA 1
ATOM 2811 C C . LYS A 1 345 ? -59.140 -40.533 66.868 1.00 61.34 345 LYS A C 1
ATOM 2813 O O . LYS A 1 345 ? -58.414 -40.217 65.920 1.00 61.34 345 LYS A O 1
ATOM 2818 N N . PRO A 1 346 ? -59.250 -39.761 67.965 1.00 60.44 346 PRO A N 1
ATOM 2819 C CA . PRO A 1 346 ? -58.470 -38.539 68.134 1.00 60.44 346 PRO A CA 1
ATOM 2820 C C . PRO A 1 346 ? -56.968 -38.862 68.168 1.00 60.44 346 PRO A C 1
ATOM 2822 O O . PRO A 1 346 ? -56.547 -39.859 68.752 1.00 60.44 346 PRO A O 1
ATOM 2825 N N . LYS A 1 347 ? -56.151 -38.026 67.514 1.00 58.72 347 LYS A N 1
ATOM 2826 C CA . LYS A 1 347 ? -54.690 -38.194 67.461 1.00 58.72 347 LYS A CA 1
ATOM 2827 C C . LYS A 1 347 ? -54.078 -37.915 68.839 1.00 58.72 347 LYS A C 1
ATOM 2829 O O . LYS A 1 347 ? -54.172 -36.797 69.334 1.00 58.72 347 LYS A O 1
ATOM 2834 N N . GLU A 1 348 ? -53.406 -38.902 69.427 1.00 54.16 348 GLU A N 1
ATOM 2835 C CA . GLU A 1 348 ? -52.611 -38.716 70.646 1.00 54.16 348 GLU A CA 1
ATOM 2836 C C . GLU A 1 348 ? -51.273 -38.030 70.310 1.00 54.16 348 GLU A C 1
ATOM 2838 O O . GLU A 1 348 ? -50.410 -38.596 69.635 1.00 54.16 348 GLU A O 1
ATOM 2843 N N . SER A 1 349 ? -51.085 -36.789 70.767 1.00 48.62 349 SER A N 1
ATOM 2844 C CA . SER A 1 349 ? -49.802 -36.083 70.684 1.00 48.62 349 SER A CA 1
ATOM 2845 C C . SER A 1 349 ? -48.833 -36.628 71.741 1.00 48.62 349 SER A C 1
ATOM 2847 O O . SER A 1 349 ? -49.030 -36.400 72.933 1.00 48.62 349 SER A O 1
ATOM 2849 N N . LYS A 1 350 ? -47.764 -37.309 71.310 1.00 55.28 350 LYS A N 1
ATOM 2850 C CA . LYS A 1 350 ? -46.768 -37.998 72.162 1.00 55.28 350 LYS A CA 1
ATOM 2851 C C . LYS A 1 350 ? -45.877 -37.091 73.033 1.00 55.28 350 LYS A C 1
ATOM 2853 O O . LYS A 1 350 ? -44.954 -37.588 73.665 1.00 55.28 350 LYS A O 1
ATOM 2858 N N . SER A 1 351 ? -46.109 -35.779 73.069 1.00 51.81 351 SER A N 1
ATOM 2859 C CA . SER A 1 351 ? -45.222 -34.813 73.738 1.00 51.81 351 SER A CA 1
ATOM 2860 C C . SER A 1 351 ? -45.856 -34.063 74.907 1.00 51.81 351 SER A C 1
ATOM 2862 O O . SER A 1 351 ? -45.263 -33.112 75.409 1.00 51.81 351 SER A O 1
ATOM 2864 N N . PHE A 1 352 ? -47.036 -34.471 75.372 1.00 58.44 352 PHE A N 1
ATOM 2865 C CA . PHE A 1 352 ? -47.632 -33.884 76.564 1.00 58.44 352 PHE A CA 1
ATOM 2866 C C . PHE A 1 352 ? -48.237 -34.967 77.453 1.00 58.44 352 PHE A C 1
ATOM 2868 O O . PHE A 1 352 ? -49.010 -35.797 76.984 1.00 58.44 352 PHE A O 1
ATOM 2875 N N . ILE A 1 353 ? -47.867 -34.916 78.739 1.00 61.69 353 ILE A N 1
ATOM 2876 C CA . ILE A 1 353 ? -48.519 -35.595 79.869 1.00 61.69 353 ILE A CA 1
ATOM 2877 C C . ILE A 1 353 ? -50.032 -35.623 79.614 1.00 61.69 353 ILE A C 1
ATOM 2879 O O . ILE A 1 353 ? -50.600 -34.572 79.274 1.00 61.69 353 ILE A O 1
ATOM 2883 N N . LYS A 1 354 ? -50.674 -36.797 79.727 1.00 69.44 354 LYS A N 1
ATOM 2884 C CA . LYS A 1 354 ? -52.108 -36.937 79.418 1.00 69.44 354 LYS A CA 1
ATOM 2885 C C . LYS A 1 354 ? -52.893 -35.899 80.220 1.00 69.44 354 LYS A C 1
ATOM 2887 O O . LYS A 1 354 ? -52.526 -35.559 81.341 1.00 69.44 354 LYS A O 1
ATOM 2892 N N . ARG A 1 355 ? -53.989 -35.364 79.667 1.00 65.12 355 ARG A N 1
ATOM 2893 C CA . ARG A 1 355 ? -54.796 -34.331 80.353 1.00 65.12 355 ARG A CA 1
ATOM 2894 C C . ARG A 1 355 ? -55.208 -34.761 81.772 1.00 65.12 355 ARG A C 1
ATOM 2896 O O . ARG A 1 355 ? -55.274 -33.912 82.654 1.00 65.12 355 ARG A O 1
ATOM 2903 N N . SER A 1 356 ? -55.441 -36.058 81.981 1.00 68.31 356 SER A N 1
ATOM 2904 C CA . SER A 1 356 ? -55.676 -36.669 83.295 1.00 68.31 356 SER A CA 1
ATOM 2905 C C . SER A 1 356 ? -54.476 -36.514 84.232 1.00 68.31 356 SER A C 1
ATOM 2907 O O . SER A 1 356 ? -54.616 -35.951 85.307 1.00 68.31 356 SER A O 1
ATOM 2909 N N . GLU A 1 357 ? -53.288 -36.911 83.785 1.00 69.62 357 GLU A N 1
ATOM 2910 C CA . GLU A 1 357 ? -52.039 -36.842 84.551 1.00 69.62 357 GLU A CA 1
ATOM 2911 C C . GLU A 1 357 ? -51.621 -35.386 84.835 1.00 69.62 357 GLU A C 1
ATOM 2913 O O . GLU A 1 357 ? -51.118 -35.080 85.910 1.00 69.62 357 GLU A O 1
ATOM 2918 N N . ARG A 1 358 ? -51.888 -34.436 83.922 1.00 70.69 358 ARG A N 1
ATOM 2919 C CA . ARG A 1 358 ? -51.701 -32.995 84.191 1.00 70.69 358 ARG A CA 1
ATOM 2920 C C . ARG A 1 358 ? -52.621 -32.503 85.296 1.00 70.69 358 ARG A C 1
ATOM 2922 O O . ARG A 1 358 ? -52.172 -31.767 86.166 1.00 70.69 358 ARG A O 1
ATOM 2929 N N . ARG A 1 359 ? -53.886 -32.925 85.260 1.00 75.69 359 ARG A N 1
ATOM 2930 C CA . ARG A 1 359 ? -54.877 -32.586 86.282 1.00 75.69 359 ARG A CA 1
ATOM 2931 C C . ARG A 1 359 ? -54.515 -33.210 87.629 1.00 75.69 359 ARG A C 1
ATOM 2933 O O . ARG A 1 359 ? -54.690 -32.561 88.647 1.00 75.69 359 ARG A O 1
ATOM 2940 N N . GLU A 1 360 ? -53.966 -34.421 87.645 1.00 77.12 360 GLU A N 1
ATOM 2941 C CA . GLU A 1 360 ? -53.451 -35.062 88.862 1.00 77.12 360 GLU A CA 1
ATOM 2942 C C . GLU A 1 360 ? -52.221 -34.341 89.416 1.00 77.12 360 GLU A C 1
ATOM 2944 O O . GLU A 1 360 ? -52.152 -34.088 90.615 1.00 77.12 360 GLU A O 1
ATOM 2949 N N . VAL A 1 361 ? -51.284 -33.927 88.558 1.00 78.25 361 VAL A N 1
ATOM 2950 C CA . VAL A 1 361 ? -50.133 -33.107 88.965 1.00 78.25 361 VAL A CA 1
ATOM 2951 C C . VAL A 1 361 ? -50.581 -31.736 89.478 1.00 78.25 361 VAL A C 1
ATOM 2953 O O . VAL A 1 361 ? -50.029 -31.251 90.462 1.00 78.25 361 VAL A O 1
ATOM 2956 N N . GLU A 1 362 ? -51.586 -31.108 88.864 1.00 79.94 362 GLU A N 1
ATOM 2957 C CA . GLU A 1 362 ? -52.193 -29.867 89.362 1.00 79.94 362 GLU A CA 1
ATOM 2958 C C . GLU A 1 362 ? -52.877 -30.080 90.713 1.00 79.94 362 GLU A C 1
ATOM 2960 O O . GLU A 1 362 ? -52.614 -29.317 91.637 1.00 79.94 362 GLU A O 1
ATOM 2965 N N . LEU A 1 363 ? -53.665 -31.146 90.879 1.00 81.25 363 LEU A N 1
ATOM 2966 C CA . LEU A 1 363 ? -54.310 -31.482 92.150 1.00 81.25 363 LEU A CA 1
ATOM 2967 C C . LEU A 1 363 ? -53.278 -31.755 93.253 1.00 81.25 363 LEU A C 1
ATOM 2969 O O . LEU A 1 363 ? -53.405 -31.217 94.351 1.00 81.25 363 LEU A O 1
ATOM 2973 N N . LEU A 1 364 ? -52.208 -32.496 92.955 1.00 83.62 364 LEU A N 1
ATOM 2974 C CA . LEU A 1 364 ? -51.100 -32.737 93.882 1.00 83.62 364 LEU A CA 1
ATOM 2975 C C . LEU A 1 364 ? -50.354 -31.447 94.238 1.00 83.62 364 LEU A C 1
ATOM 2977 O O . LEU A 1 364 ? -50.037 -31.237 95.407 1.00 83.62 364 LEU A O 1
ATOM 2981 N N . ARG A 1 365 ? -50.124 -30.554 93.267 1.00 80.50 365 ARG A N 1
ATOM 2982 C CA . ARG A 1 365 ? -49.529 -29.229 93.508 1.00 80.50 365 ARG A CA 1
ATOM 2983 C C . ARG A 1 365 ? -50.435 -28.345 94.355 1.00 80.50 365 ARG A C 1
ATOM 2985 O O . ARG A 1 365 ? -49.934 -27.691 95.258 1.00 80.50 365 ARG A O 1
ATOM 2992 N N . THR A 1 366 ? -51.748 -28.346 94.119 1.00 77.31 366 THR A N 1
ATOM 2993 C CA . THR A 1 366 ? -52.703 -27.597 94.953 1.00 77.31 366 THR A CA 1
ATOM 2994 C C . THR A 1 366 ? -52.800 -28.173 96.360 1.00 77.31 366 THR A C 1
ATOM 2996 O O . THR A 1 366 ? -52.840 -27.419 97.325 1.00 77.31 366 THR A O 1
ATOM 2999 N N . TYR A 1 367 ? -52.748 -29.498 96.506 1.00 79.56 367 TYR A N 1
ATOM 3000 C CA . TYR A 1 367 ? -52.736 -30.164 97.804 1.00 79.56 367 TYR A CA 1
ATOM 3001 C C . TYR A 1 367 ? -51.454 -29.852 98.587 1.00 79.56 367 TYR A C 1
ATOM 3003 O O . TYR A 1 367 ? -51.522 -29.531 99.771 1.00 79.56 367 TYR A O 1
ATOM 3011 N N . GLN A 1 368 ? -50.293 -29.884 97.924 1.00 78.94 368 GLN A N 1
ATOM 3012 C CA . GLN A 1 368 ? -49.014 -29.477 98.509 1.00 78.94 368 GLN A CA 1
ATOM 3013 C C . GLN A 1 368 ? -49.005 -27.986 98.864 1.00 78.94 368 GLN A C 1
ATOM 3015 O O . GLN A 1 368 ? -48.636 -27.650 99.981 1.00 78.94 368 GLN A O 1
ATOM 3020 N N . ALA A 1 369 ? -49.503 -27.106 97.990 1.00 76.62 369 ALA A N 1
ATOM 3021 C CA . ALA A 1 369 ? -49.609 -25.673 98.264 1.00 76.62 369 ALA A CA 1
ATOM 3022 C C . ALA A 1 369 ? -50.516 -25.375 99.468 1.00 76.62 369 ALA A C 1
ATOM 3024 O O . ALA A 1 369 ? -50.133 -24.600 100.335 1.00 76.62 369 ALA A O 1
ATOM 3025 N N . LEU A 1 370 ? -51.666 -26.046 99.591 1.00 75.88 370 LEU A N 1
ATOM 3026 C CA . LEU A 1 370 ? -52.552 -25.916 100.754 1.00 75.88 370 LEU A CA 1
ATOM 3027 C C . LEU A 1 370 ? -51.925 -26.479 102.039 1.00 75.88 370 LEU A C 1
ATOM 3029 O O . LEU A 1 370 ? -52.182 -25.972 103.132 1.00 75.88 370 LEU A O 1
ATOM 3033 N N . LYS A 1 371 ? -51.103 -27.528 101.928 1.00 75.62 371 LYS A N 1
ATOM 3034 C CA . LYS A 1 371 ? -50.357 -28.107 103.055 1.00 75.62 371 LYS A CA 1
ATOM 3035 C C . LYS A 1 371 ? -49.217 -27.187 103.507 1.00 75.62 371 LYS A C 1
ATOM 3037 O O . LYS A 1 371 ? -49.014 -27.025 104.707 1.00 75.62 371 LYS A O 1
ATOM 3042 N N . ASP A 1 372 ? -48.543 -26.541 102.561 1.00 66.06 372 ASP A N 1
ATOM 3043 C CA . ASP A 1 372 ? -47.468 -25.578 102.799 1.00 66.06 372 ASP A CA 1
ATOM 3044 C C . ASP A 1 372 ? -48.001 -24.230 103.313 1.00 66.06 372 ASP A C 1
ATOM 3046 O O . ASP A 1 372 ? -47.390 -23.628 104.193 1.00 66.06 372 ASP A O 1
ATOM 3050 N N . GLU A 1 373 ? -49.161 -23.764 102.838 1.00 65.00 373 GLU A N 1
ATOM 3051 C CA . GLU A 1 373 ? -49.848 -22.579 103.374 1.00 65.00 373 GLU A CA 1
ATOM 3052 C C . GLU A 1 373 ? -50.370 -22.811 104.794 1.00 65.00 373 GLU A C 1
ATOM 3054 O O . GLU A 1 373 ? -50.290 -21.912 105.629 1.00 65.00 373 GLU A O 1
ATOM 3059 N N . LYS A 1 374 ? -50.804 -24.036 105.119 1.00 63.28 374 LYS A N 1
ATOM 3060 C CA . LYS A 1 374 ? -51.114 -24.427 106.503 1.00 63.28 374 LYS A CA 1
ATOM 3061 C C . LYS A 1 374 ? -49.878 -24.534 107.406 1.00 63.28 374 LYS A C 1
ATOM 3063 O O . LYS A 1 374 ? -50.031 -24.479 108.622 1.00 63.28 374 LYS A O 1
ATOM 3068 N N . GLY A 1 375 ? -48.677 -24.699 106.844 1.00 63.47 375 GLY A N 1
ATOM 3069 C CA . GLY A 1 375 ? -47.433 -24.941 107.587 1.00 63.47 375 GLY A CA 1
ATOM 3070 C C . GLY A 1 375 ? -46.461 -23.758 107.676 1.00 63.47 375 GLY A C 1
ATOM 3071 O O . GLY A 1 375 ? -45.403 -23.893 108.290 1.00 63.47 375 GLY A O 1
ATOM 3072 N N . ARG A 1 376 ? -46.758 -22.603 107.069 1.00 52.41 376 ARG A N 1
ATOM 3073 C CA . ARG A 1 376 ? -45.799 -21.490 106.969 1.00 52.41 376 ARG A CA 1
ATOM 3074 C C . ARG A 1 376 ? -45.942 -20.447 108.080 1.00 52.41 376 ARG A C 1
ATOM 3076 O O . ARG A 1 376 ? -46.658 -19.459 107.941 1.00 52.41 376 ARG A O 1
ATOM 3083 N N . VAL A 1 377 ? -45.113 -20.603 109.116 1.00 47.38 377 VAL A N 1
ATOM 3084 C CA . VAL A 1 377 ? -44.447 -19.471 109.788 1.00 47.38 377 VAL A CA 1
ATOM 3085 C C . VAL A 1 377 ? -43.272 -19.024 108.895 1.00 47.38 377 VAL A C 1
ATOM 3087 O O . VAL A 1 377 ? -42.597 -19.848 108.281 1.00 47.38 377 VAL A O 1
ATOM 3090 N N . LYS A 1 378 ? -43.115 -17.706 108.729 1.00 54.91 378 LYS A N 1
ATOM 3091 C CA . LYS A 1 378 ? -42.268 -17.021 107.727 1.00 54.91 378 LYS A CA 1
ATOM 3092 C C . LYS A 1 378 ? -40.769 -17.358 107.851 1.00 54.91 378 LYS A C 1
ATOM 3094 O O . LYS A 1 378 ? -40.304 -17.474 108.970 1.00 54.91 378 LYS A O 1
ATOM 3099 N N . GLU A 1 379 ? -40.028 -17.380 106.724 1.00 45.75 379 GLU A N 1
ATOM 3100 C CA . GLU A 1 379 ? -38.695 -16.740 106.530 1.00 45.75 379 GLU A CA 1
ATOM 3101 C C . GLU A 1 379 ? -38.066 -17.009 105.133 1.00 45.75 379 GLU A C 1
ATOM 3103 O O . GLU A 1 379 ? -38.340 -18.023 104.490 1.00 45.75 379 GLU A O 1
ATOM 3108 N N . LYS A 1 380 ? -37.244 -16.065 104.634 1.00 55.56 380 LYS A N 1
ATOM 3109 C CA . LYS A 1 380 ? -36.609 -16.055 103.291 1.00 55.56 380 LYS A CA 1
ATOM 3110 C C . LYS A 1 380 ? -35.225 -16.730 103.308 1.00 55.56 380 LYS A C 1
ATOM 3112 O O . LYS A 1 380 ? -34.463 -16.514 104.242 1.00 55.56 380 LYS A O 1
ATOM 3117 N N . LYS A 1 381 ? -34.847 -17.446 102.234 1.00 45.44 381 LYS A N 1
ATOM 3118 C CA . LYS A 1 381 ? -33.474 -17.965 102.008 1.00 45.44 381 LYS A CA 1
ATOM 3119 C C . LYS A 1 381 ? -32.932 -17.623 100.595 1.00 45.44 381 LYS A C 1
ATOM 3121 O O . LYS A 1 381 ? -33.745 -17.551 99.673 1.00 45.44 381 LYS A O 1
ATOM 3126 N N . PRO A 1 382 ? -31.604 -17.398 100.418 1.00 50.38 382 PRO A N 1
ATOM 3127 C CA . PRO A 1 382 ? -30.991 -16.861 99.187 1.00 50.38 382 PRO A CA 1
ATOM 3128 C C . PRO A 1 382 ? -30.555 -17.916 98.137 1.00 50.38 382 PRO A C 1
ATOM 3130 O O . PRO A 1 382 ? -30.624 -19.120 98.376 1.00 50.38 382 PRO A O 1
ATOM 3133 N N . LEU A 1 383 ? -30.143 -17.419 96.955 1.00 51.22 383 LEU A N 1
ATOM 3134 C CA . LEU A 1 383 ? -29.987 -18.096 95.648 1.00 51.22 383 LEU A CA 1
ATOM 3135 C C . LEU A 1 383 ? -28.717 -18.964 95.462 1.00 51.22 383 LEU A C 1
ATOM 3137 O O . LEU A 1 383 ? -27.715 -18.821 96.153 1.00 51.22 383 LEU A O 1
ATOM 3141 N N . ARG A 1 384 ? -28.801 -19.865 94.472 1.00 55.22 384 ARG A N 1
ATOM 3142 C CA . ARG A 1 384 ? -28.043 -21.109 94.241 1.00 55.22 384 ARG A CA 1
ATOM 3143 C C . ARG A 1 384 ? -27.115 -20.963 93.003 1.00 55.22 384 ARG A C 1
ATOM 3145 O O . ARG A 1 384 ? -27.607 -20.493 91.984 1.00 55.22 384 ARG A O 1
ATOM 3152 N N . PHE A 1 385 ? -25.857 -21.441 93.095 1.00 42.84 385 PHE A N 1
ATOM 3153 C CA . PHE A 1 385 ? -24.923 -21.933 92.031 1.00 42.84 385 PHE A CA 1
ATOM 3154 C C . PHE A 1 385 ? -23.642 -21.136 91.633 1.00 42.84 385 PHE A C 1
ATOM 3156 O O . PHE A 1 385 ? -23.711 -19.981 91.232 1.00 42.84 385 PHE A O 1
ATOM 3163 N N . LEU A 1 386 ? -22.493 -21.853 91.602 1.00 43.34 386 LEU A N 1
ATOM 3164 C CA . LEU A 1 386 ? -21.246 -21.630 90.822 1.00 43.34 386 LEU A CA 1
ATOM 3165 C C . LEU A 1 386 ? -20.653 -23.011 90.410 1.00 43.34 386 LEU A C 1
ATOM 3167 O O . LEU A 1 386 ? -20.718 -23.940 91.213 1.00 43.34 386 LEU A O 1
ATOM 3171 N N . TYR A 1 387 ? -20.056 -23.151 89.211 1.00 47.56 387 TYR A N 1
ATOM 3172 C CA . TYR A 1 387 ? -19.342 -24.360 88.714 1.00 47.56 387 TYR A CA 1
ATOM 3173 C C . TYR A 1 387 ? -17.934 -24.009 88.164 1.00 47.56 387 TYR A C 1
ATOM 3175 O O . TYR A 1 387 ? -17.728 -22.886 87.708 1.00 47.56 387 TYR A O 1
ATOM 3183 N N . LYS A 1 388 ? -16.973 -24.958 88.192 1.00 53.03 388 LYS A N 1
ATOM 3184 C CA . LYS A 1 388 ? -15.570 -24.823 87.705 1.00 53.03 388 LYS A CA 1
ATOM 3185 C C . LYS A 1 388 ? -15.331 -25.518 86.345 1.00 53.03 388 LYS A C 1
ATOM 3187 O O . LYS A 1 388 ? -15.965 -26.531 86.069 1.00 53.03 388 LYS A O 1
ATOM 3192 N N . THR A 1 389 ? -14.368 -25.019 85.558 1.00 50.44 389 THR A N 1
ATOM 3193 C CA . THR A 1 389 ? -13.971 -25.501 84.207 1.00 50.44 389 THR A CA 1
ATOM 3194 C C . THR A 1 389 ? -12.489 -25.931 84.148 1.00 50.44 389 THR A C 1
ATOM 3196 O O . THR A 1 389 ? -11.655 -25.297 84.793 1.00 50.44 389 THR A O 1
ATOM 3199 N N . GLU A 1 390 ? -12.138 -26.952 83.349 1.00 53.47 390 GLU A N 1
ATOM 3200 C CA . GLU A 1 390 ? -10.773 -27.532 83.230 1.00 53.47 390 GLU A CA 1
ATOM 3201 C C . GLU A 1 390 ? -10.049 -27.192 81.898 1.00 53.47 390 GLU A C 1
ATOM 3203 O O . GLU A 1 390 ? -10.695 -26.811 80.922 1.00 53.47 390 GLU A O 1
ATOM 3208 N N . LYS A 1 391 ? -8.704 -27.314 81.847 1.00 47.03 391 LYS A N 1
ATOM 3209 C CA . LYS A 1 391 ? -7.830 -26.922 80.705 1.00 47.03 391 LYS A CA 1
ATOM 3210 C C . LYS A 1 391 ? -7.163 -28.124 79.984 1.00 47.03 391 LYS A C 1
ATOM 3212 O O . LYS A 1 391 ? -6.873 -29.112 80.650 1.00 47.03 391 LYS A O 1
ATOM 3217 N N . PRO A 1 392 ? -6.847 -28.026 78.667 1.00 52.44 392 PRO A N 1
ATOM 3218 C CA . PRO A 1 392 ? -6.279 -29.128 77.865 1.00 52.44 392 PRO A CA 1
ATOM 3219 C C . PRO A 1 392 ? -4.726 -29.210 77.825 1.00 52.44 392 PRO A C 1
ATOM 3221 O O . PRO A 1 392 ? -4.035 -28.272 78.215 1.00 52.44 392 PRO A O 1
ATOM 3224 N N . VAL A 1 393 ? -4.199 -30.343 77.319 1.00 57.97 393 VAL A N 1
ATOM 3225 C CA . VAL A 1 393 ? -2.786 -30.826 77.354 1.00 57.97 393 VAL A CA 1
ATOM 3226 C C . VAL A 1 393 ? -1.888 -30.243 76.225 1.00 57.97 393 VAL A C 1
ATOM 3228 O O . VAL A 1 393 ? -2.405 -30.002 75.129 1.00 57.97 393 VAL A O 1
ATOM 3231 N N . PRO A 1 394 ? -0.562 -30.023 76.436 1.00 55.03 394 PRO A N 1
ATOM 3232 C CA . PRO A 1 394 ? 0.333 -29.381 75.455 1.00 55.03 394 PRO A CA 1
ATOM 3233 C C . PRO A 1 394 ? 0.888 -30.302 74.342 1.00 55.03 394 PRO A C 1
ATOM 3235 O O . PRO A 1 394 ? 0.869 -31.526 74.446 1.00 55.03 394 PRO A O 1
ATOM 3238 N N . ARG A 1 395 ? 1.380 -29.673 73.259 1.00 53.34 395 ARG A N 1
ATOM 3239 C CA . ARG A 1 395 ? 1.852 -30.279 71.989 1.00 53.34 395 ARG A CA 1
ATOM 3240 C C . ARG A 1 395 ? 3.373 -30.557 71.970 1.00 53.34 395 ARG A C 1
ATOM 3242 O O . ARG A 1 395 ? 4.087 -29.918 72.739 1.00 53.34 395 ARG A O 1
ATOM 3249 N N . PRO A 1 396 ? 3.872 -31.452 71.085 1.00 56.59 396 PRO A N 1
ATOM 3250 C CA . PRO A 1 396 ? 5.302 -31.778 70.985 1.00 56.59 396 PRO A CA 1
ATOM 3251 C C . PRO A 1 396 ? 6.148 -30.657 70.339 1.00 56.59 396 PRO A C 1
ATOM 3253 O O . PRO A 1 396 ? 5.596 -29.843 69.591 1.00 56.59 396 PRO A O 1
ATOM 3256 N N . PRO A 1 397 ? 7.473 -30.624 70.601 1.00 60.28 397 PRO A N 1
ATOM 3257 C CA . PRO A 1 397 ? 8.376 -29.581 70.111 1.00 60.28 397 PRO A CA 1
ATOM 3258 C C . PRO A 1 397 ? 8.742 -29.756 68.627 1.00 60.28 397 PRO A C 1
ATOM 3260 O O . PRO A 1 397 ? 8.932 -30.870 68.140 1.00 60.28 397 PRO A O 1
ATOM 3263 N N . THR A 1 398 ? 8.817 -28.634 67.910 1.00 53.62 398 THR A N 1
ATOM 3264 C CA . THR A 1 398 ? 9.158 -28.518 66.480 1.00 53.62 398 THR A CA 1
ATOM 3265 C C . THR A 1 398 ? 10.669 -28.614 66.211 1.00 53.62 398 THR A C 1
ATOM 3267 O O . THR A 1 398 ? 11.442 -28.207 67.073 1.00 53.62 398 THR A O 1
ATOM 3270 N N . PRO A 1 399 ? 11.095 -29.103 65.025 1.00 57.06 399 PRO A N 1
ATOM 3271 C CA . PRO A 1 399 ? 12.510 -29.255 64.664 1.00 57.06 399 PRO A CA 1
ATOM 3272 C C . PRO A 1 399 ? 13.234 -27.908 64.489 1.00 57.06 399 PRO A C 1
ATOM 3274 O O . PRO A 1 399 ? 12.659 -26.958 63.955 1.00 57.06 399 PRO A O 1
ATOM 3277 N N . GLU A 1 400 ? 14.494 -27.857 64.929 1.00 52.84 400 GLU A N 1
ATOM 3278 C CA . GLU A 1 400 ? 15.378 -26.682 64.893 1.00 52.84 400 GLU A CA 1
ATOM 3279 C C . GLU A 1 400 ? 16.069 -26.531 63.524 1.00 52.84 400 GLU A C 1
ATOM 3281 O O . GLU A 1 400 ? 16.406 -27.519 62.872 1.00 52.84 400 GLU A O 1
ATOM 3286 N N . VAL A 1 401 ? 16.242 -25.283 63.077 1.00 64.06 401 VAL A N 1
ATOM 3287 C CA . VAL A 1 401 ? 16.951 -24.902 61.842 1.00 64.06 401 VAL A CA 1
ATOM 3288 C C . VAL A 1 401 ? 18.343 -24.400 62.226 1.00 64.06 401 VAL A C 1
ATOM 3290 O O . VAL A 1 401 ? 18.469 -23.699 63.229 1.00 64.06 401 VAL A O 1
ATOM 3293 N N . ASP A 1 402 ? 19.365 -24.742 61.436 1.00 65.31 402 ASP A N 1
ATOM 3294 C CA . ASP A 1 402 ? 20.760 -24.366 61.697 1.00 65.31 402 ASP A CA 1
ATOM 3295 C C . ASP A 1 402 ? 20.929 -22.847 61.853 1.00 65.31 402 ASP A C 1
ATOM 3297 O O . ASP A 1 402 ? 20.501 -22.065 60.997 1.00 65.31 402 ASP A O 1
ATOM 3301 N N . MET A 1 403 ? 21.561 -22.435 62.957 1.00 61.19 403 MET A N 1
ATOM 3302 C CA . MET A 1 403 ? 21.772 -21.022 63.265 1.00 61.19 403 MET A CA 1
ATOM 3303 C C . MET A 1 403 ? 22.844 -20.424 62.338 1.00 61.19 403 MET A C 1
ATOM 3305 O O . MET A 1 403 ? 23.940 -20.985 62.229 1.00 61.19 403 MET A O 1
ATOM 3309 N N . PRO A 1 404 ? 22.562 -19.296 61.664 1.00 66.00 404 PRO A N 1
ATOM 3310 C CA . PRO A 1 404 ? 23.539 -18.620 60.822 1.00 66.00 404 PRO A CA 1
ATOM 3311 C C . PRO A 1 404 ? 24.683 -18.007 61.662 1.00 66.00 404 PRO A C 1
ATOM 3313 O O . PRO A 1 404 ? 24.535 -17.794 62.865 1.00 66.00 404 PRO A O 1
ATOM 3316 N N . PRO A 1 405 ? 25.852 -17.725 61.055 1.00 71.81 405 PRO A N 1
ATOM 3317 C CA . PRO A 1 405 ? 27.035 -17.248 61.774 1.00 71.81 405 PRO A CA 1
ATOM 3318 C C . PRO A 1 405 ? 26.827 -15.873 62.429 1.00 71.81 405 PRO A C 1
ATOM 3320 O O . PRO A 1 405 ? 26.190 -14.983 61.850 1.00 71.81 405 PRO A O 1
ATOM 3323 N N . GLU A 1 406 ? 27.422 -15.691 63.614 1.00 67.19 406 GLU A N 1
ATOM 3324 C CA . GLU A 1 406 ? 27.312 -14.481 64.441 1.00 67.19 406 GLU A CA 1
ATOM 3325 C C . GLU A 1 406 ? 27.664 -13.209 63.640 1.00 67.19 406 GLU A C 1
ATOM 3327 O O . GLU A 1 406 ? 28.713 -13.111 62.999 1.00 67.19 406 GLU A O 1
ATOM 3332 N N . GLY A 1 407 ? 26.742 -12.239 63.637 1.00 71.38 407 GLY A N 1
ATOM 3333 C CA . GLY A 1 407 ? 26.861 -10.957 62.925 1.00 71.38 407 GLY A CA 1
ATOM 3334 C C . GLY A 1 407 ? 26.172 -10.887 61.553 1.00 71.38 407 GLY A C 1
ATOM 3335 O O . GLY A 1 407 ? 25.947 -9.785 61.047 1.00 71.38 407 GLY A O 1
ATOM 3336 N N . SER A 1 408 ? 25.781 -12.016 60.949 1.00 71.00 408 SER A N 1
ATOM 3337 C CA . SER A 1 408 ? 24.936 -12.011 59.738 1.00 71.00 408 SER A CA 1
ATOM 3338 C C . SER A 1 408 ? 23.518 -11.519 60.044 1.00 71.00 408 SER A C 1
ATOM 3340 O O . SER A 1 408 ? 23.003 -10.652 59.342 1.00 71.00 408 SER A O 1
ATOM 3342 N N . GLU A 1 409 ? 22.956 -11.954 61.171 1.00 76.38 409 GLU A N 1
ATOM 3343 C CA . GLU A 1 409 ? 21.637 -11.532 61.642 1.00 76.38 409 GLU A CA 1
ATOM 3344 C C . GLU A 1 409 ? 21.573 -10.028 61.917 1.00 76.38 409 GLU A C 1
ATOM 3346 O O . GLU A 1 409 ? 20.603 -9.380 61.550 1.00 76.38 409 GLU A O 1
ATOM 3351 N N . GLU A 1 410 ? 22.615 -9.429 62.498 1.00 83.00 410 GLU A N 1
ATOM 3352 C CA . GLU A 1 410 ? 22.651 -7.983 62.753 1.00 83.00 410 GLU A CA 1
ATOM 3353 C C . GLU A 1 410 ? 22.699 -7.173 61.453 1.00 83.00 410 GLU A C 1
ATOM 3355 O O . GLU A 1 410 ? 22.042 -6.133 61.337 1.00 83.00 410 GLU A O 1
ATOM 3360 N N . ARG A 1 411 ? 23.434 -7.666 60.446 1.00 81.06 411 ARG A N 1
ATOM 3361 C CA . ARG A 1 411 ? 23.476 -7.067 59.105 1.00 81.06 411 ARG A CA 1
ATOM 3362 C C . ARG A 1 411 ? 22.134 -7.208 58.401 1.00 81.06 411 ARG A C 1
ATOM 3364 O O . ARG A 1 411 ? 21.642 -6.223 57.856 1.00 81.06 411 ARG A O 1
ATOM 3371 N N . ASP A 1 412 ? 21.516 -8.380 58.464 1.00 84.75 412 ASP A N 1
ATOM 3372 C CA . ASP A 1 412 ? 20.203 -8.629 57.875 1.00 84.75 412 ASP A CA 1
ATOM 3373 C C . ASP A 1 412 ? 19.121 -7.806 58.574 1.00 84.75 412 ASP A C 1
ATOM 3375 O O . ASP A 1 412 ? 18.293 -7.183 57.911 1.00 84.75 412 ASP A O 1
ATOM 3379 N N . LEU A 1 413 ? 19.170 -7.689 59.903 1.00 87.12 413 LEU A N 1
ATOM 3380 C CA . LEU A 1 413 ? 18.299 -6.811 60.678 1.00 87.12 413 LEU A CA 1
ATOM 3381 C C . LEU A 1 413 ? 18.505 -5.345 60.283 1.00 87.12 413 LEU A C 1
ATOM 3383 O O . LEU A 1 413 ? 17.518 -4.652 60.033 1.00 87.12 413 LEU A O 1
ATOM 3387 N N . ALA A 1 414 ? 19.747 -4.869 60.157 1.00 90.69 414 ALA A N 1
ATOM 3388 C CA . ALA A 1 414 ? 20.047 -3.508 59.708 1.00 90.69 414 ALA A CA 1
ATOM 3389 C C . ALA A 1 414 ? 19.546 -3.242 58.275 1.00 90.69 414 ALA A C 1
ATOM 3391 O O . ALA A 1 414 ? 18.954 -2.191 58.009 1.00 90.69 414 ALA A O 1
ATOM 3392 N N . VAL A 1 415 ? 19.701 -4.207 57.363 1.00 92.31 415 VAL A N 1
ATOM 3393 C CA . VAL A 1 415 ? 19.172 -4.147 55.991 1.00 92.31 415 VAL A CA 1
ATOM 3394 C C . VAL A 1 415 ? 17.643 -4.143 55.994 1.00 92.31 415 VAL A C 1
ATOM 3396 O O . VAL A 1 415 ? 17.033 -3.333 55.296 1.00 92.31 415 VAL A O 1
ATOM 3399 N N . ILE A 1 416 ? 17.000 -4.977 56.812 1.00 92.38 416 ILE A N 1
ATOM 3400 C CA . ILE A 1 416 ? 15.542 -5.003 56.980 1.00 92.38 416 ILE A CA 1
ATOM 3401 C C . ILE A 1 416 ? 15.046 -3.668 57.547 1.00 92.38 416 ILE A C 1
ATOM 3403 O O . ILE A 1 416 ? 14.027 -3.150 57.084 1.00 92.38 416 ILE A O 1
ATOM 3407 N N . TYR A 1 417 ? 15.752 -3.073 58.512 1.00 94.31 417 TYR A N 1
ATOM 3408 C CA . TYR A 1 417 ? 15.425 -1.749 59.041 1.00 94.31 417 TYR A CA 1
ATOM 3409 C C . TYR A 1 417 ? 15.551 -0.665 57.969 1.00 94.31 417 TYR A C 1
ATOM 3411 O O . TYR A 1 417 ? 14.619 0.123 57.802 1.00 94.31 417 TYR A O 1
ATOM 3419 N N . LEU A 1 418 ? 16.629 -0.664 57.181 1.00 94.25 418 LEU A N 1
ATOM 3420 C CA . LEU A 1 418 ? 16.789 0.246 56.044 1.00 94.25 418 LEU A CA 1
ATOM 3421 C C . LEU A 1 418 ? 15.677 0.066 55.007 1.00 94.25 418 LEU A C 1
ATOM 3423 O O . LEU A 1 418 ? 15.080 1.047 54.570 1.00 94.25 418 LEU A O 1
ATOM 3427 N N . GLN A 1 419 ? 15.327 -1.172 54.656 1.00 93.44 419 GLN A N 1
ATOM 3428 C CA . GLN A 1 419 ? 14.223 -1.452 53.740 1.00 93.44 419 GLN A CA 1
ATOM 3429 C C . GLN A 1 419 ? 12.879 -0.968 54.295 1.00 93.44 419 GLN A C 1
ATOM 3431 O O . GLN A 1 419 ? 12.098 -0.369 53.556 1.00 93.44 419 GLN A O 1
ATOM 3436 N N . LYS A 1 420 ? 12.598 -1.183 55.587 1.00 94.31 420 LYS A N 1
ATOM 3437 C CA . LYS A 1 420 ? 11.384 -0.675 56.246 1.00 94.31 420 LYS A CA 1
ATOM 3438 C C . LYS A 1 420 ? 11.345 0.851 56.239 1.00 94.31 420 LYS A C 1
ATOM 3440 O O . LYS A 1 420 ? 10.298 1.418 55.934 1.00 94.31 420 LYS A O 1
ATOM 3445 N N . LEU A 1 421 ? 12.472 1.511 56.508 1.00 95.88 421 LEU A N 1
ATOM 3446 C CA . LEU A 1 421 ? 12.583 2.968 56.464 1.00 95.88 421 LEU A CA 1
ATOM 3447 C C . LEU A 1 421 ? 12.379 3.506 55.049 1.00 95.88 421 LEU A C 1
ATOM 3449 O O . LEU A 1 421 ? 11.590 4.429 54.883 1.00 95.88 421 LEU A O 1
ATOM 3453 N N . LEU A 1 422 ? 13.015 2.920 54.031 1.00 93.88 422 LEU A N 1
ATOM 3454 C CA . LEU A 1 422 ? 12.860 3.333 52.633 1.00 93.88 422 LEU A CA 1
ATOM 3455 C C . LEU A 1 422 ? 11.432 3.103 52.126 1.00 93.88 422 LEU A C 1
ATOM 3457 O O . LEU A 1 422 ? 10.853 3.997 51.511 1.00 93.88 422 LEU A O 1
ATOM 3461 N N . ARG A 1 423 ? 10.818 1.956 52.450 1.00 95.44 423 ARG A N 1
ATOM 3462 C CA . ARG A 1 423 ? 9.403 1.687 52.144 1.00 95.44 423 ARG A CA 1
ATOM 3463 C C . ARG A 1 423 ? 8.491 2.690 52.850 1.00 95.44 423 ARG A C 1
ATOM 3465 O O . ARG A 1 423 ? 7.654 3.304 52.195 1.00 95.44 423 ARG A O 1
ATOM 3472 N N . GLY A 1 424 ? 8.703 2.940 54.142 1.00 95.69 424 GLY A N 1
ATOM 3473 C CA . GLY A 1 424 ? 7.962 3.948 54.904 1.00 95.69 424 GLY A CA 1
ATOM 3474 C C . GLY A 1 424 ? 8.110 5.358 54.324 1.00 95.69 424 GLY A C 1
ATOM 3475 O O . GLY A 1 424 ? 7.108 6.034 54.109 1.00 95.69 424 GLY A O 1
ATOM 3476 N N . ARG A 1 425 ? 9.336 5.777 53.982 1.00 95.06 425 ARG A N 1
ATOM 3477 C CA . ARG A 1 425 ? 9.623 7.077 53.349 1.00 95.06 425 ARG A CA 1
ATOM 3478 C C . ARG A 1 425 ? 8.960 7.192 51.979 1.00 95.06 425 ARG A C 1
ATOM 3480 O O . ARG A 1 425 ? 8.429 8.248 51.658 1.00 95.06 425 ARG A O 1
ATOM 3487 N N . SER A 1 426 ? 8.961 6.116 51.190 1.00 93.44 426 SER A N 1
ATOM 3488 C CA . SER A 1 426 ? 8.312 6.088 49.875 1.00 93.44 426 SER A CA 1
ATOM 3489 C C . SER A 1 426 ? 6.794 6.250 49.984 1.00 93.44 426 SER A C 1
ATOM 3491 O O . SER A 1 426 ? 6.227 7.071 49.272 1.00 93.44 426 SER A O 1
ATOM 3493 N N . ILE A 1 427 ? 6.153 5.568 50.942 1.00 94.00 427 ILE A N 1
ATOM 3494 C CA . ILE A 1 427 ? 4.714 5.697 51.215 1.00 94.00 427 ILE A CA 1
ATOM 3495 C C . ILE A 1 427 ? 4.398 7.107 51.723 1.00 94.00 427 ILE A C 1
ATOM 3497 O O . ILE A 1 427 ? 3.439 7.722 51.270 1.00 94.00 427 ILE A O 1
ATOM 3501 N N . GLN A 1 428 ? 5.222 7.652 52.623 1.00 92.56 428 GLN A N 1
ATOM 3502 C CA . GLN A 1 428 ? 5.069 9.026 53.108 1.00 92.56 428 GLN A CA 1
ATOM 3503 C C . GLN A 1 428 ? 5.208 10.048 51.977 1.00 92.56 428 GLN A C 1
ATOM 3505 O O . GLN A 1 428 ? 4.399 10.967 51.901 1.00 92.56 428 GLN A O 1
ATOM 3510 N N . LYS A 1 429 ? 6.181 9.879 51.073 1.00 94.38 429 LYS A N 1
ATOM 3511 C CA . LYS A 1 429 ? 6.360 10.753 49.909 1.00 94.38 429 LYS A CA 1
ATOM 3512 C C . LYS A 1 429 ? 5.177 10.652 48.945 1.00 94.38 429 LYS A C 1
ATOM 3514 O O . LYS A 1 429 ? 4.632 11.680 48.570 1.00 94.38 429 LYS A O 1
ATOM 3519 N N . GLN A 1 430 ? 4.710 9.442 48.634 1.00 91.38 430 GLN A N 1
ATOM 3520 C CA . GLN A 1 430 ? 3.501 9.231 47.826 1.00 91.38 430 GLN A CA 1
ATOM 3521 C C . GLN A 1 430 ? 2.260 9.860 48.472 1.00 91.38 430 GLN A C 1
ATOM 3523 O O . GLN A 1 430 ? 1.425 10.442 47.782 1.00 91.38 430 GLN A O 1
ATOM 3528 N N . MET A 1 431 ? 2.137 9.775 49.798 1.00 92.50 431 MET A N 1
ATOM 3529 C CA . MET A 1 431 ? 1.049 10.404 50.541 1.00 92.50 431 MET A CA 1
ATOM 3530 C C . MET A 1 431 ? 1.151 11.935 50.505 1.00 92.50 431 MET A C 1
ATOM 3532 O O . MET A 1 431 ? 0.131 12.599 50.336 1.00 92.50 431 MET A O 1
ATOM 3536 N N . LEU A 1 432 ? 2.356 12.499 50.643 1.00 92.44 432 LEU A N 1
ATOM 3537 C CA . LEU A 1 432 ? 2.598 13.941 50.544 1.00 92.44 432 LEU A CA 1
ATOM 3538 C C . LEU A 1 432 ? 2.297 14.460 49.135 1.00 92.44 432 LEU A C 1
ATOM 3540 O O . LEU A 1 432 ? 1.507 15.387 49.009 1.00 92.44 432 LEU A O 1
ATOM 3544 N N . GLU A 1 433 ? 2.804 13.805 48.091 1.00 92.25 433 GLU A N 1
ATOM 3545 C CA . GLU A 1 433 ? 2.493 14.136 46.693 1.00 92.25 433 GLU A CA 1
ATOM 3546 C C . GLU A 1 433 ? 0.990 14.003 46.403 1.00 92.25 433 GLU A C 1
ATOM 3548 O O . GLU A 1 433 ? 0.389 14.839 45.732 1.00 92.25 433 GLU A O 1
ATOM 3553 N N . GLY A 1 434 ? 0.349 12.955 46.930 1.00 90.31 434 GLY A N 1
ATOM 3554 C CA . GLY A 1 434 ? -1.093 12.753 46.808 1.00 90.31 434 GLY A CA 1
ATOM 3555 C C . GLY A 1 434 ? -1.903 13.835 47.524 1.00 90.31 434 GLY A C 1
ATOM 3556 O O . GLY A 1 434 ? -2.937 14.265 47.009 1.00 90.31 434 GLY A O 1
ATOM 3557 N N . ARG A 1 435 ? -1.428 14.298 48.686 1.00 89.88 435 ARG A N 1
ATOM 3558 C CA . ARG A 1 435 ? -2.003 15.432 49.412 1.00 89.88 435 ARG A CA 1
ATOM 3559 C C . ARG A 1 435 ? -1.824 16.716 48.612 1.00 89.88 435 ARG A C 1
ATOM 3561 O O . ARG A 1 435 ? -2.821 17.391 48.413 1.00 89.88 435 ARG A O 1
ATOM 3568 N N . GLU A 1 436 ? -0.618 17.017 48.131 1.00 83.75 436 GLU A N 1
ATOM 3569 C CA . GLU A 1 436 ? -0.288 18.200 47.317 1.00 83.75 436 GLU A CA 1
ATOM 3570 C C . GLU A 1 436 ? -1.179 18.307 46.078 1.00 83.75 436 GLU A C 1
ATOM 3572 O O . GLU A 1 436 ? -1.832 19.331 45.885 1.00 83.75 436 GLU A O 1
ATOM 3577 N N . LYS A 1 437 ? -1.324 17.210 45.321 1.00 84.44 437 LYS A N 1
ATOM 3578 C CA . LYS A 1 437 ? -2.222 17.126 44.154 1.00 84.44 437 LYS A CA 1
ATOM 3579 C C . LYS A 1 437 ? -3.692 17.387 44.488 1.00 84.44 437 LYS A C 1
ATOM 3581 O O . LYS A 1 437 ? -4.452 17.795 43.622 1.00 84.44 437 LYS A O 1
ATOM 3586 N N . ARG A 1 438 ? -4.116 17.115 45.725 1.00 85.00 438 ARG A N 1
ATOM 3587 C CA . ARG A 1 438 ? -5.508 17.263 46.183 1.00 85.00 438 ARG A CA 1
ATOM 3588 C C . ARG A 1 438 ? -5.693 18.429 47.152 1.00 85.00 438 ARG A C 1
ATOM 3590 O O . ARG A 1 438 ? -6.762 18.533 47.748 1.00 85.00 438 ARG A O 1
ATOM 3597 N N . MET A 1 439 ? -4.688 19.287 47.343 1.00 83.31 439 MET A N 1
ATOM 3598 C CA . MET A 1 439 ? -4.744 20.364 48.339 1.00 83.31 439 MET A CA 1
ATOM 3599 C C . MET A 1 439 ? -5.913 21.314 48.093 1.00 83.31 439 MET A C 1
ATOM 3601 O O . MET A 1 439 ? -6.556 21.718 49.057 1.00 83.31 439 MET A O 1
ATOM 3605 N N . GLU A 1 440 ? -6.226 21.604 46.830 1.00 79.19 440 GLU A N 1
ATOM 3606 C CA . GLU A 1 440 ? -7.351 22.465 46.447 1.00 79.19 440 GLU A CA 1
ATOM 3607 C C . GLU A 1 440 ? -8.683 21.828 46.835 1.00 79.19 440 GLU A C 1
ATOM 3609 O O . GLU A 1 440 ? -9.442 22.425 47.585 1.00 79.19 440 GLU A O 1
ATOM 3614 N N . LEU A 1 441 ? -8.909 20.563 46.466 1.00 83.38 441 LEU A N 1
ATOM 3615 C CA . LEU A 1 441 ? -10.100 19.810 46.872 1.00 83.38 441 LEU A CA 1
ATOM 3616 C C . LEU A 1 441 ? -10.230 19.704 48.403 1.00 83.38 441 LEU A C 1
ATOM 3618 O O . LEU A 1 441 ? -11.321 19.783 48.961 1.00 83.38 441 LEU A O 1
ATOM 3622 N N . ILE A 1 442 ? -9.114 19.526 49.114 1.00 85.19 442 ILE A N 1
ATOM 3623 C CA . ILE A 1 442 ? -9.109 19.491 50.581 1.00 85.19 442 ILE A CA 1
ATOM 3624 C C . ILE A 1 442 ? -9.510 20.857 51.155 1.00 85.19 442 ILE A C 1
ATOM 3626 O O . ILE A 1 442 ? -10.245 20.904 52.141 1.00 85.19 442 ILE A O 1
ATOM 3630 N N . GLN A 1 443 ? -9.039 21.958 50.568 1.00 81.25 443 GLN A N 1
ATOM 3631 C CA . GLN A 1 443 ? -9.422 23.314 50.966 1.00 81.25 443 GLN A CA 1
ATOM 3632 C C . GLN A 1 443 ? -10.901 23.582 50.662 1.00 81.25 443 GLN A C 1
ATOM 3634 O O . GLN A 1 443 ? -11.611 24.057 51.545 1.00 81.25 443 GLN A O 1
ATOM 3639 N N . GLU A 1 444 ? -11.410 23.159 49.502 1.00 79.81 444 GLU A N 1
ATOM 3640 C CA . GLU A 1 444 ? -12.838 23.237 49.169 1.00 79.81 444 GLU A CA 1
ATOM 3641 C C . GLU A 1 444 ? -13.706 22.510 50.193 1.00 79.81 444 GLU A C 1
ATOM 3643 O O . GLU A 1 444 ? -14.661 23.080 50.716 1.00 79.81 444 GLU A O 1
ATOM 3648 N N . LEU A 1 445 ? -13.358 21.268 50.539 1.00 81.62 445 LEU A N 1
ATOM 3649 C CA . LEU A 1 445 ? -14.112 20.489 51.520 1.00 81.62 445 LEU A CA 1
ATOM 3650 C C . LEU A 1 445 ? -14.059 21.128 52.915 1.00 81.62 445 LEU A C 1
ATOM 3652 O O . LEU A 1 445 ? -15.061 21.127 53.630 1.00 81.62 445 LEU A O 1
ATOM 3656 N N . ARG A 1 446 ? -12.930 21.737 53.296 1.00 79.31 446 ARG A N 1
ATOM 3657 C CA . ARG A 1 446 ? -12.789 22.444 54.580 1.00 79.31 446 ARG A CA 1
ATOM 3658 C C . ARG A 1 446 ? -13.650 23.705 54.670 1.00 79.31 446 ARG A C 1
ATOM 3660 O O . ARG A 1 446 ? -14.219 23.940 55.729 1.00 79.31 446 ARG A O 1
ATOM 3667 N N . THR A 1 447 ? -13.828 24.450 53.575 1.00 74.62 447 THR A N 1
ATOM 3668 C CA . THR A 1 447 ? -14.707 25.642 53.549 1.00 74.62 447 THR A CA 1
ATOM 3669 C C . THR A 1 447 ? -16.197 25.312 53.737 1.00 74.62 447 THR A C 1
ATOM 3671 O O . THR A 1 447 ? -17.005 26.185 54.029 1.00 74.62 447 THR A O 1
ATOM 3674 N N . THR A 1 448 ? -16.612 24.046 53.618 1.00 70.31 448 THR A N 1
ATOM 3675 C CA . THR A 1 448 ? -18.034 23.670 53.755 1.00 70.31 448 THR A CA 1
ATOM 3676 C C . THR A 1 448 ? -18.501 23.413 55.197 1.00 70.31 448 THR A C 1
ATOM 3678 O O . THR A 1 448 ? -19.692 23.199 55.414 1.00 70.31 448 THR A O 1
ATOM 3681 N N . HIS A 1 449 ? -17.601 23.462 56.188 1.00 71.25 449 HIS A N 1
ATOM 3682 C CA . HIS A 1 449 ? -17.832 22.972 57.556 1.00 71.25 449 HIS A CA 1
ATOM 3683 C C . HIS A 1 449 ? -17.950 24.063 58.652 1.00 71.25 449 HIS A C 1
ATOM 3685 O O . HIS A 1 449 ? -17.498 23.841 59.773 1.00 71.25 449 HIS A O 1
ATOM 3691 N N . SER A 1 450 ? -18.582 25.216 58.396 1.00 76.56 450 SER A N 1
ATOM 3692 C CA . SER A 1 450 ? -18.831 26.237 59.439 1.00 76.56 450 SER A CA 1
ATOM 3693 C C . SER A 1 450 ? -20.280 26.287 59.945 1.00 76.56 450 SER A C 1
ATOM 3695 O O . SER A 1 450 ? -21.248 26.154 59.188 1.00 76.56 450 SER A O 1
ATOM 3697 N N . LEU A 1 451 ? -20.436 26.493 61.259 1.00 71.38 451 LEU A N 1
ATOM 3698 C CA . LEU A 1 451 ? -21.735 26.541 61.949 1.00 71.38 451 LEU A CA 1
ATOM 3699 C C . LEU A 1 451 ? -22.266 27.977 62.128 1.00 71.38 451 LEU A C 1
ATOM 3701 O O . LEU A 1 451 ? -23.482 28.160 62.196 1.00 71.38 451 LEU A O 1
ATOM 3705 N N . GLN A 1 452 ? -21.389 28.987 62.189 1.00 82.69 452 GLN A N 1
ATOM 3706 C CA . GLN A 1 452 ? -21.768 30.398 62.344 1.00 82.69 452 GLN A CA 1
ATOM 3707 C C . GLN A 1 452 ? -22.008 31.077 60.985 1.00 82.69 452 GLN A C 1
ATOM 3709 O O . GLN A 1 452 ? -21.346 30.761 60.000 1.00 82.69 452 GLN A O 1
ATOM 3714 N N . ARG A 1 453 ? -22.949 32.031 60.915 1.00 77.94 453 ARG A N 1
ATOM 3715 C CA . ARG A 1 453 ? -23.348 32.677 59.644 1.00 77.94 453 ARG A CA 1
ATOM 3716 C C . ARG A 1 453 ? -22.250 33.551 59.028 1.00 77.94 453 ARG A C 1
ATOM 3718 O O . ARG A 1 453 ? -22.065 33.498 57.819 1.00 77.94 453 ARG A O 1
ATOM 3725 N N . GLU A 1 454 ? -21.508 34.300 59.837 1.00 78.44 454 GLU A N 1
ATOM 3726 C CA . GLU A 1 454 ? -20.408 35.155 59.358 1.00 78.44 454 GLU A CA 1
ATOM 3727 C C . GLU A 1 454 ? -19.253 34.310 58.791 1.00 78.44 454 GLU A C 1
ATOM 3729 O O . GLU A 1 454 ? -18.751 34.569 57.699 1.00 78.44 454 GLU A O 1
ATOM 3734 N N . GLU A 1 455 ? -18.911 33.208 59.464 1.00 78.38 455 GLU A N 1
ATOM 3735 C CA . GLU A 1 455 ? -17.926 32.232 58.980 1.00 78.38 455 GLU A CA 1
ATOM 3736 C C . GLU A 1 455 ? -18.383 31.535 57.685 1.00 78.38 455 GLU A C 1
ATOM 3738 O O . GLU A 1 455 ? -17.567 31.208 56.826 1.00 78.38 455 GLU A O 1
ATOM 3743 N N . GLN A 1 456 ? -19.689 31.307 57.503 1.00 76.94 456 GLN A N 1
ATOM 3744 C CA . GLN A 1 456 ? -20.234 30.764 56.252 1.00 76.94 456 GLN A CA 1
ATOM 3745 C C . GLN A 1 456 ? -20.066 31.729 55.074 1.00 76.94 456 GLN A C 1
ATOM 3747 O O . GLN A 1 456 ? -19.842 31.273 53.954 1.00 76.94 456 GLN A O 1
ATOM 3752 N N . GLU A 1 457 ? -20.176 33.040 55.288 1.00 81.38 457 GLU A N 1
ATOM 3753 C CA . GLU A 1 457 ? -19.981 34.035 54.228 1.00 81.38 457 GLU A CA 1
ATOM 3754 C C . GLU A 1 457 ? -18.509 34.165 53.829 1.00 81.38 457 GLU A C 1
ATOM 3756 O O . GLU A 1 457 ? -18.202 34.159 52.634 1.00 81.38 457 GLU A O 1
ATOM 3761 N N . LEU A 1 458 ? -17.597 34.160 54.805 1.00 83.38 458 LEU A N 1
ATOM 3762 C CA . LEU A 1 458 ? -16.154 34.131 54.550 1.00 83.38 458 LEU A CA 1
ATOM 3763 C C . LEU A 1 458 ? -15.745 32.878 53.770 1.00 83.38 458 LEU A C 1
ATOM 3765 O O . LEU A 1 458 ? -15.089 32.978 52.734 1.00 83.38 458 LEU A O 1
ATOM 3769 N N . HIS A 1 459 ? -16.221 31.703 54.177 1.00 82.00 459 HIS A N 1
ATOM 3770 C CA . HIS A 1 459 ? -15.933 30.469 53.452 1.00 82.00 459 HIS A CA 1
ATOM 3771 C C . HIS A 1 459 ? -16.568 30.402 52.059 1.00 82.00 459 HIS A C 1
ATOM 3773 O O . HIS A 1 459 ? -16.016 29.764 51.162 1.00 82.00 459 HIS A O 1
ATOM 3779 N N . ARG A 1 460 ? -17.710 31.066 51.829 1.00 81.06 460 ARG A N 1
ATOM 3780 C CA . ARG A 1 460 ? -18.274 31.214 50.476 1.00 81.06 460 ARG A CA 1
ATOM 3781 C C . ARG A 1 460 ? -17.370 32.069 49.593 1.00 81.06 460 ARG A C 1
ATOM 3783 O O . ARG A 1 460 ? -17.169 31.702 48.438 1.00 81.06 460 ARG A O 1
ATOM 3790 N N . ALA A 1 461 ? -16.811 33.157 50.122 1.00 85.31 461 ALA A N 1
ATOM 3791 C CA . ALA A 1 461 ? -15.853 33.987 49.396 1.00 85.31 461 ALA A CA 1
ATOM 3792 C C . ALA A 1 461 ? -14.557 33.213 49.088 1.00 85.31 461 ALA A C 1
ATOM 3794 O O . ALA A 1 461 ? -14.114 33.194 47.941 1.00 85.31 461 ALA A O 1
ATOM 3795 N N . GLU A 1 462 ? -14.006 32.488 50.066 1.00 83.00 462 GLU A N 1
ATOM 3796 C CA . GLU A 1 462 ? -12.834 31.619 49.876 1.00 83.00 462 GLU A CA 1
ATOM 3797 C C . GLU A 1 462 ? -13.091 30.523 48.835 1.00 83.00 462 GLU A C 1
ATOM 3799 O O . GLU A 1 462 ? -12.256 30.279 47.965 1.00 83.00 462 GLU A O 1
ATOM 3804 N N . LYS A 1 463 ? -14.273 29.897 48.863 1.00 84.62 463 LYS A N 1
ATOM 3805 C CA . LYS A 1 463 ? -14.666 28.880 47.882 1.00 84.62 463 LYS A CA 1
ATOM 3806 C C . LYS A 1 463 ? -14.708 29.433 46.456 1.00 84.62 463 LYS A C 1
ATOM 3808 O O . LYS A 1 463 ? -14.298 28.736 45.534 1.00 84.62 463 LYS A O 1
ATOM 3813 N N . LEU A 1 464 ? -15.190 30.661 46.259 1.00 86.06 464 LEU A N 1
ATOM 3814 C CA . LEU A 1 464 ? -15.195 31.298 44.937 1.00 86.06 464 LEU A CA 1
ATOM 3815 C C . LEU A 1 464 ? -13.767 31.522 44.420 1.00 86.06 464 LEU A C 1
ATOM 3817 O O . LEU A 1 464 ? -13.482 31.173 43.278 1.00 86.06 464 LEU A O 1
ATOM 3821 N N . VAL A 1 465 ? -12.858 31.994 45.279 1.00 88.25 465 VAL A N 1
ATOM 3822 C CA . VAL A 1 465 ? -11.436 32.173 44.933 1.00 88.25 465 VAL A CA 1
ATOM 3823 C C . VAL A 1 465 ? -10.776 30.840 44.563 1.00 88.25 465 VAL A C 1
ATOM 3825 O O 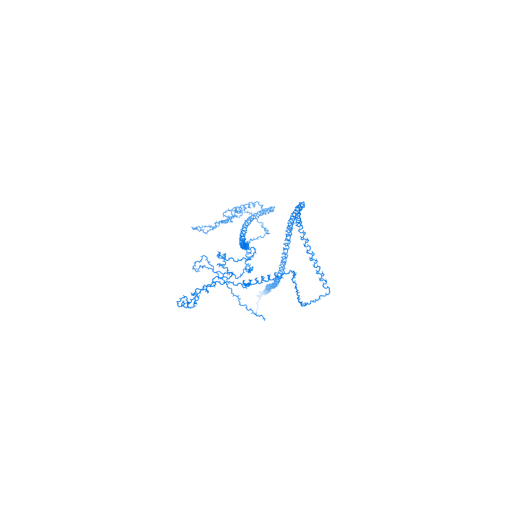. VAL A 1 465 ? -10.035 30.776 43.583 1.00 88.25 465 VAL A O 1
ATOM 3828 N N . ILE A 1 466 ? -11.064 29.761 45.299 1.00 85.94 466 ILE A N 1
ATOM 3829 C CA . ILE A 1 466 ? -10.516 28.426 45.005 1.00 85.94 466 ILE A CA 1
ATOM 3830 C C . ILE A 1 466 ? -11.026 27.901 43.654 1.00 85.94 466 ILE A C 1
ATOM 3832 O O . ILE A 1 466 ? -10.236 27.396 42.857 1.00 85.94 466 ILE A O 1
ATOM 3836 N N . LEU A 1 467 ? -12.318 28.074 43.356 1.00 84.69 467 LEU A N 1
ATOM 3837 C CA . LEU A 1 467 ? -12.892 27.680 42.065 1.00 84.69 467 LEU A CA 1
ATOM 3838 C C . LEU A 1 467 ? -12.292 28.474 40.898 1.00 84.69 467 LEU A C 1
ATOM 3840 O O . LEU A 1 467 ? -12.066 27.919 39.823 1.00 84.69 467 LEU A O 1
ATOM 3844 N N . ASP A 1 468 ? -12.016 29.762 41.090 1.00 87.38 468 ASP A N 1
ATOM 3845 C CA . ASP A 1 468 ? -11.377 30.581 40.059 1.00 87.38 468 ASP A CA 1
ATOM 3846 C C . ASP A 1 468 ? -9.911 30.167 39.829 1.00 87.38 468 ASP A C 1
ATOM 3848 O O . ASP A 1 468 ? -9.473 30.094 38.678 1.00 87.38 468 ASP A O 1
ATOM 3852 N N . LEU A 1 469 ? -9.174 29.800 40.886 1.00 87.00 469 LEU A N 1
ATOM 3853 C CA . LEU A 1 469 ? -7.819 29.241 40.777 1.00 87.00 469 LEU A CA 1
ATOM 3854 C C . LEU A 1 469 ? -7.799 27.889 40.046 1.00 87.00 469 LEU A C 1
ATOM 3856 O O . LEU A 1 469 ? -6.926 27.671 39.203 1.00 87.00 469 LEU A O 1
ATOM 3860 N N . GLN A 1 470 ? -8.774 27.010 40.297 1.00 84.06 470 GLN A N 1
ATOM 3861 C CA . GLN A 1 470 ? -8.908 25.744 39.566 1.00 84.06 470 GLN A CA 1
ATOM 3862 C C . GLN A 1 470 ? -9.143 25.971 38.075 1.00 84.06 470 GLN A C 1
ATOM 3864 O O . GLN A 1 470 ? -8.443 25.391 37.248 1.00 84.06 470 GLN A O 1
ATOM 3869 N N . ARG A 1 471 ? -10.058 26.880 37.714 1.00 85.38 471 ARG A N 1
ATOM 3870 C CA . ARG A 1 471 ? -10.295 27.230 36.304 1.00 85.38 471 ARG A CA 1
ATOM 3871 C C . ARG A 1 471 ? -9.034 27.772 35.635 1.00 85.38 471 ARG A C 1
ATOM 3873 O O . ARG A 1 471 ? -8.772 27.450 34.479 1.00 85.38 471 ARG A O 1
ATOM 3880 N N . GLN A 1 472 ? -8.246 28.589 36.337 1.00 86.69 472 GLN A N 1
ATOM 3881 C CA . GLN A 1 472 ? -6.970 29.081 35.813 1.00 86.69 472 GLN A CA 1
ATOM 3882 C C . GLN A 1 472 ? -5.978 27.934 35.589 1.00 86.69 472 GLN A C 1
ATOM 3884 O O . GLN A 1 472 ? -5.347 27.878 34.534 1.00 86.69 472 GLN A O 1
ATOM 3889 N N . ARG A 1 473 ? -5.862 26.990 36.529 1.00 84.44 473 ARG A N 1
ATOM 3890 C CA . ARG A 1 473 ? -4.988 25.816 36.380 1.00 84.44 473 ARG A CA 1
ATOM 3891 C C . ARG A 1 473 ? -5.409 24.916 35.230 1.00 84.44 473 ARG A C 1
ATOM 3893 O O . ARG A 1 473 ? -4.560 24.588 34.414 1.00 84.44 473 ARG A O 1
ATOM 3900 N N . GLU A 1 474 ? -6.694 24.609 35.093 1.00 85.56 474 GLU A N 1
ATOM 3901 C CA . GLU A 1 474 ? -7.217 23.831 33.962 1.00 85.56 474 GLU A CA 1
ATOM 3902 C C . GLU A 1 474 ? -6.902 24.507 32.618 1.00 85.56 474 GLU A C 1
ATOM 3904 O O . GLU A 1 474 ? -6.521 23.849 31.645 1.00 85.56 474 GLU A O 1
ATOM 3909 N N . GLN A 1 475 ? -6.998 25.841 32.558 1.00 88.81 475 GLN A N 1
ATOM 3910 C CA . GLN A 1 475 ? -6.595 26.609 31.378 1.00 88.81 475 GLN A CA 1
ATOM 3911 C C . GLN A 1 475 ? -5.084 26.532 31.127 1.00 88.81 475 GLN A C 1
ATOM 3913 O O . GLN A 1 475 ? -4.666 26.399 29.976 1.00 88.81 475 GLN A O 1
ATOM 3918 N N . HIS A 1 476 ? -4.260 26.607 32.173 1.00 87.94 476 HIS A N 1
ATOM 3919 C CA . HIS A 1 476 ? -2.811 26.457 32.062 1.00 87.94 476 HIS A CA 1
ATOM 3920 C C . HIS A 1 476 ? -2.412 25.046 31.614 1.00 87.94 476 HIS A C 1
ATOM 3922 O O . HIS A 1 476 ? -1.648 24.934 30.662 1.00 87.94 476 HIS A O 1
ATOM 3928 N N . GLU A 1 477 ? -2.972 23.993 32.208 1.00 86.69 477 GLU A N 1
ATOM 3929 C CA . GLU A 1 477 ? -2.724 22.591 31.840 1.00 86.69 477 GLU A CA 1
ATOM 3930 C C . GLU A 1 477 ? -3.171 22.281 30.406 1.00 86.69 477 GLU A C 1
ATOM 3932 O O . GLU A 1 477 ? -2.488 21.577 29.658 1.00 86.69 477 GLU A O 1
ATOM 3937 N N . SER A 1 478 ? -4.295 22.860 29.978 1.00 89.06 478 SER A N 1
ATOM 3938 C CA . SER A 1 478 ? -4.755 22.756 28.591 1.00 89.06 478 SER A CA 1
ATOM 3939 C C . SER A 1 478 ? -3.770 23.424 27.629 1.00 89.06 478 SER A C 1
ATOM 3941 O O . SER A 1 478 ? -3.451 22.866 26.579 1.00 89.06 478 SER A O 1
ATOM 3943 N N . ARG A 1 479 ? -3.246 24.606 27.989 1.00 92.19 479 ARG A N 1
ATOM 3944 C CA . ARG A 1 479 ? -2.233 25.317 27.193 1.00 92.19 479 ARG A CA 1
ATOM 3945 C C . ARG A 1 479 ? -0.909 24.559 27.150 1.00 92.19 479 ARG A C 1
ATOM 3947 O O . ARG A 1 479 ? -0.333 24.445 26.074 1.00 92.19 479 ARG A O 1
ATOM 3954 N N . THR A 1 480 ? -0.432 24.017 28.270 1.00 92.62 480 THR A N 1
ATOM 3955 C CA . THR A 1 480 ? 0.812 23.233 28.296 1.00 92.62 480 THR A CA 1
ATOM 3956 C C . THR A 1 480 ? 0.670 21.957 27.482 1.00 92.62 480 THR A C 1
ATOM 3958 O O . THR A 1 480 ? 1.546 21.676 26.678 1.00 92.62 480 THR A O 1
ATOM 3961 N N . SER A 1 481 ? -0.465 21.258 27.575 1.00 90.81 481 SER A N 1
ATOM 3962 C CA . SER A 1 481 ? -0.737 20.060 26.765 1.00 90.81 481 SER A CA 1
ATOM 3963 C C . SER A 1 481 ? -0.747 20.365 25.262 1.00 90.81 481 SER A C 1
ATOM 3965 O O . SER A 1 481 ? -0.249 19.579 24.459 1.00 90.81 481 SER A O 1
ATOM 3967 N N . GLN A 1 482 ? -1.282 21.525 24.861 1.00 92.50 482 GLN A N 1
ATOM 3968 C CA . GLN A 1 482 ? -1.219 21.982 23.468 1.00 92.50 482 GLN A CA 1
ATOM 3969 C C . GLN A 1 482 ? 0.223 22.264 23.032 1.00 92.50 482 GLN A C 1
ATOM 3971 O O . GLN A 1 482 ? 0.635 21.809 21.968 1.00 92.50 482 GLN A O 1
ATOM 3976 N N . ILE A 1 483 ? 0.999 22.972 23.859 1.00 93.69 483 ILE A N 1
ATOM 3977 C CA . ILE A 1 483 ? 2.414 23.270 23.590 1.00 93.69 483 ILE A CA 1
ATOM 3978 C C . ILE A 1 483 ? 3.230 21.976 23.485 1.00 93.69 483 ILE A C 1
ATOM 3980 O O . ILE A 1 483 ? 3.981 21.811 22.530 1.00 93.69 483 ILE A O 1
ATOM 3984 N N . GLU A 1 484 ? 3.050 21.034 24.408 1.00 93.94 484 GLU A N 1
ATOM 3985 C CA . GLU A 1 484 ? 3.701 19.720 24.382 1.00 93.94 484 GLU A CA 1
ATOM 3986 C C . GLU A 1 484 ? 3.318 18.917 23.137 1.00 93.94 484 GLU A C 1
ATOM 3988 O O . GLU A 1 484 ? 4.177 18.270 22.534 1.00 93.94 484 GLU A O 1
ATOM 3993 N N . GLY A 1 485 ? 2.056 19.003 22.704 1.00 94.81 485 GLY A N 1
ATOM 3994 C CA . GLY A 1 485 ? 1.595 18.430 21.442 1.00 94.81 485 GLY A CA 1
ATOM 3995 C C . GLY A 1 485 ? 2.332 19.012 20.233 1.00 94.81 485 GLY A C 1
ATOM 3996 O O . GLY A 1 485 ? 2.824 18.253 19.397 1.00 94.81 485 GLY A O 1
ATOM 3997 N N . TYR A 1 486 ? 2.473 20.340 20.157 1.00 93.06 486 TYR A N 1
ATOM 3998 C CA . TYR A 1 486 ? 3.220 21.000 19.079 1.00 93.06 486 TYR A CA 1
ATOM 3999 C C . TYR A 1 486 ? 4.709 20.650 19.105 1.00 93.06 486 TYR A C 1
ATOM 4001 O O . TYR A 1 486 ? 5.270 20.307 18.067 1.00 93.06 486 TYR A O 1
ATOM 4009 N N . VAL A 1 487 ? 5.343 20.676 20.280 1.00 95.69 487 VAL A N 1
ATOM 4010 C CA . VAL A 1 487 ? 6.760 20.317 20.443 1.00 95.69 487 VAL A CA 1
ATOM 4011 C C . VAL A 1 487 ? 6.995 18.863 20.041 1.00 95.69 487 VAL A C 1
ATOM 4013 O O . VAL A 1 487 ? 7.919 18.583 19.285 1.00 95.69 487 VAL A O 1
ATOM 4016 N N . SER A 1 488 ? 6.131 17.941 20.468 1.00 94.38 488 SER A N 1
ATOM 4017 C CA . SER A 1 488 ? 6.224 16.527 20.084 1.00 94.38 488 SER A CA 1
ATOM 4018 C C . SER A 1 488 ? 6.040 16.327 18.579 1.00 94.38 488 SER A C 1
ATOM 4020 O O . SER A 1 488 ? 6.724 15.496 17.987 1.00 94.38 488 SER A O 1
ATOM 4022 N N . GLY A 1 489 ? 5.149 17.100 17.948 1.00 93.88 489 GLY A N 1
ATOM 4023 C CA . GLY A 1 489 ? 4.955 17.086 16.499 1.00 93.88 489 GLY A CA 1
ATOM 4024 C C . GLY A 1 489 ? 6.186 17.568 15.731 1.00 93.88 489 GLY A C 1
ATOM 4025 O O . GLY A 1 489 ? 6.618 16.894 14.799 1.00 93.88 489 GLY A O 1
ATOM 4026 N N . LEU A 1 490 ? 6.783 18.688 16.152 1.00 95.06 490 LEU A N 1
ATOM 4027 C CA . LEU A 1 490 ? 8.005 19.229 15.546 1.00 95.06 490 LEU A CA 1
ATOM 4028 C C . LEU A 1 490 ? 9.185 18.271 15.721 1.00 95.06 490 LEU A C 1
ATOM 4030 O O . LEU A 1 490 ? 9.830 17.910 14.745 1.00 95.06 490 LEU A O 1
ATOM 4034 N N . LEU A 1 491 ? 9.420 17.790 16.945 1.00 95.62 491 LEU A N 1
ATOM 4035 C CA . LEU A 1 491 ? 10.474 16.810 17.215 1.00 95.62 491 LEU A CA 1
ATOM 4036 C C . LEU A 1 491 ? 10.259 15.518 16.422 1.00 95.62 491 LEU A C 1
ATOM 4038 O O . LEU A 1 491 ? 11.216 14.938 15.921 1.00 95.62 491 LEU A O 1
ATOM 4042 N N . GLY A 1 492 ? 9.009 15.074 16.284 1.00 95.69 492 GLY A N 1
ATOM 4043 C CA . GLY A 1 492 ? 8.661 13.920 15.464 1.00 95.69 492 GLY A CA 1
ATOM 4044 C C . GLY A 1 492 ? 9.018 14.118 13.991 1.00 95.69 492 GLY A C 1
ATOM 4045 O O . GLY A 1 492 ? 9.594 13.212 13.397 1.00 95.69 492 GLY A O 1
ATOM 4046 N N . ALA A 1 493 ? 8.723 15.289 13.421 1.00 94.38 493 ALA A N 1
ATOM 4047 C CA . ALA A 1 493 ? 9.052 15.610 12.033 1.00 94.38 493 ALA A CA 1
ATOM 4048 C C . ALA A 1 493 ? 10.570 15.616 11.795 1.00 94.38 493 ALA A C 1
ATOM 4050 O O . ALA A 1 493 ? 11.048 14.889 10.929 1.00 94.38 493 ALA A O 1
ATOM 4051 N N . GLU A 1 494 ? 11.329 16.325 12.634 1.00 95.12 494 GLU A N 1
ATOM 4052 C CA . GLU A 1 494 ? 12.795 16.385 12.528 1.00 95.12 494 GLU A CA 1
ATOM 4053 C C . GLU A 1 494 ? 13.437 14.993 12.667 1.00 95.12 494 GLU A C 1
ATOM 4055 O O . GLU A 1 494 ? 14.366 14.642 11.940 1.00 95.12 494 GLU A O 1
ATOM 4060 N N . LEU A 1 495 ? 12.927 14.154 13.578 1.00 96.62 495 LEU A N 1
ATOM 4061 C CA . LEU A 1 495 ? 13.406 12.778 13.734 1.00 96.62 495 LEU A CA 1
ATOM 4062 C C . LEU A 1 495 ? 13.104 11.914 12.506 1.00 96.62 495 LEU A C 1
ATOM 4064 O O . LEU A 1 495 ? 13.946 11.101 12.126 1.00 96.62 495 LEU A O 1
ATOM 4068 N N . VAL A 1 496 ? 11.929 12.069 11.892 1.00 97.31 496 VAL A N 1
ATOM 4069 C CA . VAL A 1 496 ? 11.577 11.349 10.661 1.00 97.31 496 VAL A CA 1
ATOM 4070 C C . VAL A 1 496 ? 12.491 11.778 9.519 1.00 97.31 496 VAL A C 1
ATOM 4072 O O . VAL A 1 496 ? 13.068 10.911 8.871 1.00 97.31 496 VAL A O 1
ATOM 4075 N N . ASP A 1 497 ? 12.709 13.080 9.335 1.00 95.88 497 ASP A N 1
ATOM 4076 C CA . ASP A 1 497 ? 13.581 13.598 8.278 1.00 95.88 497 ASP A CA 1
ATOM 4077 C C . ASP A 1 497 ? 15.034 13.127 8.455 1.00 95.88 497 ASP A C 1
ATOM 4079 O O . ASP A 1 497 ? 15.675 12.690 7.492 1.00 95.88 497 ASP A O 1
ATOM 4083 N N . MET A 1 498 ? 15.545 13.122 9.692 1.00 96.94 498 MET A N 1
ATOM 4084 C CA . MET A 1 498 ? 16.872 12.582 10.010 1.00 96.94 498 MET A CA 1
ATOM 4085 C C . MET A 1 498 ? 16.974 11.080 9.723 1.00 96.94 498 MET A C 1
ATOM 4087 O O . MET A 1 498 ? 17.963 10.624 9.145 1.00 96.94 498 MET A O 1
ATOM 4091 N N . LEU A 1 499 ? 15.971 10.290 10.115 1.00 96.88 499 LEU A N 1
ATOM 4092 C CA . LEU A 1 499 ? 15.967 8.846 9.874 1.00 96.88 499 LEU A CA 1
ATOM 4093 C C . LEU A 1 499 ? 15.832 8.517 8.384 1.00 96.88 499 LEU A C 1
ATOM 4095 O O . LEU A 1 499 ? 16.523 7.620 7.901 1.00 96.88 499 LEU A O 1
ATOM 4099 N N . ASP A 1 500 ? 15.014 9.266 7.648 1.00 97.00 500 ASP A N 1
ATOM 4100 C CA . ASP A 1 500 ? 14.870 9.131 6.200 1.00 97.00 500 ASP A CA 1
ATOM 4101 C C . ASP A 1 500 ? 16.163 9.499 5.470 1.00 97.00 500 ASP A C 1
ATOM 4103 O O . ASP A 1 500 ? 16.551 8.817 4.517 1.00 97.00 500 ASP A O 1
ATOM 4107 N N . PHE A 1 501 ? 16.860 10.548 5.915 1.00 97.38 501 PHE A N 1
ATOM 4108 C CA . PHE A 1 501 ? 18.179 10.899 5.396 1.00 97.38 501 PHE A CA 1
ATOM 4109 C C . PHE A 1 501 ? 19.184 9.764 5.626 1.00 97.38 501 PHE A C 1
ATOM 4111 O O . PHE A 1 501 ? 19.810 9.292 4.676 1.00 97.38 501 PHE A O 1
ATOM 4118 N N . LEU A 1 502 ? 19.285 9.256 6.857 1.00 97.62 502 LEU A N 1
ATOM 4119 C CA . LEU A 1 502 ? 20.189 8.150 7.185 1.00 97.62 502 LEU A CA 1
ATOM 4120 C C . LEU A 1 502 ? 19.848 6.869 6.411 1.00 97.62 502 LEU A C 1
ATOM 4122 O O . LEU A 1 502 ? 20.750 6.156 5.972 1.00 97.62 502 LEU A O 1
ATOM 4126 N N . ALA A 1 503 ? 18.563 6.582 6.196 1.00 97.50 503 ALA A N 1
ATOM 4127 C CA . ALA A 1 503 ? 18.126 5.448 5.390 1.00 97.50 503 ALA A CA 1
ATOM 4128 C C . ALA A 1 503 ? 18.551 5.593 3.919 1.00 97.50 503 ALA A C 1
ATOM 4130 O O . ALA A 1 503 ? 19.055 4.634 3.330 1.00 97.50 503 ALA A O 1
ATOM 4131 N N . LYS A 1 504 ? 18.404 6.790 3.335 1.00 97.81 504 LYS A N 1
ATOM 4132 C CA . LYS A 1 504 ? 18.848 7.083 1.961 1.00 97.81 504 LYS A CA 1
ATOM 4133 C C . LYS A 1 504 ? 20.366 6.971 1.822 1.00 97.81 504 LYS A C 1
ATOM 4135 O O . LYS A 1 504 ? 20.830 6.337 0.878 1.00 97.81 504 LYS A O 1
ATOM 4140 N N . GLU A 1 505 ? 21.133 7.502 2.774 1.00 96.69 505 GLU A N 1
ATOM 4141 C CA . GLU A 1 505 ? 22.598 7.390 2.770 1.00 96.69 505 GLU A CA 1
ATOM 4142 C C . GLU A 1 505 ? 23.067 5.938 2.936 1.00 96.69 505 GLU A C 1
ATOM 4144 O O . GLU A 1 505 ? 23.997 5.501 2.260 1.00 96.69 505 GLU A O 1
ATOM 4149 N N . LEU A 1 506 ? 22.383 5.127 3.750 1.00 97.56 506 LEU A N 1
ATOM 4150 C CA . LEU A 1 506 ? 22.683 3.696 3.841 1.00 97.56 506 LEU A CA 1
ATOM 4151 C C . LEU A 1 506 ? 22.451 2.959 2.518 1.00 97.56 506 LEU A C 1
ATOM 4153 O O . LEU A 1 506 ? 23.281 2.132 2.136 1.00 97.56 506 LEU A O 1
ATOM 4157 N N . VAL A 1 507 ? 21.351 3.244 1.815 1.00 97.38 507 VAL A N 1
ATOM 4158 C CA . VAL A 1 507 ? 21.082 2.656 0.491 1.00 97.38 507 VAL A CA 1
ATOM 4159 C C . VAL A 1 507 ? 22.134 3.112 -0.517 1.00 97.38 507 VAL A C 1
ATOM 4161 O O . VAL A 1 507 ? 22.718 2.274 -1.203 1.00 97.38 507 VAL A O 1
ATOM 4164 N N . ARG A 1 508 ? 22.457 4.409 -0.539 1.00 97.19 508 ARG A N 1
ATOM 4165 C CA . ARG A 1 508 ? 23.510 4.965 -1.393 1.00 97.19 508 ARG A CA 1
ATOM 4166 C C . ARG A 1 508 ? 24.851 4.261 -1.172 1.00 97.19 508 ARG A C 1
ATOM 4168 O O . ARG A 1 508 ? 25.463 3.820 -2.138 1.00 97.19 508 ARG A O 1
ATOM 4175 N N . LEU A 1 509 ? 25.277 4.076 0.079 1.00 97.06 509 LEU A N 1
ATOM 4176 C CA . LEU A 1 509 ? 26.525 3.376 0.406 1.00 97.06 509 LEU A CA 1
ATOM 4177 C C . LEU A 1 509 ? 26.508 1.900 -0.020 1.00 97.06 509 LEU A C 1
ATOM 4179 O O . LEU A 1 509 ? 27.539 1.345 -0.406 1.00 97.06 509 LEU A O 1
ATOM 4183 N N . GLN A 1 510 ? 25.355 1.232 0.056 1.00 96.44 510 GLN A N 1
ATOM 4184 C CA . GLN A 1 510 ? 25.216 -0.138 -0.446 1.00 96.44 510 GLN A CA 1
ATOM 4185 C C . GLN A 1 510 ? 25.343 -0.192 -1.969 1.00 96.44 510 GLN A C 1
ATOM 4187 O O . GLN A 1 510 ? 26.012 -1.087 -2.490 1.00 96.44 510 GLN A O 1
ATOM 4192 N N . ASP A 1 511 ? 24.745 0.763 -2.674 1.00 94.75 511 ASP A N 1
ATOM 4193 C CA . ASP A 1 511 ? 24.815 0.836 -4.129 1.00 94.75 511 ASP A CA 1
ATOM 4194 C C . ASP A 1 511 ? 26.215 1.232 -4.613 1.00 94.75 511 ASP A C 1
ATOM 4196 O O . ASP A 1 511 ? 26.724 0.604 -5.539 1.00 94.75 511 ASP A O 1
ATOM 4200 N N . GLU A 1 512 ? 26.911 2.145 -3.930 1.00 95.44 512 GLU A N 1
ATOM 4201 C CA . GLU A 1 512 ? 28.323 2.460 -4.198 1.00 95.44 512 GLU A CA 1
ATOM 4202 C C . GLU A 1 512 ? 29.215 1.213 -4.068 1.00 95.44 512 GLU A C 1
ATOM 4204 O O . GLU A 1 512 ? 30.034 0.936 -4.947 1.00 95.44 512 GLU A O 1
ATOM 4209 N N . ARG A 1 513 ? 29.009 0.387 -3.032 1.00 96.31 513 ARG A N 1
ATOM 4210 C CA . ARG A 1 513 ? 29.731 -0.892 -2.873 1.00 96.31 513 ARG A CA 1
ATOM 4211 C C . ARG A 1 513 ? 29.412 -1.888 -3.987 1.00 96.31 513 ARG A C 1
ATOM 4213 O O . ARG A 1 513 ? 30.312 -2.589 -4.448 1.00 96.31 513 ARG A O 1
ATOM 4220 N N . ARG A 1 514 ? 28.150 -1.969 -4.423 1.00 96.62 514 ARG A N 1
ATOM 4221 C CA . ARG A 1 514 ? 27.736 -2.839 -5.539 1.00 96.62 514 ARG A CA 1
ATOM 4222 C C . ARG A 1 514 ? 28.367 -2.395 -6.852 1.00 96.62 514 ARG A C 1
ATOM 4224 O O . ARG A 1 514 ? 28.914 -3.229 -7.565 1.00 96.62 514 ARG A O 1
ATOM 4231 N N . ILE A 1 515 ? 28.331 -1.096 -7.143 1.00 96.25 515 ILE A N 1
ATOM 4232 C CA . ILE A 1 515 ? 28.959 -0.514 -8.332 1.00 96.25 515 ILE A CA 1
ATOM 4233 C C . ILE A 1 515 ? 30.463 -0.783 -8.301 1.00 96.25 515 ILE A C 1
ATOM 4235 O O . ILE A 1 515 ? 31.000 -1.269 -9.290 1.00 96.25 515 ILE A O 1
ATOM 4239 N N . HIS A 1 516 ? 31.126 -0.578 -7.160 1.00 97.00 516 HIS A N 1
ATOM 4240 C CA . HIS A 1 516 ? 32.550 -0.877 -7.020 1.00 97.00 516 HIS A CA 1
ATOM 4241 C C . HIS A 1 516 ? 32.874 -2.362 -7.275 1.00 97.00 516 HIS A C 1
ATOM 4243 O O . HIS A 1 516 ? 33.838 -2.692 -7.970 1.00 97.00 516 HIS A O 1
ATOM 4249 N N . ALA A 1 517 ? 32.040 -3.281 -6.783 1.00 96.62 517 ALA A N 1
ATOM 4250 C CA . ALA A 1 517 ? 32.195 -4.702 -7.080 1.00 96.62 517 ALA A CA 1
ATOM 4251 C C . ALA A 1 517 ? 32.037 -4.994 -8.584 1.00 96.62 517 ALA A C 1
ATOM 4253 O O . ALA A 1 517 ? 32.834 -5.744 -9.149 1.00 96.62 517 ALA A O 1
ATOM 4254 N N . PHE A 1 518 ? 31.062 -4.368 -9.253 1.00 95.75 518 PHE A N 1
ATOM 4255 C CA . PHE A 1 518 ? 30.902 -4.494 -10.702 1.00 95.75 518 PHE A CA 1
ATOM 4256 C C . PHE A 1 518 ? 32.087 -3.917 -11.476 1.00 95.75 518 PHE A C 1
ATOM 4258 O O . PHE A 1 518 ? 32.519 -4.542 -12.442 1.00 95.75 518 PHE A O 1
ATOM 4265 N N . THR A 1 519 ? 32.663 -2.791 -11.043 1.00 96.75 519 THR A N 1
ATOM 4266 C CA . THR A 1 519 ? 33.860 -2.234 -11.690 1.00 96.75 519 THR A CA 1
ATOM 4267 C C . THR A 1 519 ? 35.051 -3.180 -11.581 1.00 96.75 519 THR A C 1
ATOM 4269 O O . THR A 1 519 ? 35.726 -3.409 -12.577 1.00 96.75 519 THR A O 1
ATOM 4272 N N . LEU A 1 520 ? 35.263 -3.816 -10.422 1.00 95.56 520 LEU A N 1
ATOM 4273 C CA . LEU A 1 520 ? 36.352 -4.783 -10.242 1.00 95.56 520 LEU A CA 1
ATOM 4274 C C . LEU A 1 520 ? 36.168 -6.042 -11.104 1.00 95.56 520 LEU A C 1
ATOM 4276 O O . LEU A 1 520 ? 37.140 -6.565 -11.651 1.00 95.56 520 LEU A O 1
ATOM 4280 N N . LEU A 1 521 ? 34.930 -6.530 -11.245 1.00 95.88 521 LEU A N 1
ATOM 4281 C CA . LEU A 1 521 ? 34.622 -7.648 -12.140 1.00 95.88 521 LEU A CA 1
ATOM 4282 C C . LEU A 1 521 ? 34.849 -7.267 -13.608 1.00 95.88 521 LEU A C 1
ATOM 4284 O O . LEU A 1 521 ? 35.520 -8.004 -14.323 1.00 95.88 521 LEU A O 1
ATOM 4288 N N . ALA A 1 522 ? 34.375 -6.094 -14.030 1.00 95.75 522 ALA A N 1
ATOM 4289 C CA . ALA A 1 522 ? 34.572 -5.604 -15.391 1.00 95.75 522 ALA A CA 1
ATOM 4290 C C . ALA A 1 522 ? 36.058 -5.381 -15.722 1.00 95.75 522 ALA A C 1
ATOM 4292 O O . ALA A 1 522 ? 36.504 -5.726 -16.813 1.00 95.75 522 ALA A O 1
ATOM 4293 N N . GLU A 1 523 ? 36.854 -4.858 -14.783 1.00 94.50 523 GLU A N 1
ATOM 4294 C CA . GLU A 1 523 ? 38.307 -4.736 -14.946 1.00 94.50 523 GLU A CA 1
ATOM 4295 C C . GLU A 1 523 ? 38.988 -6.098 -15.085 1.00 94.50 523 GLU A C 1
ATOM 4297 O O . GLU A 1 523 ? 39.895 -6.258 -15.904 1.00 94.50 523 GLU A O 1
ATOM 4302 N N . ARG A 1 524 ? 38.556 -7.094 -14.304 1.00 96.19 524 ARG A N 1
ATOM 4303 C CA . ARG A 1 524 ? 39.067 -8.462 -14.419 1.00 96.19 524 ARG A CA 1
ATOM 4304 C C . ARG A 1 524 ? 38.740 -9.062 -15.785 1.00 96.19 524 ARG A C 1
ATOM 4306 O O . ARG A 1 524 ? 39.636 -9.631 -16.405 1.00 96.19 524 ARG A O 1
ATOM 4313 N N . ASP A 1 525 ? 37.503 -8.918 -16.247 1.00 92.94 525 ASP A N 1
ATOM 4314 C CA . ASP A 1 525 ? 37.064 -9.435 -17.546 1.00 92.94 525 ASP A CA 1
ATOM 4315 C C . ASP A 1 525 ? 37.802 -8.743 -18.694 1.00 92.94 525 ASP A C 1
ATOM 4317 O O . ASP A 1 525 ? 38.285 -9.410 -19.608 1.00 92.94 525 ASP A O 1
ATOM 4321 N N . ARG A 1 526 ? 37.992 -7.422 -18.602 1.00 94.88 526 ARG A N 1
ATOM 4322 C CA . ARG A 1 526 ? 38.808 -6.660 -19.550 1.00 94.88 526 ARG A CA 1
ATOM 4323 C C . ARG A 1 526 ? 40.247 -7.176 -19.596 1.00 94.88 526 ARG A C 1
ATOM 4325 O O . ARG A 1 526 ? 40.752 -7.436 -20.681 1.00 94.88 526 ARG A O 1
ATOM 4332 N N . ARG A 1 527 ? 40.904 -7.369 -18.445 1.00 91.81 527 ARG A N 1
ATOM 4333 C CA . ARG A 1 527 ? 42.275 -7.919 -18.392 1.00 91.81 527 ARG A CA 1
ATOM 4334 C C . ARG A 1 527 ? 42.354 -9.323 -18.988 1.00 91.81 527 ARG A C 1
ATOM 4336 O O . ARG A 1 527 ? 43.348 -9.656 -19.626 1.00 91.81 527 ARG A O 1
ATOM 4343 N N . LEU A 1 528 ? 41.325 -10.143 -18.778 1.00 92.94 528 LEU A N 1
ATOM 4344 C CA . LEU A 1 528 ? 41.246 -11.489 -19.339 1.00 92.94 528 LEU A CA 1
ATOM 4345 C C . LEU A 1 528 ? 41.118 -11.436 -20.867 1.00 92.94 528 LEU A C 1
ATOM 4347 O O . LEU A 1 528 ? 41.873 -12.115 -21.555 1.00 92.94 528 LEU A O 1
ATOM 4351 N N . GLN A 1 529 ? 40.252 -10.572 -21.399 1.00 92.00 529 GLN A N 1
ATOM 4352 C CA . GLN A 1 529 ? 40.117 -10.353 -22.843 1.00 92.00 529 GLN A CA 1
ATOM 4353 C C . GLN A 1 529 ? 41.396 -9.778 -23.466 1.00 92.00 529 GLN A C 1
ATOM 4355 O O . GLN A 1 529 ? 41.844 -10.272 -24.494 1.00 92.00 529 GLN A O 1
ATOM 4360 N N . GLU A 1 530 ? 42.040 -8.797 -22.830 1.00 92.06 530 GLU A N 1
ATOM 4361 C CA . GLU A 1 530 ? 43.325 -8.248 -23.288 1.00 92.06 530 GLU A CA 1
ATOM 4362 C C . GLU A 1 530 ? 44.432 -9.324 -23.297 1.00 92.06 530 GLU A C 1
ATOM 4364 O O . GLU A 1 530 ? 45.251 -9.377 -24.220 1.00 92.06 530 GLU A O 1
ATOM 4369 N N . ALA A 1 531 ? 44.444 -10.232 -22.315 1.00 91.88 531 ALA A N 1
ATOM 4370 C CA . ALA A 1 531 ? 45.360 -11.373 -22.283 1.00 91.88 531 ALA A CA 1
ATOM 4371 C C . ALA A 1 531 ? 45.063 -12.397 -23.396 1.00 91.88 531 ALA A C 1
ATOM 4373 O O . ALA A 1 531 ? 45.982 -12.879 -24.058 1.00 91.88 531 ALA A O 1
ATOM 4374 N N . GLU A 1 532 ? 43.790 -12.705 -23.652 1.00 92.56 532 GLU A N 1
ATOM 4375 C CA . GLU A 1 532 ? 43.390 -13.595 -24.748 1.00 92.56 532 GLU A CA 1
ATOM 4376 C C . GLU A 1 532 ? 43.717 -12.994 -26.120 1.00 92.56 532 GLU A C 1
ATOM 4378 O O . GLU A 1 532 ? 44.277 -13.675 -26.982 1.00 92.56 532 GLU A O 1
ATOM 4383 N N . GLU A 1 533 ? 43.410 -11.712 -26.328 1.00 88.12 533 GLU A N 1
ATOM 4384 C CA . GLU A 1 533 ? 43.722 -10.997 -27.562 1.00 88.12 533 GLU A CA 1
ATOM 4385 C C . GLU A 1 533 ? 45.225 -10.875 -27.782 1.00 88.12 533 GLU A C 1
ATOM 4387 O O . GLU A 1 533 ? 45.690 -11.113 -28.893 1.00 88.12 533 GLU A O 1
ATOM 4392 N N . SER A 1 534 ? 46.005 -10.544 -26.751 1.00 88.06 534 SER A N 1
ATOM 4393 C CA . SER A 1 534 ? 47.466 -10.508 -26.871 1.00 88.06 534 SER A CA 1
ATOM 4394 C C . SER A 1 534 ? 48.044 -11.891 -27.183 1.00 88.06 534 SER A C 1
ATOM 4396 O O . SER A 1 534 ? 48.931 -11.991 -28.030 1.00 88.06 534 SER A O 1
ATOM 4398 N N . GLY A 1 535 ? 47.490 -12.966 -26.610 1.00 90.69 535 GLY A N 1
ATOM 4399 C CA . GLY A 1 535 ? 47.822 -14.340 -26.990 1.00 90.69 535 GLY A CA 1
ATOM 4400 C C . GLY A 1 535 ? 47.521 -14.637 -28.464 1.00 90.69 535 GLY A C 1
ATOM 4401 O O . GLY A 1 535 ? 48.369 -15.183 -29.169 1.00 90.69 535 GLY A O 1
ATOM 4402 N N . ARG A 1 536 ? 46.350 -14.221 -28.970 1.00 88.19 536 ARG A N 1
ATOM 4403 C CA . ARG A 1 536 ? 45.987 -14.366 -30.394 1.00 88.19 536 ARG A CA 1
ATOM 4404 C C . ARG A 1 536 ? 46.898 -13.551 -31.310 1.00 88.19 536 ARG A C 1
ATOM 4406 O O . ARG A 1 536 ? 47.397 -14.100 -32.288 1.00 88.19 536 ARG A O 1
ATOM 4413 N N . ARG A 1 537 ? 47.189 -12.293 -30.962 1.00 88.19 537 ARG A N 1
ATOM 4414 C CA . ARG A 1 537 ? 48.106 -11.418 -31.715 1.00 88.19 537 ARG A CA 1
ATOM 4415 C C . ARG A 1 537 ? 49.505 -12.019 -31.808 1.00 88.19 537 ARG A C 1
ATOM 4417 O O . ARG A 1 537 ? 50.084 -12.024 -32.884 1.00 88.19 537 ARG A O 1
ATOM 4424 N N . GLN A 1 538 ? 50.024 -12.604 -30.725 1.00 87.94 538 GLN A N 1
ATOM 4425 C CA . GLN A 1 538 ? 51.317 -13.297 -30.757 1.00 87.94 538 GLN A CA 1
ATOM 4426 C C . GLN A 1 538 ? 51.318 -14.501 -31.707 1.00 87.94 538 GLN A C 1
ATOM 4428 O O . GLN A 1 538 ? 52.307 -14.733 -32.400 1.00 87.94 538 GLN A O 1
ATOM 4433 N N . VAL A 1 539 ? 50.231 -15.277 -31.750 1.00 90.19 539 VAL A N 1
ATOM 4434 C CA . VAL A 1 539 ? 50.100 -16.412 -32.678 1.00 90.19 539 VAL A CA 1
ATOM 4435 C C . VAL A 1 539 ? 50.008 -15.928 -34.126 1.00 90.19 539 VAL A C 1
ATOM 4437 O O . VAL A 1 539 ? 50.667 -16.492 -34.997 1.00 90.19 539 VAL A O 1
ATOM 4440 N N . GLU A 1 540 ? 49.240 -14.873 -34.393 1.00 87.75 540 GLU A N 1
ATOM 4441 C CA . GLU A 1 540 ? 49.136 -14.272 -35.727 1.00 87.75 540 GLU A CA 1
ATOM 4442 C C . GLU A 1 540 ? 50.460 -13.659 -36.191 1.00 87.75 540 GLU A C 1
ATOM 4444 O O . GLU A 1 540 ? 50.858 -13.873 -37.332 1.00 87.75 540 GLU A O 1
ATOM 4449 N N . GLU A 1 541 ? 51.192 -12.962 -35.319 1.00 87.62 541 GLU A N 1
ATOM 4450 C CA . GLU A 1 541 ? 52.526 -12.445 -35.638 1.00 87.62 541 GLU A CA 1
ATOM 4451 C C . GLU A 1 541 ? 53.521 -13.565 -35.947 1.00 87.62 541 GLU A C 1
ATOM 4453 O O . GLU A 1 541 ? 54.333 -13.418 -36.857 1.00 87.62 541 GLU A O 1
ATOM 4458 N N . ARG A 1 542 ? 53.464 -14.692 -35.224 1.00 86.69 542 ARG A N 1
ATOM 4459 C CA . ARG A 1 542 ? 54.294 -15.865 -35.544 1.00 86.69 542 ARG A CA 1
ATOM 4460 C C . ARG A 1 542 ? 53.961 -16.416 -36.926 1.00 86.69 542 ARG A C 1
ATOM 4462 O O . ARG A 1 542 ? 54.882 -16.606 -37.710 1.00 86.69 542 ARG A O 1
ATOM 4469 N N . ARG A 1 543 ? 52.674 -16.572 -37.255 1.00 89.44 543 ARG A N 1
ATOM 4470 C CA . ARG A 1 543 ? 52.244 -17.007 -38.596 1.00 89.44 543 ARG A CA 1
ATOM 4471 C C . ARG A 1 543 ? 52.707 -16.050 -39.687 1.00 89.44 543 ARG A C 1
ATOM 4473 O O . ARG A 1 543 ? 53.243 -16.507 -40.682 1.00 89.44 543 ARG A O 1
ATOM 4480 N N . ARG A 1 544 ? 52.589 -14.733 -39.479 1.00 89.12 544 ARG A N 1
ATOM 4481 C CA . ARG A 1 544 ? 53.103 -13.739 -40.436 1.00 89.12 544 ARG A CA 1
ATOM 4482 C C . ARG A 1 544 ? 54.612 -13.858 -40.631 1.00 89.12 544 ARG A C 1
ATOM 4484 O O . ARG A 1 544 ? 55.073 -13.786 -41.758 1.00 89.12 544 ARG A O 1
ATOM 4491 N N . ARG A 1 545 ? 55.387 -14.091 -39.564 1.00 90.19 545 ARG A N 1
ATOM 4492 C CA . ARG A 1 545 ? 56.840 -14.319 -39.681 1.00 90.19 545 ARG A CA 1
ATOM 4493 C C . ARG A 1 545 ? 57.157 -15.588 -40.469 1.00 90.19 545 ARG A C 1
ATOM 4495 O O . ARG A 1 545 ? 58.055 -15.554 -41.302 1.00 90.19 545 ARG A O 1
ATOM 4502 N N . GLU A 1 546 ? 56.426 -16.672 -40.218 1.00 90.19 546 GLU A N 1
ATOM 4503 C CA . GLU A 1 546 ? 56.549 -17.927 -40.971 1.00 90.19 546 GLU A CA 1
ATOM 4504 C C . GLU A 1 546 ? 56.208 -17.709 -42.457 1.00 90.19 546 GLU A C 1
ATOM 4506 O O . GLU A 1 546 ? 56.974 -18.105 -43.332 1.00 90.19 546 GLU A O 1
ATOM 4511 N N . GLU A 1 547 ? 55.113 -17.005 -42.754 1.00 90.00 547 GLU A N 1
ATOM 4512 C CA . GLU A 1 547 ? 54.705 -16.630 -44.114 1.00 90.00 547 GLU A CA 1
ATOM 4513 C C . GLU A 1 547 ? 55.738 -15.720 -44.798 1.00 90.00 547 GLU A C 1
ATOM 4515 O O . GLU A 1 547 ? 56.082 -15.955 -45.954 1.00 90.00 547 GLU A O 1
ATOM 4520 N N . ASP A 1 548 ? 56.302 -14.739 -44.089 1.00 92.12 548 ASP A N 1
ATOM 4521 C CA . ASP A 1 548 ? 57.358 -13.854 -44.594 1.00 92.12 548 ASP A CA 1
ATOM 4522 C C . ASP A 1 548 ? 58.664 -14.612 -44.875 1.00 92.12 548 ASP A C 1
ATOM 4524 O O . ASP A 1 548 ? 59.425 -14.246 -45.774 1.00 92.12 548 ASP A O 1
ATOM 4528 N N . GLU A 1 549 ? 58.982 -15.640 -44.086 1.00 90.75 549 GLU A N 1
ATOM 4529 C CA . GLU A 1 549 ? 60.125 -16.523 -44.333 1.00 90.75 549 GLU A CA 1
ATOM 4530 C C . GLU A 1 549 ? 59.890 -17.408 -45.556 1.00 90.75 549 GLU A C 1
ATOM 4532 O O . GLU A 1 549 ? 60.777 -17.501 -46.408 1.00 90.75 549 GLU A O 1
ATOM 4537 N N . ILE A 1 550 ? 58.692 -17.984 -45.691 1.00 92.50 550 ILE A N 1
ATOM 4538 C CA . ILE A 1 550 ? 58.293 -18.747 -46.879 1.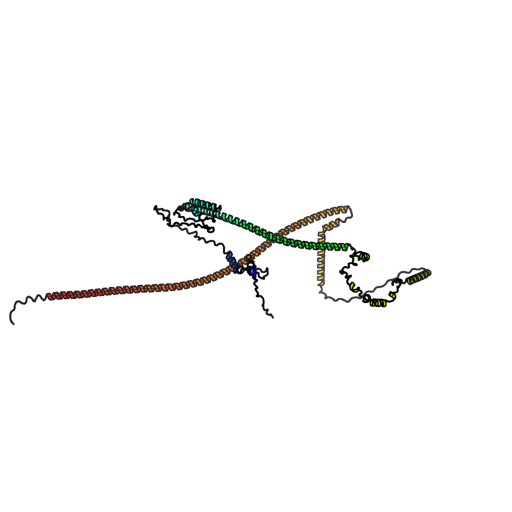00 92.50 550 ILE A CA 1
ATOM 4539 C C . ILE A 1 550 ? 58.341 -17.849 -48.117 1.00 92.50 550 ILE A C 1
ATOM 4541 O O . ILE A 1 550 ? 58.943 -18.219 -49.123 1.00 92.50 550 ILE A O 1
ATOM 4545 N N . PHE A 1 551 ? 57.793 -16.638 -48.040 1.00 92.19 551 PHE A N 1
ATOM 4546 C CA . PHE A 1 551 ? 57.831 -15.672 -49.132 1.00 92.19 551 PHE A CA 1
ATOM 4547 C C . PHE A 1 551 ? 59.270 -15.304 -49.504 1.00 92.19 551 PHE A C 1
ATOM 4549 O O . PHE A 1 551 ? 59.632 -15.340 -50.679 1.00 92.19 551 PHE A O 1
ATOM 4556 N N . ARG A 1 552 ? 60.135 -15.038 -48.514 1.00 92.88 552 ARG A N 1
ATOM 4557 C CA . ARG A 1 552 ? 61.569 -14.805 -48.753 1.00 92.88 552 ARG A CA 1
ATOM 4558 C C . ARG A 1 552 ? 62.239 -15.989 -49.452 1.00 92.88 552 ARG A C 1
ATOM 4560 O O . ARG A 1 552 ? 63.082 -15.767 -50.317 1.00 92.88 552 ARG A O 1
ATOM 4567 N N . GLN A 1 553 ? 61.893 -17.227 -49.099 1.00 90.94 553 GLN A N 1
ATOM 4568 C CA . GLN A 1 553 ? 62.414 -18.418 -49.777 1.00 90.94 553 GLN A CA 1
ATOM 4569 C C . GLN A 1 553 ? 61.909 -18.518 -51.222 1.00 90.94 553 GLN A C 1
ATOM 4571 O O . GLN A 1 553 ? 62.714 -18.742 -52.121 1.00 90.94 553 GLN A O 1
ATOM 4576 N N . VAL A 1 554 ? 60.618 -18.282 -51.467 1.00 94.06 554 VAL A N 1
ATOM 4577 C CA . VAL A 1 554 ? 60.032 -18.288 -52.819 1.00 94.06 554 VAL A CA 1
ATOM 4578 C C . VAL A 1 554 ? 60.674 -17.218 -53.703 1.00 94.06 554 VAL A C 1
ATOM 4580 O O . VAL A 1 554 ? 61.063 -17.514 -54.828 1.00 94.06 554 VAL A O 1
ATOM 4583 N N . VAL A 1 555 ? 60.871 -16.001 -53.187 1.00 93.38 555 VAL A N 1
ATOM 4584 C CA . VAL A 1 555 ? 61.553 -14.924 -53.921 1.00 93.38 555 VAL A CA 1
ATOM 4585 C C . VAL A 1 555 ? 62.993 -15.304 -54.257 1.00 93.38 555 VAL A C 1
ATOM 4587 O O . VAL A 1 555 ? 63.417 -15.070 -55.383 1.00 93.38 555 VAL A O 1
ATOM 4590 N N . LYS A 1 556 ? 63.732 -15.933 -53.333 1.00 93.88 556 LYS A N 1
ATOM 4591 C CA . LYS A 1 556 ? 65.086 -16.437 -53.623 1.00 93.88 556 LYS A CA 1
ATOM 4592 C C . LYS A 1 556 ? 65.083 -17.486 -54.732 1.00 93.88 556 LYS A C 1
ATOM 4594 O O . LYS A 1 556 ? 65.950 -17.440 -55.595 1.00 93.88 556 LYS A O 1
ATOM 4599 N N . VAL A 1 557 ? 64.116 -18.407 -54.727 1.00 94.62 557 VAL A N 1
ATOM 4600 C CA . VAL A 1 557 ? 63.962 -19.391 -55.810 1.00 94.62 557 VA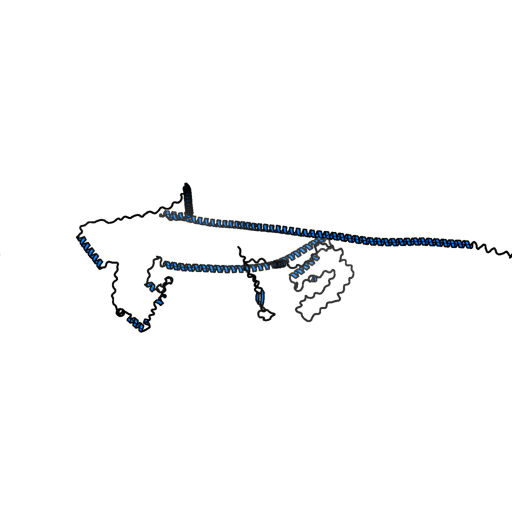L A CA 1
ATOM 4601 C C . VAL A 1 557 ? 63.644 -18.684 -57.126 1.00 94.62 557 VAL A C 1
ATOM 4603 O O . VAL A 1 557 ? 64.261 -19.003 -58.132 1.00 94.62 557 VAL A O 1
ATOM 4606 N N . HIS A 1 558 ? 62.746 -17.695 -57.131 1.00 93.06 558 HIS A N 1
ATOM 4607 C CA . HIS A 1 558 ? 62.429 -16.927 -58.337 1.00 93.06 558 HIS A CA 1
ATOM 4608 C C . HIS A 1 558 ? 63.624 -16.133 -58.870 1.00 93.06 558 HIS A C 1
ATOM 4610 O O . HIS A 1 558 ? 63.867 -16.148 -60.072 1.00 93.06 558 HIS A O 1
ATOM 4616 N N . GLN A 1 559 ? 64.401 -15.495 -57.994 1.00 93.19 559 GLN A N 1
ATOM 4617 C CA . GLN A 1 559 ? 65.652 -14.833 -58.369 1.00 93.19 559 GLN A CA 1
ATOM 4618 C C . GLN A 1 559 ? 66.625 -15.837 -58.985 1.00 93.19 559 GLN A C 1
ATOM 4620 O O . GLN A 1 559 ? 67.039 -15.630 -60.114 1.00 93.19 559 GLN A O 1
ATOM 4625 N N . ALA A 1 560 ? 66.855 -16.982 -58.336 1.00 92.94 560 ALA A N 1
ATOM 4626 C CA . ALA A 1 560 ? 67.708 -18.034 -58.885 1.00 92.94 560 ALA A CA 1
ATOM 4627 C C . ALA A 1 560 ? 67.207 -18.561 -60.244 1.00 92.94 560 ALA A C 1
ATOM 4629 O O . ALA A 1 560 ? 68.010 -18.827 -61.128 1.00 92.94 560 ALA A O 1
ATOM 4630 N N . THR A 1 561 ? 65.890 -18.691 -60.452 1.00 93.56 561 THR A N 1
ATOM 4631 C CA . THR A 1 561 ? 65.350 -19.095 -61.763 1.00 93.56 561 THR A CA 1
ATOM 4632 C C . THR A 1 561 ? 65.519 -18.020 -62.831 1.00 93.56 561 THR A C 1
ATOM 4634 O O . THR A 1 561 ? 65.747 -18.355 -63.988 1.00 93.56 561 THR A O 1
ATOM 4637 N N . VAL A 1 562 ? 65.402 -16.741 -62.460 1.00 94.81 562 VAL A N 1
ATOM 4638 C CA . VAL A 1 562 ? 65.657 -15.624 -63.377 1.00 94.81 562 VAL A CA 1
ATOM 4639 C C . VAL A 1 562 ? 67.139 -15.576 -63.726 1.00 94.81 562 VAL A C 1
ATOM 4641 O O . VAL A 1 562 ? 67.457 -15.449 -64.901 1.00 94.81 562 VAL A O 1
ATOM 4644 N N . ASP A 1 563 ? 68.023 -15.740 -62.743 1.00 93.81 563 ASP A N 1
ATOM 4645 C CA . ASP A 1 563 ? 69.470 -15.773 -62.945 1.00 93.81 563 ASP A CA 1
ATOM 4646 C C . ASP A 1 563 ? 69.859 -16.923 -63.881 1.00 93.81 563 ASP A C 1
ATOM 4648 O O . ASP A 1 563 ? 70.519 -16.672 -64.880 1.00 93.81 563 ASP A O 1
ATOM 4652 N N . LEU A 1 564 ? 69.352 -18.142 -63.655 1.00 94.81 564 LEU A N 1
ATOM 4653 C CA . LEU A 1 564 ? 69.573 -19.285 -64.556 1.00 94.81 564 LEU A CA 1
ATOM 4654 C C . LEU A 1 564 ? 69.063 -19.019 -65.979 1.00 94.81 564 LEU A C 1
ATOM 4656 O O . LEU A 1 564 ? 69.741 -19.328 -66.950 1.00 94.81 564 LEU A O 1
ATOM 4660 N N . TYR A 1 565 ? 67.881 -18.417 -66.122 1.00 93.94 565 TYR A N 1
ATOM 4661 C CA . TYR A 1 565 ? 67.343 -18.073 -67.439 1.00 93.94 565 TYR A CA 1
ATOM 4662 C C . TYR A 1 565 ? 68.186 -17.006 -68.154 1.00 93.94 565 TYR A C 1
ATOM 4664 O O . TYR A 1 565 ? 68.389 -17.072 -69.366 1.00 93.94 565 TYR A O 1
ATOM 4672 N N . LEU A 1 566 ? 68.682 -16.010 -67.414 1.00 94.00 566 LEU A N 1
ATOM 4673 C CA . LEU A 1 566 ? 69.588 -14.998 -67.950 1.00 94.00 566 LEU A CA 1
ATOM 4674 C C . LEU A 1 566 ? 70.945 -15.607 -68.310 1.00 94.00 566 LEU A C 1
ATOM 4676 O O . LEU A 1 566 ? 71.479 -15.271 -69.363 1.00 94.00 566 LEU A O 1
ATOM 4680 N N . GLU A 1 567 ? 71.474 -16.511 -67.486 1.00 94.12 567 GLU A N 1
ATOM 4681 C CA . GLU A 1 567 ? 72.677 -17.289 -67.783 1.00 94.12 567 GLU A CA 1
ATOM 4682 C C . GLU A 1 567 ? 72.499 -18.094 -69.075 1.00 94.12 567 GLU A C 1
ATOM 4684 O O . GLU A 1 567 ? 73.348 -17.987 -69.955 1.00 94.12 567 GLU A O 1
ATOM 4689 N N . ASP A 1 568 ? 71.376 -18.793 -69.255 1.00 94.25 568 ASP A N 1
ATOM 4690 C CA . ASP A 1 568 ? 71.076 -19.548 -70.479 1.00 94.25 568 ASP A CA 1
ATOM 4691 C C . ASP A 1 568 ? 70.999 -18.643 -71.719 1.00 94.25 568 ASP A C 1
ATOM 4693 O O . ASP A 1 568 ? 71.532 -18.989 -72.776 1.00 94.25 568 ASP A O 1
ATOM 4697 N N . ILE A 1 569 ? 70.378 -17.459 -71.617 1.00 94.38 569 ILE A N 1
ATOM 4698 C CA . ILE A 1 569 ? 70.361 -16.490 -72.727 1.00 94.38 569 ILE A CA 1
ATOM 4699 C C . ILE A 1 569 ? 71.774 -15.998 -73.025 1.00 94.38 569 ILE A C 1
ATOM 4701 O O . ILE A 1 569 ? 72.161 -15.931 -74.190 1.00 94.38 569 ILE A O 1
ATOM 4705 N N . ILE A 1 570 ? 72.539 -15.628 -71.996 1.00 93.31 570 ILE A N 1
ATOM 4706 C CA . ILE A 1 570 ? 73.899 -15.114 -72.160 1.00 93.31 570 ILE A CA 1
ATOM 4707 C C . ILE A 1 570 ? 74.773 -16.185 -72.811 1.00 93.31 570 ILE A C 1
ATOM 4709 O O . ILE A 1 570 ? 75.397 -15.895 -73.827 1.00 93.31 570 ILE A O 1
ATOM 4713 N N . LEU A 1 571 ? 74.757 -17.421 -72.309 1.00 93.62 571 LEU A N 1
ATOM 4714 C CA . LEU A 1 571 ? 75.471 -18.550 -72.906 1.00 93.62 571 LEU A CA 1
ATOM 4715 C C . LEU A 1 571 ? 75.025 -18.789 -74.350 1.00 93.62 571 LEU A C 1
ATOM 4717 O O . LEU A 1 571 ? 75.873 -18.844 -75.235 1.00 93.62 571 LEU A O 1
ATOM 4721 N N . GLY A 1 572 ? 73.717 -18.805 -74.619 1.00 93.81 572 GLY A N 1
ATOM 4722 C CA . GLY A 1 572 ? 73.195 -18.954 -75.977 1.00 93.81 572 GLY A CA 1
ATOM 4723 C C . GLY A 1 572 ? 73.635 -17.827 -76.921 1.00 93.81 572 GLY A C 1
ATOM 4724 O O . GLY A 1 572 ? 73.967 -18.080 -78.077 1.00 93.81 572 GLY A O 1
ATOM 4725 N N . THR A 1 573 ? 73.691 -16.577 -76.449 1.00 93.38 573 THR A N 1
ATOM 4726 C CA . THR A 1 573 ? 74.216 -15.460 -77.255 1.00 93.38 573 THR A CA 1
ATOM 4727 C C . THR A 1 573 ? 75.722 -15.538 -77.462 1.00 93.38 573 THR A C 1
ATOM 4729 O O . THR A 1 573 ? 76.171 -15.277 -78.574 1.00 93.38 573 THR A O 1
ATOM 4732 N N . ILE A 1 574 ? 76.492 -15.936 -76.446 1.00 92.31 574 ILE A N 1
ATOM 4733 C CA . ILE A 1 574 ? 77.939 -16.138 -76.561 1.00 92.31 574 ILE A CA 1
ATOM 4734 C C . ILE A 1 574 ? 78.231 -17.234 -77.586 1.00 92.31 574 ILE A C 1
ATOM 4736 O O . ILE A 1 574 ? 79.098 -17.040 -78.433 1.00 92.31 574 ILE A O 1
ATOM 4740 N N . GLU A 1 575 ? 77.493 -18.346 -77.554 1.00 92.25 575 GLU A N 1
ATOM 4741 C CA . GLU A 1 575 ? 77.611 -19.425 -78.539 1.00 92.25 575 GLU A CA 1
ATOM 4742 C C . GLU A 1 575 ? 77.309 -18.918 -79.955 1.00 92.25 575 GLU A C 1
ATOM 4744 O O . GLU A 1 575 ? 78.100 -19.140 -80.867 1.00 92.25 575 GLU A O 1
ATOM 4749 N N . GLN A 1 576 ? 76.233 -18.145 -80.142 1.00 92.56 576 GLN A N 1
ATOM 4750 C CA . GLN A 1 576 ? 75.901 -17.561 -81.448 1.00 92.56 576 GLN A CA 1
ATOM 4751 C C . GLN A 1 576 ? 76.952 -16.562 -81.947 1.00 92.56 576 GLN A C 1
ATOM 4753 O O . GLN A 1 576 ? 77.271 -16.558 -83.138 1.00 92.56 576 GLN A O 1
ATOM 4758 N N . THR A 1 577 ? 77.493 -15.703 -81.075 1.00 92.38 577 THR A N 1
ATOM 4759 C CA . THR A 1 577 ? 78.534 -14.749 -81.478 1.00 92.38 577 THR A CA 1
ATOM 4760 C C . THR A 1 577 ? 79.861 -15.445 -81.737 1.00 92.38 577 THR A C 1
ATOM 4762 O O . THR A 1 577 ? 80.544 -15.076 -82.686 1.00 92.38 577 THR A O 1
ATOM 4765 N N . ALA A 1 578 ? 80.212 -16.462 -80.945 1.00 90.81 578 ALA A N 1
ATOM 4766 C CA . ALA A 1 578 ? 81.393 -17.286 -81.176 1.00 90.81 578 ALA A CA 1
ATOM 4767 C C . ALA A 1 578 ? 81.284 -18.042 -82.509 1.00 90.81 578 ALA A C 1
ATOM 4769 O O . ALA A 1 578 ? 82.224 -18.014 -83.296 1.00 90.81 578 ALA A O 1
ATOM 4770 N N . ASP A 1 579 ? 80.124 -18.629 -82.819 1.00 91.12 579 ASP A N 1
ATOM 4771 C CA . ASP A 1 579 ? 79.865 -19.280 -84.107 1.00 91.12 579 ASP A CA 1
ATOM 4772 C C . ASP A 1 579 ? 79.947 -18.294 -85.282 1.00 91.12 579 ASP A C 1
ATOM 4774 O O . ASP A 1 579 ? 80.478 -18.630 -86.343 1.00 91.12 579 ASP A O 1
ATOM 4778 N N . ALA A 1 580 ? 79.421 -17.076 -85.120 1.00 91.44 580 ALA A N 1
ATOM 4779 C CA . ALA A 1 580 ? 79.506 -16.033 -86.139 1.00 91.44 580 ALA A CA 1
ATOM 4780 C C . ALA A 1 580 ? 80.957 -15.582 -86.369 1.00 91.44 580 ALA A C 1
ATOM 4782 O O . ALA A 1 580 ? 81.396 -15.544 -87.517 1.00 91.44 580 ALA A O 1
ATOM 4783 N N . GLN A 1 581 ? 81.717 -15.325 -85.298 1.00 91.19 581 GLN A N 1
ATOM 4784 C CA . GLN A 1 581 ? 83.138 -14.971 -85.375 1.00 91.19 581 GLN A CA 1
ATOM 4785 C C . GLN A 1 581 ? 83.963 -16.097 -86.000 1.00 91.19 581 GLN A C 1
ATOM 4787 O O . GLN A 1 581 ? 84.732 -15.845 -86.921 1.00 91.19 581 GLN A O 1
ATOM 4792 N N . ALA A 1 582 ? 83.744 -17.349 -85.590 1.00 90.50 582 ALA A N 1
ATOM 4793 C CA . ALA A 1 582 ? 84.413 -18.501 -86.184 1.00 90.50 582 ALA A CA 1
ATOM 4794 C C . ALA A 1 582 ? 84.111 -18.617 -87.687 1.00 90.50 582 ALA A C 1
ATOM 4796 O O . ALA A 1 582 ? 85.004 -18.912 -88.479 1.00 90.50 582 ALA A O 1
ATOM 4797 N N . ARG A 1 583 ? 82.870 -18.349 -88.118 1.00 90.56 583 ARG A N 1
ATOM 4798 C CA . ARG A 1 583 ? 82.523 -18.303 -89.549 1.00 90.56 583 ARG A CA 1
ATOM 4799 C C . ARG A 1 583 ? 83.220 -17.156 -90.272 1.00 90.56 583 ARG A C 1
ATOM 4801 O O . ARG A 1 583 ? 83.703 -17.373 -91.377 1.00 90.56 583 ARG A O 1
ATOM 4808 N N . GLU A 1 584 ? 83.279 -15.966 -89.682 1.00 91.00 584 GLU A N 1
ATOM 4809 C CA . GLU A 1 584 ? 83.999 -14.821 -90.252 1.00 91.00 584 GLU A CA 1
ATOM 4810 C C . GLU A 1 584 ? 85.497 -15.111 -90.397 1.00 91.00 584 GLU A C 1
ATOM 4812 O O . GLU A 1 584 ? 86.050 -14.872 -91.467 1.00 91.00 584 GLU A O 1
ATOM 4817 N N . GLU A 1 585 ? 86.134 -15.706 -89.387 1.00 90.62 585 GLU A N 1
ATOM 4818 C CA . GLU A 1 585 ? 87.533 -16.145 -89.446 1.00 90.62 585 GLU A CA 1
ATOM 4819 C C . GLU A 1 585 ? 87.745 -17.225 -90.514 1.00 90.62 585 GLU A C 1
ATOM 4821 O O . GLU A 1 585 ? 88.684 -17.136 -91.303 1.00 90.62 585 GLU A O 1
ATOM 4826 N N . ILE A 1 586 ? 86.849 -18.216 -90.613 1.00 88.38 586 ILE A N 1
ATOM 4827 C CA . ILE A 1 586 ? 86.882 -19.217 -91.692 1.00 88.38 586 ILE A CA 1
ATOM 4828 C C . ILE A 1 586 ? 86.744 -18.539 -93.060 1.00 88.38 586 ILE A C 1
ATOM 4830 O O . ILE A 1 586 ? 87.450 -18.915 -93.995 1.00 88.38 586 ILE A O 1
ATOM 4834 N N . HIS A 1 587 ? 85.865 -17.544 -93.200 1.00 87.44 587 HIS A N 1
ATOM 4835 C CA . HIS A 1 587 ? 85.704 -16.791 -94.443 1.00 87.44 587 HIS A CA 1
ATOM 4836 C C . HIS A 1 587 ? 86.943 -15.959 -94.784 1.00 87.44 587 HIS A C 1
ATOM 4838 O O . HIS A 1 587 ? 87.340 -15.954 -95.946 1.00 87.44 587 HIS A O 1
ATOM 4844 N N . GLN A 1 588 ? 87.571 -15.304 -93.806 1.00 89.38 588 GLN A N 1
ATOM 4845 C CA . GLN A 1 588 ? 88.826 -14.570 -93.996 1.00 89.38 588 GLN A CA 1
ATOM 4846 C C . GLN A 1 588 ? 89.956 -15.516 -94.400 1.00 89.38 588 GLN A C 1
ATOM 4848 O O . GLN A 1 588 ? 90.586 -15.294 -95.427 1.00 89.38 588 GLN A O 1
ATOM 4853 N N . MET A 1 589 ? 90.145 -16.632 -93.689 1.00 88.06 589 MET A N 1
ATOM 4854 C CA . MET A 1 589 ? 91.119 -17.659 -94.076 1.00 88.06 589 MET A CA 1
ATOM 4855 C C . MET A 1 589 ? 90.829 -18.226 -95.471 1.00 88.06 589 MET A C 1
ATOM 4857 O O . MET A 1 589 ? 91.752 -18.476 -96.241 1.00 88.06 589 MET A O 1
ATOM 4861 N N . ALA A 1 590 ? 89.557 -18.426 -95.830 1.00 86.44 590 ALA A N 1
ATOM 4862 C CA . ALA A 1 590 ? 89.178 -18.875 -97.166 1.00 86.44 590 ALA A CA 1
ATOM 4863 C C . ALA A 1 590 ? 89.483 -17.821 -98.239 1.00 86.44 590 ALA A C 1
ATOM 4865 O O . ALA A 1 590 ? 89.900 -18.199 -99.329 1.00 86.44 590 ALA A O 1
ATOM 4866 N N . GLN A 1 591 ? 89.304 -16.528 -97.947 1.00 87.12 591 GLN A N 1
ATOM 4867 C CA . GLN A 1 591 ? 89.695 -15.423 -98.829 1.00 87.12 591 GLN A CA 1
ATOM 4868 C C . GLN A 1 591 ? 91.212 -15.343 -98.981 1.00 87.12 591 GLN A C 1
ATOM 4870 O O . GLN A 1 591 ? 91.683 -15.312 -100.108 1.00 87.12 591 GLN A O 1
ATOM 4875 N N . GLU A 1 592 ? 91.974 -15.414 -97.887 1.00 89.19 592 GLU A N 1
ATOM 4876 C CA . GLU A 1 592 ? 93.439 -15.448 -97.926 1.00 89.19 592 GLU A CA 1
ATOM 4877 C C . GLU A 1 592 ? 93.950 -16.649 -98.728 1.00 89.19 592 GLU A C 1
ATOM 4879 O O . GLU A 1 592 ? 94.838 -16.506 -99.565 1.00 89.19 592 GLU A O 1
ATOM 4884 N N . LEU A 1 593 ? 93.366 -17.837 -98.531 1.00 86.75 593 LEU A N 1
ATOM 4885 C CA . LEU A 1 593 ? 93.667 -19.007 -99.354 1.00 86.75 593 LEU A CA 1
ATOM 4886 C C . LEU A 1 593 ? 93.298 -18.770 -100.819 1.00 86.75 593 LEU A C 1
ATOM 4888 O O . LEU A 1 593 ? 94.085 -19.140 -101.686 1.00 86.75 593 LEU A O 1
ATOM 4892 N N . ASN A 1 594 ? 92.157 -18.134 -101.103 1.00 86.75 594 ASN A N 1
ATOM 4893 C CA . ASN A 1 594 ? 91.759 -17.780 -102.464 1.00 86.75 594 ASN A CA 1
ATOM 4894 C C . ASN A 1 594 ? 92.766 -16.815 -103.103 1.00 86.75 594 ASN A C 1
ATOM 4896 O O . ASN A 1 594 ? 93.197 -17.043 -104.228 1.00 86.75 594 ASN A O 1
ATOM 4900 N N . ASP A 1 595 ? 93.200 -15.788 -102.379 1.00 87.88 595 ASP A N 1
ATOM 4901 C CA . ASP A 1 595 ? 94.186 -14.807 -102.830 1.00 87.88 595 ASP A CA 1
ATOM 4902 C C . ASP A 1 595 ? 95.552 -15.459 -103.050 1.00 87.88 595 ASP A C 1
ATOM 4904 O O . ASP A 1 595 ? 96.219 -15.182 -104.045 1.00 87.88 595 ASP A O 1
ATOM 4908 N N . ILE A 1 596 ? 95.955 -16.395 -102.182 1.00 86.81 596 ILE A N 1
ATOM 4909 C CA . ILE A 1 596 ? 97.148 -17.222 -102.393 1.00 86.81 596 ILE A CA 1
ATOM 4910 C C . ILE A 1 596 ? 96.977 -18.081 -103.649 1.00 86.81 596 ILE A C 1
ATOM 4912 O O . ILE A 1 596 ? 97.911 -18.163 -104.449 1.00 86.81 596 ILE A O 1
ATOM 4916 N N . THR A 1 597 ? 95.816 -18.711 -103.862 1.00 80.81 597 THR A N 1
ATOM 4917 C CA . THR A 1 597 ? 95.567 -19.505 -105.074 1.00 80.81 597 THR A CA 1
ATOM 4918 C C . THR A 1 597 ? 95.568 -18.641 -106.330 1.00 80.81 597 THR A C 1
ATOM 4920 O O . THR A 1 597 ? 96.244 -19.014 -107.284 1.00 80.81 597 THR A O 1
ATOM 4923 N N . TYR A 1 598 ? 94.944 -17.460 -106.317 1.00 84.69 598 TYR A N 1
ATOM 4924 C CA . TYR A 1 598 ? 94.980 -16.509 -107.425 1.00 84.69 598 TYR A CA 1
ATOM 4925 C C . TYR A 1 598 ? 96.397 -15.990 -107.669 1.00 84.69 598 TYR A C 1
ATOM 4927 O O . TYR A 1 598 ? 96.841 -15.968 -108.808 1.00 84.69 598 TYR A O 1
ATOM 4935 N N . ALA A 1 599 ? 97.170 -15.669 -106.628 1.00 80.00 599 ALA A N 1
ATOM 4936 C CA . ALA A 1 599 ? 98.568 -15.264 -106.771 1.00 80.00 599 ALA A CA 1
ATOM 4937 C C . ALA A 1 599 ? 99.455 -16.404 -107.305 1.00 80.00 599 ALA A C 1
ATOM 4939 O O . ALA A 1 599 ? 100.407 -16.163 -108.052 1.00 80.00 599 ALA A O 1
ATOM 4940 N N . MET A 1 600 ? 99.170 -17.659 -106.938 1.00 77.94 600 MET A N 1
ATOM 4941 C CA . MET A 1 600 ? 99.814 -18.819 -107.554 1.00 77.94 600 MET A CA 1
ATOM 4942 C C . MET A 1 600 ? 99.412 -18.947 -109.025 1.00 77.94 600 MET A C 1
ATOM 4944 O O . MET A 1 600 ? 100.294 -19.119 -109.862 1.00 77.94 600 MET A O 1
ATOM 4948 N N . GLU A 1 601 ? 98.129 -18.814 -109.364 1.00 75.38 601 GLU A N 1
ATOM 4949 C CA . GLU A 1 601 ? 97.644 -18.823 -110.747 1.00 75.38 601 GLU A CA 1
ATOM 4950 C C . GLU A 1 601 ? 98.257 -17.692 -111.578 1.00 75.38 601 GLU A C 1
ATOM 4952 O O . GLU A 1 601 ? 98.751 -17.954 -112.668 1.00 75.38 601 GLU A O 1
ATOM 4957 N N . GLU A 1 602 ? 98.342 -16.466 -111.064 1.00 71.44 602 GLU A N 1
ATOM 4958 C CA . GLU A 1 602 ? 99.018 -15.340 -111.714 1.00 71.44 602 GLU A CA 1
ATOM 4959 C C . GLU A 1 602 ? 100.513 -15.608 -111.917 1.00 71.44 602 GLU A C 1
ATOM 4961 O O . GLU A 1 602 ? 101.064 -15.288 -112.973 1.00 71.44 602 GLU A O 1
ATOM 4966 N N . LYS A 1 603 ? 101.192 -16.261 -110.963 1.00 69.69 603 LYS A N 1
ATOM 4967 C CA . LYS A 1 603 ? 102.574 -16.743 -111.146 1.00 69.69 603 LYS A CA 1
ATOM 4968 C C . LYS A 1 603 ? 102.665 -17.832 -112.219 1.00 69.69 603 LYS A C 1
ATOM 4970 O O . LYS A 1 603 ? 103.602 -17.823 -113.017 1.00 69.69 603 LYS A O 1
ATOM 4975 N N . TYR A 1 604 ? 101.699 -18.743 -112.305 1.00 66.06 604 TYR A N 1
ATOM 4976 C CA . TYR A 1 604 ? 101.633 -19.749 -113.371 1.00 66.06 604 TYR A CA 1
ATOM 4977 C C . TYR A 1 604 ? 101.295 -19.141 -114.746 1.00 66.06 604 TYR A C 1
ATOM 4979 O O . TYR A 1 604 ? 101.839 -19.576 -115.761 1.00 66.06 604 TYR A O 1
ATOM 4987 N N . VAL A 1 605 ? 100.445 -18.113 -114.809 1.00 61.25 605 VAL A N 1
ATOM 4988 C CA . VAL A 1 605 ? 100.091 -17.383 -116.038 1.00 61.25 605 VAL A CA 1
ATOM 4989 C C . VAL A 1 605 ? 101.253 -16.507 -116.497 1.00 61.25 605 VAL A C 1
ATOM 4991 O O . VAL A 1 605 ? 101.587 -16.528 -117.678 1.00 61.25 605 VAL A O 1
ATOM 4994 N N . SER A 1 606 ? 101.927 -15.804 -115.586 1.00 59.31 606 SER A N 1
ATOM 4995 C CA . SER A 1 606 ? 103.125 -15.015 -115.896 1.00 59.31 606 SER A CA 1
ATOM 4996 C C . SER A 1 606 ? 104.309 -15.897 -116.295 1.00 59.31 606 SER A C 1
ATOM 4998 O O . SER A 1 606 ? 104.987 -15.569 -117.262 1.00 59.31 606 SER A O 1
ATOM 5000 N N . THR A 1 607 ? 104.521 -17.063 -115.672 1.00 59.88 607 THR A N 1
ATOM 5001 C CA . THR A 1 607 ? 105.508 -18.044 -116.168 1.00 59.88 607 THR A CA 1
ATOM 5002 C C . THR A 1 607 ? 105.101 -18.664 -117.508 1.00 59.88 607 THR A C 1
ATOM 5004 O O . THR A 1 607 ? 105.966 -18.864 -118.359 1.00 59.88 607 THR A O 1
ATOM 5007 N N . ARG A 1 608 ? 103.806 -18.888 -117.782 1.00 55.38 608 ARG A N 1
ATOM 5008 C CA . ARG A 1 608 ? 103.324 -19.248 -119.132 1.00 55.38 608 ARG A CA 1
ATOM 5009 C C . ARG A 1 608 ? 103.586 -18.148 -120.163 1.00 55.38 608 ARG A C 1
ATOM 5011 O O . ARG A 1 608 ? 104.022 -18.469 -121.264 1.00 55.38 608 ARG A O 1
ATOM 5018 N N . GLN A 1 609 ? 103.368 -16.878 -119.821 1.00 54.75 609 GLN A N 1
ATOM 5019 C CA . GLN A 1 609 ? 103.641 -15.733 -120.699 1.00 54.75 609 GLN A CA 1
ATOM 5020 C C . GLN A 1 609 ? 105.151 -15.504 -120.897 1.00 54.75 609 GLN A C 1
ATOM 5022 O O . GLN A 1 609 ? 105.576 -15.180 -122.002 1.00 54.75 609 GLN A O 1
ATOM 5027 N N . PHE A 1 610 ? 105.982 -15.759 -119.881 1.00 56.47 610 PHE A N 1
ATOM 5028 C CA . PHE A 1 610 ? 107.445 -15.703 -119.986 1.00 56.47 610 PHE A CA 1
ATOM 5029 C C . PHE A 1 610 ? 108.009 -16.860 -120.832 1.00 56.47 610 PHE A C 1
ATOM 5031 O O . PHE A 1 610 ? 108.920 -16.660 -121.633 1.00 56.47 610 PHE A O 1
ATOM 5038 N N . ASN A 1 611 ? 107.419 -18.057 -120.736 1.00 56.03 611 ASN A N 1
ATOM 5039 C CA . ASN A 1 611 ? 107.781 -19.194 -121.588 1.00 56.03 611 ASN A CA 1
ATOM 5040 C C . ASN A 1 611 ? 107.279 -19.016 -123.035 1.00 56.03 611 ASN A C 1
ATOM 5042 O O . ASN A 1 611 ? 108.004 -19.346 -123.967 1.00 56.03 611 ASN A O 1
ATOM 5046 N N . GLN A 1 612 ? 106.118 -18.382 -123.252 1.00 53.59 612 GLN A N 1
ATOM 5047 C CA . GLN A 1 612 ? 105.672 -17.977 -124.595 1.00 53.59 612 GLN A CA 1
ATOM 5048 C C . GLN A 1 612 ? 106.537 -16.858 -125.206 1.00 53.59 612 GLN A C 1
ATOM 5050 O O . GLN A 1 612 ? 106.710 -16.834 -126.421 1.00 53.59 612 GLN A O 1
ATOM 5055 N N . ALA A 1 613 ? 107.131 -15.966 -124.405 1.00 53.34 613 ALA A N 1
ATOM 5056 C CA . ALA A 1 613 ? 108.069 -14.952 -124.898 1.00 53.34 613 ALA A CA 1
ATOM 5057 C C . ALA A 1 613 ? 109.458 -15.528 -125.252 1.00 53.34 613 ALA A C 1
ATOM 5059 O O . ALA A 1 613 ? 110.094 -15.049 -126.192 1.00 53.34 613 ALA A O 1
ATOM 5060 N N . ASN A 1 614 ? 109.908 -16.589 -124.571 1.00 51.56 614 ASN A N 1
ATOM 5061 C CA . ASN A 1 614 ? 111.169 -17.270 -124.894 1.00 51.56 614 ASN A CA 1
ATOM 5062 C C . ASN A 1 614 ? 111.060 -18.230 -126.098 1.00 51.56 614 ASN A C 1
ATOM 5064 O O . ASN A 1 614 ? 112.040 -18.386 -126.827 1.00 51.56 614 ASN A O 1
ATOM 5068 N N . ASP A 1 615 ? 109.879 -18.784 -126.391 1.00 50.97 615 ASP A N 1
ATOM 5069 C CA . ASP A 1 615 ? 109.673 -19.642 -127.572 1.00 50.97 615 ASP A CA 1
ATOM 5070 C C . ASP A 1 615 ? 109.569 -18.859 -128.899 1.00 50.97 615 ASP A C 1
ATOM 5072 O O . ASP A 1 615 ? 109.864 -19.396 -129.970 1.00 50.97 615 ASP A O 1
ATOM 5076 N N . VAL A 1 616 ? 109.244 -17.560 -128.863 1.00 53.66 616 VAL A N 1
ATOM 5077 C CA . VAL A 1 616 ? 109.214 -16.701 -130.070 1.00 53.66 616 VAL A CA 1
ATOM 5078 C C . VAL A 1 616 ? 110.610 -16.147 -130.422 1.00 53.66 616 VAL A C 1
ATOM 5080 O O . VAL A 1 616 ? 110.865 -15.799 -131.575 1.00 53.66 616 VAL A O 1
ATOM 5083 N N . GLY A 1 617 ? 111.561 -16.150 -129.479 1.00 49.62 617 GLY A N 1
ATOM 5084 C CA . GLY A 1 617 ? 112.947 -15.716 -129.705 1.00 49.62 617 GLY A CA 1
ATOM 5085 C C . GLY A 1 617 ? 113.843 -16.734 -130.428 1.00 49.62 617 GLY A C 1
ATOM 5086 O O . GLY A 1 617 ? 114.780 -16.337 -131.118 1.00 49.62 617 GLY A O 1
ATOM 5087 N N . LEU A 1 618 ? 113.552 -18.038 -130.334 1.00 50.56 618 LEU A N 1
ATOM 5088 C CA . LEU A 1 618 ? 114.357 -19.097 -130.971 1.00 50.56 618 LEU A CA 1
ATOM 5089 C C . LEU A 1 618 ? 113.859 -19.518 -132.368 1.00 50.56 618 LEU A C 1
ATOM 5091 O O . LEU A 1 618 ? 114.602 -20.146 -133.121 1.00 50.56 618 LEU A O 1
ATOM 5095 N N . MET A 1 619 ? 112.651 -19.113 -132.776 1.00 47.97 619 MET A N 1
ATOM 5096 C CA . MET A 1 619 ? 112.060 -19.490 -134.074 1.00 47.97 619 MET A CA 1
ATOM 5097 C C . MET A 1 619 ? 112.368 -18.524 -135.236 1.00 47.97 619 MET A C 1
ATOM 5099 O O . MET A 1 619 ? 112.026 -18.817 -136.381 1.00 47.97 619 MET A O 1
ATOM 5103 N N . LEU A 1 620 ? 113.085 -17.417 -134.998 1.00 47.22 620 LEU A N 1
ATOM 5104 C CA . LEU A 1 620 ? 113.485 -16.448 -136.038 1.00 47.22 620 LEU A CA 1
ATOM 5105 C C . LEU A 1 620 ? 114.945 -16.582 -136.522 1.00 47.22 620 LEU A C 1
ATOM 5107 O O . LEU A 1 620 ? 115.409 -15.762 -137.311 1.00 47.22 620 LEU A O 1
ATOM 5111 N N . GLN A 1 621 ? 115.646 -17.660 -136.144 1.00 41.09 621 GLN A N 1
ATOM 5112 C CA . GLN A 1 621 ? 116.974 -18.014 -136.680 1.00 41.09 621 GLN A CA 1
ATOM 5113 C C . GLN A 1 621 ? 116.982 -19.210 -137.656 1.00 41.09 621 GLN A C 1
ATOM 5115 O O . GLN A 1 621 ? 118.048 -19.595 -138.136 1.00 41.09 621 GLN A O 1
ATOM 5120 N N . LEU A 1 622 ? 115.819 -19.762 -138.030 1.00 47.50 622 LEU A N 1
ATOM 5121 C CA . LEU A 1 622 ? 115.727 -20.961 -138.885 1.00 47.50 622 LEU A CA 1
ATOM 5122 C C . LEU A 1 622 ? 115.088 -20.761 -140.275 1.00 47.50 622 LEU A C 1
ATOM 5124 O O . LEU A 1 622 ? 114.957 -21.728 -141.018 1.00 47.50 622 LEU A O 1
ATOM 5128 N N . VAL A 1 623 ? 114.795 -19.521 -140.697 1.00 48.91 623 VAL A N 1
ATOM 5129 C CA . VAL A 1 623 ? 114.249 -19.226 -142.050 1.00 48.91 623 VAL A CA 1
ATOM 5130 C C . VAL A 1 623 ? 115.255 -18.529 -142.998 1.00 48.91 623 VAL A C 1
ATOM 5132 O O . VAL A 1 623 ? 114.990 -18.394 -144.187 1.00 48.91 623 VAL A O 1
ATOM 5135 N N . CYS A 1 624 ? 116.481 -18.208 -142.553 1.00 43.31 624 CYS A N 1
ATOM 5136 C CA . CYS A 1 624 ? 117.550 -17.656 -143.419 1.00 43.31 624 CYS A CA 1
ATOM 5137 C C . CYS A 1 624 ? 118.731 -18.613 -143.700 1.00 43.31 624 CYS A C 1
ATOM 5139 O O . CYS A 1 624 ? 119.781 -18.179 -144.171 1.00 43.31 624 CYS A O 1
ATOM 5141 N N . ARG A 1 625 ? 118.578 -19.926 -143.468 1.00 41.47 625 ARG A N 1
ATOM 5142 C CA . ARG A 1 625 ? 119.614 -20.944 -143.749 1.00 41.47 625 ARG A CA 1
ATOM 5143 C C . ARG A 1 625 ? 119.081 -22.114 -144.595 1.00 41.47 625 ARG A C 1
ATOM 5145 O O . ARG A 1 625 ? 119.216 -23.271 -144.230 1.00 41.47 625 ARG A O 1
ATOM 5152 N N . SER A 1 626 ? 118.482 -21.812 -145.750 1.00 40.09 626 SER A N 1
ATOM 5153 C CA . SER A 1 626 ? 118.229 -22.807 -146.812 1.00 40.09 626 SER A CA 1
ATOM 5154 C C . SER A 1 626 ? 118.103 -22.181 -148.213 1.00 40.09 626 SER A C 1
ATOM 5156 O O . SER A 1 626 ? 117.197 -22.466 -148.989 1.00 40.09 626 SER A O 1
ATOM 5158 N N . ARG A 1 627 ? 119.073 -21.341 -148.586 1.00 38.88 627 ARG A N 1
ATOM 5159 C CA . ARG A 1 627 ? 119.481 -21.163 -149.990 1.00 38.88 627 ARG A CA 1
ATOM 5160 C C . ARG A 1 627 ? 121.003 -21.124 -150.033 1.00 38.88 627 ARG A C 1
ATOM 5162 O O . ARG A 1 627 ? 121.576 -20.090 -149.729 1.00 38.88 627 ARG A O 1
ATOM 5169 N N . PHE A 1 628 ? 121.592 -22.279 -150.351 1.00 35.22 628 PHE A N 1
ATOM 5170 C CA . PHE A 1 628 ? 122.891 -22.542 -150.999 1.00 35.22 628 PHE A CA 1
ATOM 5171 C C . PHE A 1 628 ? 123.618 -23.753 -150.397 1.00 35.22 628 PHE A C 1
ATOM 5173 O O . PHE A 1 628 ? 124.392 -23.630 -149.453 1.00 35.22 628 PHE A O 1
ATOM 5180 N N . SER A 1 629 ? 123.318 -24.919 -150.977 1.00 33.75 629 SER A N 1
ATOM 5181 C CA . SER A 1 629 ? 124.158 -26.111 -151.242 1.00 33.75 629 SER A CA 1
ATOM 5182 C C . SER A 1 629 ? 123.196 -27.314 -151.331 1.00 33.75 629 SER A C 1
ATOM 5184 O O . SER A 1 629 ? 122.442 -27.551 -150.401 1.00 33.75 629 SER A O 1
ATOM 5186 N N . ASN A 1 630 ? 123.031 -28.067 -152.424 1.00 37.22 630 ASN A N 1
ATOM 5187 C CA . ASN A 1 630 ? 123.851 -28.266 -153.620 1.00 37.22 630 ASN A CA 1
ATOM 5188 C C . ASN A 1 630 ? 125.337 -28.422 -153.306 1.00 37.22 630 ASN A C 1
ATOM 5190 O O . ASN A 1 630 ? 126.139 -27.568 -153.660 1.00 37.22 630 ASN A O 1
ATOM 5194 N N . SER A 1 631 ? 125.680 -29.533 -152.654 1.00 34.31 631 SER A N 1
ATOM 5195 C CA . SER A 1 631 ? 126.622 -30.498 -153.231 1.00 34.31 631 SER A CA 1
ATOM 5196 C C . SER A 1 631 ? 126.706 -31.769 -152.376 1.00 34.31 631 SER A C 1
ATOM 5198 O O . SER A 1 631 ? 127.170 -31.706 -151.244 1.00 34.31 631 SER A O 1
ATOM 5200 N N . MET A 1 632 ? 126.362 -32.890 -153.014 1.00 35.03 632 MET A N 1
ATOM 5201 C CA . MET A 1 632 ? 126.821 -34.264 -152.762 1.00 35.03 632 MET A CA 1
ATOM 5202 C C . MET A 1 632 ? 126.252 -35.075 -151.581 1.00 35.03 632 MET A C 1
ATOM 5204 O O . MET A 1 632 ? 126.360 -34.682 -150.425 1.00 35.03 632 MET A O 1
ATOM 5208 N N . CYS A 1 633 ? 125.818 -36.286 -151.973 1.00 35.81 633 CYS A N 1
ATOM 5209 C CA . CYS A 1 633 ? 125.416 -37.481 -151.217 1.00 35.81 633 CYS A CA 1
ATOM 5210 C C . CYS A 1 633 ? 124.003 -37.503 -150.626 1.00 35.81 633 CYS A C 1
ATOM 5212 O O . CYS A 1 633 ? 123.709 -36.717 -149.702 1.00 35.81 633 CYS A O 1
#

Secondary structure (DSSP, 8-state):
----------------EEEEE-TTTTT---TTS-SEEEEE----S--TTS------HHHHHHHHHHHH------------TT------S--TT-------PPPP--S----PPPPSS--TT--PPPPPPP--PPTTSPPPHHHHTTT-EETBEESPPHHHHHHHHHHHHHHHHHTTSPPTT-TTTHHHHHHHHHHHHHHHHHHHHHHHHHHHHHHHHHHHHHHHHHHHHHHHHHHHHHHHHHHHHHHHHHHHHHHHHHHHHHHHHHHHHHHHTTT---PPP-HHHHHH-TTSTTTS--GGG---GGGGGGGG----GGGTSHHHHHHHHHHS-HHHHS----PPPPP--TTS--HHHHHHHHHHHHHHHHHHHHH----------------PPPPPPPPPPPPPPTTHHHHHHHHHHHHHHHHHHHHHHHHHHHHHHTHHHHHHHHHT---SHHHHHHHHHHHHHHHHHHHHHHHHHHHHHHHHHHHHHHHHHHHHHHHHHHHHHHHHHHHHHHHHHHHHHHHHHHHHHHHHHHHHHHHHHHHHHHHHHHHHHHHHHHHHHHHHHHHHHHHHHHHHHHHHHHHHHHHHHHHHHHHHHHHHHHHHHHHHHHHHHHHHHHTTSSSSS-S------

Organism: Astyanax mexicanus (NCBI:txid7994)

pLDDT: mean 76.16, std 18.91, range [30.05, 98.12]

Radius of gyration: 77.43 Å; chains: 1; bounding box: 197×105×263 Å

InterPro domains:
  IPR026720 Cilia- and flagella-associated protein 91 [PTHR22455] (16-613)
  IPR032840 CFAP91 domain [PF14738] (113-266)

Foldseek 3Di:
DDDDDDPDDDDDPPFDKDWAADPVQLPPPDPVRDRTDIDGPPDDPDDPPDDPPDDDPVVVVVVVVVVVDDPPDPDDPDPDPPDPPPDPPDDPPPDDPDDDDDPPDPPDDDDDDDDPDDDPPPPDFPDDDDDDDDPPDDDDLVVVCPQCGVVRQPVPDPVNVVVSVVVVVVVVVVVVADDPPDPVCVVVNVVSVVVVVVVVVVVVVVVVVVVVVVVVVVVVVVVVVVVVVVVVVVVVVVVVVVVVVVVVVVVVVVVVVVVVVVVVVVVVVCVVPVVVDDDDDDPVVQVVDCCHCVNPNDVVVVDDPPPCPVVPPPPDPLVPDPVSVVVVVVPDPCCVVDDDDDDDDDDDDPPDDPPVRVVVVVVVVVVVVVVVVVVDDDDDDDDDDDDDDDDDDDDDDDDDDDDDDPPPVVVVVVVVVVVVVVVVVVVVVVVVVVCVVCVLVVLLVVLVDDDDPVSVVVSVVVNVVSVVVVVVVVVVVVVVVVVVVVVCVVVVVVVVVVVVVVVVVVVVVVVVVVVVVVVVVVVVVVVVVVVVVVVVVVVVVVVVVVVVVVVVVVVVVVVVVVVVVVVVVVVVVVVVVVVVVVVVVVVVVVVVVVVVVVVVVVVVVVVVVVVVVVVVVPVVVPPPPPPDDDDDD